Protein AF-0000000080180839 (afdb_homodimer)

pLDDT: mean 72.86, std 29.66, range [21.22, 98.88]

Solvent-accessible surface area (backbone atoms only — not comparable to full-atom values): 27829 Å² total; per-residue (Å²): 136,74,87,68,87,68,86,71,80,79,80,81,70,83,68,87,77,76,85,75,82,79,76,80,79,77,82,84,68,84,75,80,75,81,78,81,76,78,75,78,67,77,77,74,77,67,78,75,77,77,75,68,79,73,74,71,76,72,74,71,70,73,66,73,75,71,72,58,67,62,58,57,56,40,47,57,54,41,71,57,56,33,74,33,22,41,58,10,36,32,44,46,35,36,49,54,10,50,54,32,28,52,51,13,46,16,32,59,67,23,49,96,81,39,61,9,43,66,41,44,20,51,52,35,42,73,65,32,32,60,63,23,68,61,46,32,52,51,50,25,51,46,33,26,49,25,9,50,28,26,56,49,12,37,59,30,36,58,25,25,15,52,47,30,13,52,46,48,30,51,50,53,53,56,47,63,73,41,72,89,54,89,45,53,58,75,90,83,26,46,46,62,61,50,50,53,40,43,50,25,53,16,40,26,30,35,37,41,40,65,68,27,70,31,46,88,36,68,78,61,44,41,58,55,63,54,36,53,50,33,49,50,48,11,53,49,50,8,50,47,50,42,56,74,34,23,70,68,33,82,85,96,132,77,81,68,93,75,83,84,76,77,78,75,71,75,75,74,74,70,76,79,76,74,72,76,77,74,81,80,67,85,74,82,80,82,79,84,75,85,74,77,69,75,75,73,76,68,76,78,77,77,76,68,78,72,73,70,77,73,74,71,68,74,65,73,72,70,74,55,66,62,58,57,54,40,49,57,52,40,71,57,56,34,74,32,22,41,57,11,38,34,44,45,35,37,48,55,10,49,54,33,27,52,51,13,45,17,31,59,67,23,48,97,82,38,61,10,44,66,41,44,22,51,52,35,42,73,64,31,32,60,62,23,67,63,47,32,51,51,50,25,52,47,34,26,49,24,8,52,27,26,55,49,12,37,61,31,37,59,24,26,16,53,46,31,12,53,47,49,29,52,50,53,52,56,47,63,75,40,73,87,55,90,45,55,59,76,90,84,25,45,45,62,61,51,49,52,41,43,51,26,54,16,40,24,30,34,38,43,39,65,70,28,70,30,48,86,36,70,76,61,43,41,58,56,61,55,35,52,51,32,50,50,49,11,54,49,49,9,51,46,52,43,55,74,34,23,70,67,35,84,85,98

Foldseek 3Di:
DCPPPPPPPDPPPVCPDDPPPDDPPPDPDDDPDDPDPPPPVPPPVPPDPPPDPDDDPDPPPPPPPPPPCPVVVVVVVVVPDDPCVLVVLLCLLLVLLVVLQVQLCCQCPVPPNHPHLVVQLVVCVVLAFDPSNVCSCCLSVLSNVLSVCSNQQHPQLLSLLSVLLSLLLVVVSLCVVPVPDADPDPDNHCVVSVVSNVSSLCCLQVFSGCRHPCNPPPVRVDDNVRSVVSNVSSNVNSVCSCVPGRRVPVVD/DCPCPDDDPPPPPVPPVPPDPPPPPPDPDDDDDDDDDDPPVPPPPPPDPPPPPDPDPPPPPPPPPPPPCVVVVVVVVVVPDDPCVLVVLLCLLLVLLVVLQVQLCCQCPVPPNHPHLVVQLVVCVVLQFDPSNVCSCCLSVLSNVLSVCSNQQHPFLLSLLSVLLSLLLVVVSLCVVPVPDADPDPDNHCVVSVVSNVSSLCCLQVFSGCRHPCNPPPVRVDDNVRSVVSNVSSNVNSVCSCVPGRRVPVVD

Organism: NCBI:txid722731

Sequence (504 aa):
MVDPEDDLTPVGYPGDFGPTTVIPYQDLNQAAGPGGAAYNVLDHQEPLPYVQPHAAPRHLAAEPAEIEPHDDHDRHDAIGRRGTQNLGLLVLRLGLGVVLGAHGLQKLFGWWGGGGLGGLKNSLADAGYQHADILSYVSAGGELAAGVLLVLGLFTPVAAAGALAFLINELLVSISGRPHTFAYFLPQGHEYQITLIVLAVAIILAGPGRYGLDANRGWSHRPFIGSFVALLAGIAAGIAVWVLLNGVNPIAMVDPEDDLTPVGYPGDFGPTTVIPYQDLNQAAGPGGAAYNVLDHQEPLPYVQPHAAPRHLAAEPAEIEPHDDHDRHDAIGRRGTQNLGLLVLRLGLGVVLGAHGLQKLFGWWGGGGLGGLKNSLADAGYQHADILSYVSAGGELAAGVLLVLGLFTPVAAAGALAFLINELLVSISGRPHTFAYFLPQGHEYQITLIVLAVAIILAGPGRYGLDANRGWSHRPFIGSFVALLAGIAAGIAVWVLLNGVNPIA

Radius of gyration: 41.86 Å; Cα contacts (8 Å, |Δi|>4): 598; chains: 2; bounding box: 110×116×121 Å

Structure (mmCIF, N/CA/C/O backbone):
data_AF-0000000080180839-model_v1
#
loop_
_entity.id
_entity.type
_entity.pdbx_description
1 polymer 'Membrane protein'
#
loop_
_atom_site.group_PDB
_atom_site.id
_atom_site.type_symbol
_atom_site.label_atom_id
_atom_site.label_alt_id
_atom_site.label_comp_id
_atom_site.label_asym_id
_atom_site.label_entity_id
_atom_site.label_seq_id
_atom_site.pdbx_PDB_ins_code
_atom_site.Cartn_x
_atom_site.Cartn_y
_atom_site.Cartn_z
_atom_site.occupancy
_atom_site.B_iso_or_equiv
_atom_site.auth_seq_id
_atom_site.auth_comp_id
_atom_site.auth_asym_id
_atom_site.auth_atom_id
_atom_site.pdbx_PDB_model_num
ATOM 1 N N . MET A 1 1 ? -20 -21.359 55.781 1 21.67 1 MET A N 1
ATOM 2 C CA . MET A 1 1 ? -21.047 -22.359 56 1 21.67 1 MET A CA 1
ATOM 3 C C . MET A 1 1 ? -21.875 -22.562 54.75 1 21.67 1 MET A C 1
ATOM 5 O O . MET A 1 1 ? -22.25 -21.609 54.094 1 21.67 1 MET A O 1
ATOM 9 N N . VAL A 1 2 ? -22.016 -23.844 54.25 1 22.11 2 VAL A N 1
ATOM 10 C CA . VAL A 1 2 ? -22.172 -24.531 52.969 1 22.11 2 VAL A CA 1
ATOM 11 C C . VAL A 1 2 ? -23.641 -24.516 52.531 1 22.11 2 VAL A C 1
ATOM 13 O O . VAL A 1 2 ? -24 -25.094 51.531 1 22.11 2 VAL A O 1
ATOM 16 N N . ASP A 1 3 ? -24.484 -23.547 52.969 1 23.91 3 ASP A N 1
ATOM 17 C CA . ASP A 1 3 ? -25.781 -24.219 52.938 1 23.91 3 ASP A CA 1
ATOM 18 C C . ASP A 1 3 ? -26.203 -24.547 51.5 1 23.91 3 ASP A C 1
ATOM 20 O O . ASP A 1 3 ? -26.297 -23.656 50.656 1 23.91 3 ASP A O 1
ATOM 24 N N . PRO A 1 4 ? -26.156 -25.828 51.031 1 23.77 4 PRO A N 1
ATOM 25 C CA . PRO A 1 4 ? -26.188 -26.594 49.781 1 23.77 4 PRO A CA 1
ATOM 26 C C . PRO A 1 4 ? -27.578 -26.594 49.125 1 23.77 4 PRO A C 1
ATOM 28 O O . PRO A 1 4 ? -27.766 -27.234 48.094 1 23.77 4 PRO A O 1
ATOM 31 N N . GLU A 1 5 ? -28.578 -25.922 49.719 1 24.47 5 GLU A N 1
ATOM 32 C CA . GLU A 1 5 ? -29.844 -26.594 49.438 1 24.47 5 GLU A CA 1
ATOM 33 C C . GLU A 1 5 ? -30.141 -26.562 47.938 1 24.47 5 GLU A C 1
ATOM 35 O O . GLU A 1 5 ? -30.047 -25.516 47.281 1 24.47 5 GLU A O 1
ATOM 40 N N . ASP A 1 6 ? -30.156 -27.781 47.219 1 24.12 6 ASP A N 1
ATOM 41 C CA . ASP A 1 6 ? -30.172 -28.594 46 1 24.12 6 ASP A CA 1
ATOM 42 C C . ASP A 1 6 ? -31.516 -28.516 45.312 1 24.12 6 ASP A C 1
ATOM 44 O O . ASP A 1 6 ? -31.828 -29.344 44.438 1 24.12 6 ASP A O 1
ATOM 48 N N . ASP A 1 7 ? -32.312 -27.438 45.5 1 24.7 7 ASP A N 1
ATOM 49 C CA . ASP A 1 7 ? -33.688 -27.719 45.188 1 24.7 7 ASP A CA 1
ATOM 50 C C . ASP A 1 7 ? -33.875 -28.125 43.719 1 24.7 7 ASP A C 1
ATOM 52 O O . ASP A 1 7 ? -33.5 -27.359 42.812 1 24.7 7 ASP A O 1
ATOM 56 N N . LEU A 1 8 ? -33.969 -29.438 43.375 1 24.47 8 LEU A N 1
ATOM 57 C CA . LEU A 1 8 ? -34.094 -30.375 42.25 1 24.47 8 LEU A CA 1
ATOM 58 C C . LEU A 1 8 ? -35.406 -30.141 41.5 1 24.47 8 LEU A C 1
ATOM 60 O O . LEU A 1 8 ? -36.469 -30.531 41.969 1 24.47 8 LEU A O 1
ATOM 64 N N . THR A 1 9 ? -35.781 -28.953 41.156 1 27.47 9 THR A N 1
ATOM 65 C CA . THR A 1 9 ? -37.188 -28.953 40.719 1 27.47 9 THR A CA 1
ATOM 66 C C . THR A 1 9 ? -37.344 -29.891 39.531 1 27.47 9 THR A C 1
ATOM 68 O O . THR A 1 9 ? -36.562 -29.875 38.594 1 27.47 9 THR A O 1
ATOM 71 N N . PRO A 1 10 ? -38.156 -31.031 39.656 1 25.22 10 PRO A N 1
ATOM 72 C CA . PRO A 1 10 ? -38.469 -32.188 38.812 1 25.22 10 PRO A CA 1
ATOM 73 C C . PRO A 1 10 ? -39.094 -31.812 37.469 1 25.22 10 PRO A C 1
ATOM 75 O O . PRO A 1 10 ? -39.812 -30.797 37.406 1 25.22 10 PRO A O 1
ATOM 78 N N . VAL A 1 11 ? -38.438 -32.062 36.344 1 26.28 11 VAL A N 1
ATOM 79 C CA . VAL A 1 11 ? -38.656 -31.922 34.875 1 26.28 11 VAL A CA 1
ATOM 80 C C . VAL A 1 11 ? -39.938 -32.656 34.469 1 26.28 11 VAL A C 1
ATOM 82 O O . VAL A 1 11 ? -40.062 -33.875 34.688 1 26.28 11 VAL A O 1
ATOM 85 N N . GLY A 1 12 ? -41.125 -32.094 34.812 1 23.84 12 GLY A N 1
ATOM 86 C CA . GLY A 1 12 ? -42.375 -32.781 34.562 1 23.84 12 GLY A CA 1
ATOM 87 C C . GLY A 1 12 ? -42.531 -33.219 33.125 1 23.84 12 GLY A C 1
ATOM 88 O O . GLY A 1 12 ? -42.406 -32.438 32.188 1 23.84 12 GLY A O 1
ATOM 89 N N . TYR A 1 13 ? -42.062 -34.406 32.719 1 24.23 13 TYR A N 1
ATOM 90 C CA . TYR A 1 13 ? -42.031 -35.125 31.438 1 24.23 13 TYR A CA 1
ATOM 91 C C . TYR A 1 13 ? -43.406 -35.281 30.859 1 24.23 13 TYR A C 1
ATOM 93 O O . TYR A 1 13 ? -44.25 -35.938 31.453 1 24.23 13 TYR A O 1
ATOM 101 N N . PRO A 1 14 ? -44.25 -34.25 30.5 1 26.17 14 PRO A N 1
ATOM 102 C CA . PRO A 1 14 ? -45.625 -34.719 30.188 1 26.17 14 PRO A CA 1
ATOM 103 C C . PRO A 1 14 ? -45.625 -35.781 29.094 1 26.17 14 PRO A C 1
ATOM 105 O O . PRO A 1 14 ? -44.906 -35.656 28.094 1 26.17 14 PRO A O 1
ATOM 108 N N . GLY A 1 15 ? -45.688 -37.094 29.344 1 23 15 GLY A N 1
ATOM 109 C CA . GLY A 1 15 ? -45.688 -38.375 28.609 1 23 15 GLY A CA 1
ATOM 110 C C . GLY A 1 15 ? -46.844 -38.5 27.641 1 23 15 GLY A C 1
ATOM 111 O O . GLY A 1 15 ? -47.281 -39.594 27.297 1 23 15 GLY A O 1
ATOM 112 N N . ASP A 1 16 ? -47.438 -37.438 26.984 1 26.27 16 ASP A N 1
ATOM 113 C CA . ASP A 1 16 ? -48.719 -37.875 26.391 1 26.27 16 ASP A CA 1
ATOM 114 C C . ASP A 1 16 ? -48.5 -39 25.391 1 26.27 16 ASP A C 1
ATOM 116 O O . ASP A 1 16 ? -47.688 -38.875 24.469 1 26.27 16 ASP A O 1
ATOM 120 N N . PHE A 1 17 ? -48.781 -40.281 25.797 1 22.58 17 PHE A N 1
ATOM 121 C CA . PHE A 1 17 ? -48.781 -41.625 25.188 1 22.58 17 PHE A CA 1
ATOM 122 C C . PHE A 1 17 ? -49.656 -41.625 23.938 1 22.58 17 PHE A C 1
ATOM 124 O O . PHE A 1 17 ? -50.625 -40.875 23.844 1 22.58 17 PHE A O 1
ATOM 131 N N . GLY A 1 18 ? -49.125 -42.125 22.672 1 24.36 18 GLY A N 1
ATOM 132 C CA . GLY A 1 18 ? -49.312 -42.344 21.25 1 24.36 18 GLY A CA 1
ATOM 133 C C . GLY A 1 18 ? -50.5 -43.25 20.922 1 24.36 18 GLY A C 1
ATOM 134 O O . GLY A 1 18 ? -50.594 -44.375 21.422 1 24.36 18 GLY A O 1
ATOM 135 N N . PRO A 1 19 ? -51.812 -42.812 20.969 1 24.31 19 PRO A N 1
ATOM 136 C CA . PRO A 1 19 ? -52.844 -43.844 20.875 1 24.31 19 PRO A CA 1
ATOM 137 C C . PRO A 1 19 ? -52.625 -44.812 19.719 1 24.31 19 PRO A C 1
ATOM 139 O O . PRO A 1 19 ? -52.031 -44.438 18.688 1 24.31 19 PRO A O 1
ATOM 142 N N . THR A 1 20 ? -52.25 -46.094 19.922 1 24.45 20 THR A N 1
ATOM 143 C CA . THR A 1 20 ? -51.969 -47.25 19.109 1 24.45 20 THR A CA 1
ATOM 144 C C . THR A 1 20 ? -53.156 -47.594 18.203 1 24.45 20 THR A C 1
ATOM 146 O O . THR A 1 20 ? -54.25 -47.844 18.703 1 24.45 20 THR A O 1
ATOM 149 N N . THR A 1 21 ? -53.344 -46.906 17.031 1 25.22 21 THR A N 1
ATOM 150 C CA . THR A 1 21 ? -54.438 -47.156 16.125 1 25.22 21 THR A CA 1
ATOM 151 C C . THR A 1 21 ? -54.531 -48.625 15.766 1 25.22 21 THR A C 1
ATOM 153 O O . THR A 1 21 ? -53.5 -49.219 15.383 1 25.22 21 THR A O 1
ATOM 156 N N . VAL A 1 22 ? -55.469 -49.406 16.328 1 23.25 22 VAL A N 1
ATOM 157 C CA . VAL A 1 22 ? -55.875 -50.812 16.25 1 23.25 22 VAL A CA 1
ATOM 158 C C . VAL A 1 22 ? -56.188 -51.188 14.805 1 23.25 22 VAL A C 1
ATOM 160 O O . VAL A 1 22 ? -56.812 -50.406 14.086 1 23.25 22 VAL A O 1
ATOM 163 N N . ILE A 1 23 ? -55.438 -52.156 14.141 1 27.27 23 ILE A N 1
ATOM 164 C CA . ILE A 1 23 ? -55.312 -52.75 12.82 1 27.27 23 ILE A CA 1
ATOM 165 C C . ILE A 1 23 ? -56.594 -53.531 12.484 1 27.27 23 ILE A C 1
ATOM 167 O O . ILE A 1 23 ? -57 -54.438 13.203 1 27.27 23 ILE A O 1
ATOM 171 N N . PRO A 1 24 ? -57.688 -52.906 11.977 1 23.77 24 PRO A N 1
ATOM 172 C CA . PRO A 1 24 ? -58.906 -53.719 11.891 1 23.77 24 PRO A CA 1
ATOM 173 C C . PRO A 1 24 ? -58.719 -54.969 11.062 1 23.77 24 PRO A C 1
ATOM 175 O O . PRO A 1 24 ? -57.875 -55 10.148 1 23.77 24 PRO A O 1
ATOM 178 N N . TYR A 1 25 ? -58.875 -56.156 11.641 1 24.39 25 TYR A N 1
ATOM 179 C CA . TYR A 1 25 ? -58.781 -57.562 11.258 1 24.39 25 TYR A CA 1
ATOM 180 C C . TYR A 1 25 ? -59.781 -57.875 10.156 1 24.39 25 TYR A C 1
ATOM 182 O O . TYR A 1 25 ? -61 -57.844 10.383 1 24.39 25 TYR A O 1
ATOM 190 N N . GLN A 1 26 ? -59.688 -57.188 8.969 1 22.7 26 GLN A N 1
ATOM 191 C CA . GLN A 1 26 ? -60.75 -57.5 8.008 1 22.7 26 GLN A CA 1
ATOM 192 C C . GLN A 1 26 ? -60.812 -59 7.727 1 22.7 26 GLN A C 1
ATOM 194 O O . GLN A 1 26 ? -59.75 -59.656 7.605 1 22.7 26 GLN A O 1
ATOM 199 N N . ASP A 1 27 ? -61.969 -59.594 7.945 1 22.02 27 ASP A N 1
ATOM 200 C CA . ASP A 1 27 ? -62.5 -60.938 7.949 1 22.02 27 ASP A CA 1
ATOM 201 C C . ASP A 1 27 ? -62.344 -61.594 6.582 1 22.02 27 ASP A C 1
ATOM 203 O O . ASP A 1 27 ? -62.625 -60.969 5.555 1 22.02 27 ASP A O 1
ATOM 207 N N . LEU A 1 28 ? -61.531 -62.688 6.422 1 23.88 28 LEU A N 1
ATOM 208 C CA . LEU A 1 28 ? -60.875 -63.531 5.418 1 23.88 28 LEU A CA 1
ATOM 209 C C . LEU A 1 28 ? -61.938 -64.375 4.668 1 23.88 28 LEU A C 1
ATOM 211 O O . LEU A 1 28 ? -61.594 -65.25 3.875 1 23.88 28 LEU A O 1
ATOM 215 N N . ASN A 1 29 ? -63.312 -64.125 4.914 1 21.22 29 ASN A N 1
ATOM 216 C CA . ASN A 1 29 ? -64.062 -65.375 4.82 1 21.22 29 ASN A CA 1
ATOM 217 C C . ASN A 1 29 ? -64.125 -65.875 3.389 1 21.22 29 ASN A C 1
ATOM 219 O O . ASN A 1 29 ? -64.312 -67.125 3.168 1 21.22 29 ASN A O 1
ATOM 223 N N . GLN A 1 30 ? -64.562 -65.125 2.346 1 23.91 30 GLN A N 1
ATOM 224 C CA . GLN A 1 30 ? -65.562 -65.75 1.517 1 23.91 30 GLN A CA 1
ATOM 225 C C . GLN A 1 30 ? -65 -66.812 0.621 1 23.91 30 GLN A C 1
ATOM 227 O O . GLN A 1 30 ? -63.969 -66.625 -0.015 1 23.91 30 GLN A O 1
ATOM 232 N N . ALA A 1 31 ? -65.562 -68.062 0.579 1 22.97 31 ALA A N 1
ATOM 233 C CA . ALA A 1 31 ? -65.375 -69.5 0.241 1 22.97 31 ALA A CA 1
ATOM 234 C C . ALA A 1 31 ? -65.5 -69.688 -1.267 1 22.97 31 ALA A C 1
ATOM 236 O O . ALA A 1 31 ? -66.562 -69.75 -1.824 1 22.97 31 ALA A O 1
ATOM 237 N N . ALA A 1 32 ? -64.812 -68.812 -2.084 1 23.92 32 ALA A N 1
ATOM 238 C CA . ALA A 1 32 ? -65.188 -68.938 -3.498 1 23.92 32 ALA A CA 1
ATOM 239 C C . ALA A 1 32 ? -65 -70.375 -3.979 1 23.92 32 ALA A C 1
ATOM 241 O O . ALA A 1 32 ? -64.062 -71.062 -3.555 1 23.92 32 ALA A O 1
ATOM 242 N N . GLY A 1 33 ? -66.062 -71 -4.449 1 23.45 33 GLY A N 1
ATOM 243 C CA . GLY A 1 33 ? -66.438 -72.375 -4.883 1 23.45 33 GLY A CA 1
ATOM 244 C C . GLY A 1 33 ? -65.562 -72.938 -5.988 1 23.45 33 GLY A C 1
ATOM 245 O O . GLY A 1 33 ? -64.875 -72.125 -6.664 1 23.45 33 GLY A O 1
ATOM 246 N N . PRO A 1 34 ? -65.25 -74.25 -5.918 1 24.78 34 PRO A N 1
ATOM 247 C CA . PRO A 1 34 ? -64.188 -75.125 -6.492 1 24.78 34 PRO A CA 1
ATOM 248 C C . PRO A 1 34 ? -64.375 -75.312 -7.996 1 24.78 34 PRO A C 1
ATOM 250 O O . PRO A 1 34 ? -63.688 -76.188 -8.586 1 24.78 34 PRO A O 1
ATOM 253 N N . GLY A 1 35 ? -64.812 -74.25 -8.797 1 23.72 35 GLY A N 1
ATOM 254 C CA . GLY A 1 35 ? -65.312 -74.75 -10.086 1 23.72 35 GLY A CA 1
ATOM 255 C C . GLY A 1 35 ? -64.25 -75.562 -10.828 1 23.72 35 GLY A C 1
ATOM 256 O O . GLY A 1 35 ? -63.031 -75.438 -10.539 1 23.72 35 GLY A O 1
ATOM 257 N N . GLY A 1 36 ? -64.625 -76.75 -11.422 1 23.44 36 GLY A N 1
ATOM 258 C CA . GLY A 1 36 ? -64.125 -77.938 -12.062 1 23.44 36 GLY A CA 1
ATOM 259 C C . GLY A 1 36 ? -63.312 -77.625 -13.312 1 23.44 36 GLY A C 1
ATOM 260 O O . GLY A 1 36 ? -63.75 -76.812 -14.156 1 23.44 36 GLY A O 1
ATOM 261 N N . ALA A 1 37 ? -61.969 -77.5 -13.258 1 23.31 37 ALA A N 1
ATOM 262 C CA . ALA A 1 37 ? -60.906 -77.125 -14.164 1 23.31 37 ALA A CA 1
ATOM 263 C C . ALA A 1 37 ? -60.781 -78.062 -15.344 1 23.31 37 ALA A C 1
ATOM 265 O O . ALA A 1 37 ? -60.344 -79.188 -15.188 1 23.31 37 ALA A O 1
ATOM 266 N N . ALA A 1 38 ? -61.969 -78.25 -16.031 1 23.98 38 ALA A N 1
ATOM 267 C CA . ALA A 1 38 ? -61.75 -79.25 -17.062 1 23.98 38 ALA A CA 1
ATOM 268 C C . ALA A 1 38 ? -60.531 -78.938 -17.922 1 23.98 38 ALA A C 1
ATOM 270 O O . ALA A 1 38 ? -60.344 -77.75 -18.297 1 23.98 38 ALA A O 1
ATOM 271 N N . TYR A 1 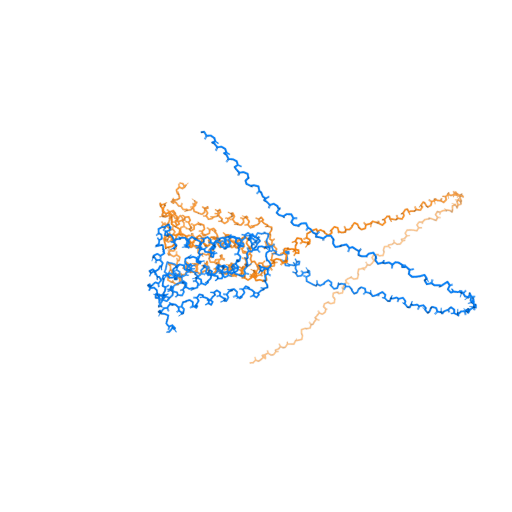39 ? -59.469 -79.812 -17.844 1 23.83 39 TYR A N 1
ATOM 272 C CA . TYR A 1 39 ? -58.094 -79.938 -18.328 1 23.83 39 TYR A CA 1
ATOM 273 C C . TYR A 1 39 ? -58.062 -79.938 -19.859 1 23.83 39 TYR A C 1
ATOM 275 O O . TYR A 1 39 ? -57.969 -81 -20.484 1 23.83 39 TYR A O 1
ATOM 283 N N . ASN A 1 40 ? -59.062 -79.25 -20.547 1 24.81 40 ASN A N 1
ATOM 284 C CA . ASN A 1 40 ? -58.938 -79.625 -21.953 1 24.81 40 ASN A CA 1
ATOM 285 C C . ASN A 1 40 ? -57.531 -79.312 -22.484 1 24.81 40 ASN A C 1
ATOM 287 O O . ASN A 1 40 ? -57.125 -78.188 -22.531 1 24.81 40 ASN A O 1
ATOM 291 N N . VAL A 1 41 ? -56.625 -80.188 -22.359 1 26.12 41 VAL A N 1
ATOM 292 C CA . VAL A 1 41 ? -55.188 -80.25 -22.672 1 26.12 41 VAL A CA 1
ATOM 293 C C . VAL A 1 41 ? -54.969 -80 -24.156 1 26.12 41 VAL A C 1
ATOM 295 O O . VAL A 1 41 ? -53.844 -80.062 -24.641 1 26.12 41 VAL A O 1
ATOM 298 N N . LEU A 1 42 ? -56.031 -79.562 -24.922 1 27.78 42 LEU A N 1
ATOM 299 C CA . LEU A 1 42 ? -55.719 -79.812 -26.328 1 27.78 42 LEU A CA 1
ATOM 300 C C . LEU A 1 42 ? -54.375 -79.188 -26.703 1 27.78 42 LEU A C 1
ATOM 302 O O . LEU A 1 42 ? -54 -78.125 -26.188 1 27.78 42 LEU A O 1
ATOM 306 N N . ASP A 1 43 ? -53.5 -80 -27.391 1 26.42 43 ASP A N 1
ATOM 307 C CA . ASP A 1 43 ? -52.094 -80.062 -27.828 1 26.42 43 ASP A CA 1
ATOM 308 C C . ASP A 1 43 ? -51.781 -78.875 -28.766 1 26.42 43 ASP A C 1
ATOM 310 O O . ASP A 1 43 ? -51.719 -79.062 -29.984 1 26.42 43 ASP A O 1
ATOM 314 N N . HIS A 1 44 ? -52.375 -77.688 -28.625 1 30.22 44 HIS A N 1
ATOM 315 C CA . HIS A 1 44 ? -52.125 -76.75 -29.734 1 30.22 44 HIS A CA 1
ATOM 316 C C . HIS A 1 44 ? -50.625 -76.5 -29.891 1 30.22 44 HIS A C 1
ATOM 318 O O . HIS A 1 44 ? -50.031 -75.938 -29 1 30.22 44 HIS A O 1
ATOM 324 N N . GLN A 1 45 ? -49.875 -77.375 -30.562 1 29.72 45 GLN A N 1
ATOM 325 C CA . GLN A 1 45 ? -48.469 -77.188 -30.906 1 29.72 45 GLN A CA 1
ATOM 326 C C . GLN A 1 45 ? -48.188 -75.875 -31.516 1 29.72 45 GLN A C 1
ATOM 328 O O . GLN A 1 45 ? -48.656 -75.562 -32.625 1 29.72 45 GLN A O 1
ATOM 333 N N . GLU A 1 46 ? -48.375 -74.75 -30.812 1 33.81 46 GLU A N 1
ATOM 334 C CA . GLU A 1 46 ? -48.125 -73.5 -31.469 1 33.81 46 GLU A CA 1
ATOM 335 C C . GLU A 1 46 ? -46.719 -73.438 -32.031 1 33.81 46 GLU A C 1
ATOM 337 O O . GLU A 1 46 ? -45.75 -73.875 -31.391 1 33.81 46 GLU A O 1
ATOM 342 N N . PRO A 1 47 ? -46.594 -73.25 -33.281 1 39.16 47 PRO A N 1
ATOM 343 C CA . PRO A 1 47 ? -45.281 -73.188 -33.969 1 39.16 47 PRO A CA 1
ATOM 344 C C . PRO A 1 47 ? -44.312 -72.188 -33.281 1 39.16 47 PRO A C 1
ATOM 346 O O . PRO A 1 47 ? -44.75 -71.25 -32.656 1 39.16 47 PRO A O 1
ATOM 349 N N . LEU A 1 48 ? -43.125 -72.688 -32.844 1 34.09 48 LEU A N 1
ATOM 350 C CA . LEU A 1 48 ? -42.062 -72 -32.156 1 34.09 48 LEU A CA 1
ATOM 351 C C . LEU A 1 48 ? -41.656 -70.688 -32.938 1 34.09 48 LEU A C 1
ATOM 353 O O . LEU A 1 48 ? -41.531 -70.75 -34.156 1 34.09 48 LEU A O 1
ATOM 357 N N . PRO A 1 49 ? -42.125 -69.562 -32.531 1 39.19 49 PRO A N 1
ATOM 358 C CA . PRO A 1 49 ? -41.719 -68.312 -33.281 1 39.19 49 PRO A CA 1
ATOM 359 C C . PRO A 1 49 ? -40.219 -68.25 -33.562 1 39.19 49 PRO A C 1
ATOM 361 O O . PRO A 1 49 ? -39.406 -68.75 -32.781 1 39.19 49 PRO A O 1
ATOM 364 N N . TYR A 1 50 ? -39.781 -68.438 -34.781 1 37.78 50 TYR A N 1
ATOM 365 C CA . TYR A 1 50 ? -38.438 -68.25 -35.25 1 37.78 50 TYR A CA 1
ATOM 366 C C . TYR A 1 50 ? -37.812 -67 -34.656 1 37.78 50 TYR A C 1
ATOM 368 O O . TYR A 1 50 ? -38.312 -65.875 -34.844 1 37.78 50 TYR A O 1
ATOM 376 N N . VAL A 1 51 ? -37.25 -67.125 -33.5 1 37.62 51 VAL A N 1
ATOM 377 C CA . VAL A 1 51 ? -36.531 -66 -32.875 1 37.62 51 VAL A CA 1
ATOM 378 C C . VAL A 1 51 ? -35.562 -65.375 -33.875 1 37.62 51 VAL A C 1
ATOM 380 O O . VAL A 1 51 ? -34.625 -66.062 -34.344 1 37.62 51 VAL A O 1
ATOM 383 N N . GLN A 1 52 ? -35.969 -64.438 -34.688 1 39.41 52 GLN A N 1
ATOM 384 C CA . GLN A 1 52 ? -35.062 -63.688 -35.562 1 39.41 52 GLN A CA 1
ATOM 385 C C . GLN A 1 52 ? -33.844 -63.219 -34.75 1 39.41 52 GLN A C 1
ATOM 387 O O . GLN A 1 52 ? -33.938 -62.875 -33.594 1 39.41 52 GLN A O 1
ATOM 392 N N . PRO A 1 53 ? -32.625 -63.656 -35.156 1 35.78 53 PRO A N 1
ATOM 393 C CA . PRO A 1 53 ? -31.406 -63.25 -34.469 1 35.78 53 PRO A CA 1
ATOM 394 C C . PRO A 1 53 ? -31.375 -61.781 -34.125 1 35.78 53 PRO A C 1
ATOM 396 O O . PRO A 1 53 ? -31.703 -60.938 -34.969 1 35.78 53 PRO A O 1
ATOM 399 N N . HIS A 1 54 ? -31.766 -61.406 -32.938 1 36.5 54 HIS A N 1
ATOM 400 C CA . HIS A 1 54 ? -31.625 -60 -32.531 1 36.5 54 HIS A CA 1
ATOM 401 C C . HIS A 1 54 ? -30.25 -59.438 -32.906 1 36.5 54 HIS A C 1
ATOM 403 O O . HIS A 1 54 ? -29.234 -60.094 -32.625 1 36.5 54 HIS A O 1
ATOM 409 N N . ALA A 1 55 ? -30.188 -58.562 -33.875 1 39.75 55 ALA A N 1
ATOM 410 C CA . ALA A 1 55 ? -28.984 -57.844 -34.281 1 39.75 55 ALA A CA 1
ATOM 411 C C . ALA A 1 55 ? -28.156 -57.406 -33.094 1 39.75 55 ALA A C 1
ATOM 413 O O . ALA A 1 55 ? -28.703 -56.938 -32.062 1 39.75 55 ALA A O 1
ATOM 414 N N . ALA A 1 56 ? -26.969 -57.906 -32.969 1 39.66 56 ALA A N 1
ATOM 415 C CA . ALA A 1 56 ? -25.984 -57.594 -31.922 1 39.66 56 ALA A CA 1
ATOM 416 C C . ALA A 1 56 ? -25.953 -56.094 -31.641 1 39.66 56 ALA A C 1
ATOM 418 O O . ALA A 1 56 ? -25.984 -55.281 -32.562 1 39.66 56 ALA A O 1
ATOM 419 N N . PRO A 1 57 ? -26.422 -55.656 -30.453 1 38.75 57 PRO A N 1
ATOM 420 C CA . PRO A 1 57 ? -26.328 -54.219 -30.266 1 38.75 57 PRO A CA 1
ATOM 421 C C . PRO A 1 57 ? -25 -53.625 -30.734 1 38.75 57 PRO A C 1
ATOM 423 O O . PRO A 1 57 ? -23.969 -54.281 -30.625 1 38.75 57 PRO A O 1
ATOM 426 N N . ARG A 1 58 ? -24.984 -52.875 -31.766 1 39.28 58 ARG A N 1
ATOM 427 C CA . ARG A 1 58 ? -23.797 -52.125 -32.156 1 39.28 58 ARG A CA 1
ATOM 428 C C . ARG A 1 58 ? -23.062 -51.562 -30.938 1 39.28 58 ARG A C 1
ATOM 430 O O . ARG A 1 58 ? -23.672 -50.938 -30.078 1 39.28 58 ARG A O 1
ATOM 437 N N . HIS A 1 59 ? -22.031 -52.219 -30.5 1 39.44 59 HIS A N 1
ATOM 438 C CA . HIS A 1 59 ? -21.141 -51.594 -29.516 1 39.44 59 HIS A CA 1
ATOM 439 C C . HIS A 1 59 ? -21 -50.094 -29.766 1 39.44 59 HIS A C 1
ATOM 441 O O . HIS A 1 59 ? -20.609 -49.688 -30.859 1 39.44 59 HIS A O 1
ATOM 447 N N . LEU A 1 60 ? -21.875 -49.281 -29.25 1 37.81 60 LEU A N 1
ATOM 448 C CA . LEU A 1 60 ? -21.578 -47.875 -29.25 1 37.81 60 LEU A CA 1
ATOM 449 C C . LEU A 1 60 ? -20.094 -47.625 -29.016 1 37.81 60 LEU A C 1
ATOM 451 O O . LEU A 1 60 ? -19.547 -48 -27.984 1 37.81 60 LEU A O 1
ATOM 455 N N . ALA A 1 61 ? -19.328 -47.594 -30.047 1 38.88 61 ALA A N 1
ATOM 456 C CA . ALA A 1 61 ? -17.969 -47.094 -29.922 1 38.88 61 ALA A CA 1
ATOM 457 C C . ALA A 1 61 ? -17.906 -45.969 -28.891 1 38.88 61 ALA A C 1
ATOM 459 O O . ALA A 1 61 ? -18.625 -44.969 -28.984 1 38.88 61 ALA A O 1
ATOM 460 N N . ALA A 1 62 ? -17.578 -46.312 -27.688 1 41.81 62 ALA A N 1
ATOM 461 C CA . ALA A 1 62 ? -17.219 -45.25 -26.75 1 41.81 62 ALA A CA 1
ATOM 462 C C . ALA A 1 62 ? -16.531 -44.094 -27.484 1 41.81 62 ALA A C 1
ATOM 464 O O . ALA A 1 62 ? -15.484 -44.281 -28.109 1 41.81 62 ALA A O 1
ATOM 465 N N . GLU A 1 63 ? -17.297 -43.156 -28.062 1 44.5 63 GLU A N 1
ATOM 466 C CA . GLU A 1 63 ? -16.625 -41.938 -28.5 1 44.5 63 GLU A CA 1
ATOM 467 C C . GLU A 1 63 ? -15.453 -41.594 -27.578 1 44.5 63 GLU A C 1
ATOM 469 O O . GLU A 1 63 ? -15.555 -41.75 -26.359 1 44.5 63 GLU A O 1
ATOM 474 N N . PRO A 1 64 ? -14.211 -41.625 -28.109 1 43.06 64 PRO A N 1
ATOM 475 C CA . PRO A 1 64 ? -13.141 -41.188 -27.203 1 43.06 64 PRO A CA 1
ATOM 476 C C . PRO A 1 64 ? -13.562 -40.031 -26.297 1 43.06 64 PRO A C 1
ATOM 478 O O . PRO A 1 64 ? -14.234 -39.094 -26.75 1 43.06 64 PRO A O 1
ATOM 481 N N . ALA A 1 65 ? -13.797 -40.25 -25.094 1 42.28 65 ALA A N 1
ATOM 482 C CA . ALA A 1 65 ? -13.93 -39.125 -24.172 1 42.28 65 ALA A CA 1
ATOM 483 C C . ALA A 1 65 ? -13.07 -37.969 -24.625 1 42.28 65 ALA A C 1
ATOM 485 O O . ALA A 1 65 ? -11.844 -38.094 -24.703 1 42.28 65 ALA A O 1
ATOM 486 N N . GLU A 1 66 ? -13.602 -37.094 -25.453 1 40.53 66 GLU A N 1
ATOM 487 C CA . GLU A 1 66 ? -12.891 -35.844 -25.625 1 40.53 66 GLU A CA 1
ATOM 488 C C . GLU A 1 66 ? -12.25 -35.375 -24.328 1 40.53 66 GLU A C 1
ATOM 490 O O . GLU A 1 66 ? -12.953 -35.125 -23.344 1 40.53 66 GLU A O 1
ATOM 495 N N . ILE A 1 67 ? -11.078 -35.875 -23.938 1 43.22 67 ILE A N 1
ATOM 496 C CA . ILE A 1 67 ? -10.312 -35.156 -22.938 1 43.22 67 ILE A CA 1
ATOM 497 C C . ILE A 1 67 ? -10.586 -33.656 -23.047 1 43.22 67 ILE A C 1
ATOM 499 O O . ILE A 1 67 ? -10.188 -33.031 -24.031 1 43.22 67 ILE A O 1
ATOM 503 N N . GLU A 1 68 ? -11.75 -33.219 -22.672 1 42.47 68 GLU A N 1
ATOM 504 C CA . GLU A 1 68 ? -11.969 -31.781 -22.641 1 42.47 68 GLU A CA 1
ATOM 505 C C . GLU A 1 68 ? -10.688 -31.031 -22.297 1 42.47 68 GLU A C 1
ATOM 507 O O . GLU A 1 68 ? -10 -31.375 -21.328 1 42.47 68 GLU A O 1
ATOM 512 N N . PRO A 1 69 ? -10.086 -30.281 -23.266 1 43.31 69 PRO A N 1
ATOM 513 C CA . PRO A 1 69 ? -8.938 -29.391 -23.047 1 43.31 69 PRO A CA 1
ATOM 514 C C . PRO A 1 69 ? -9.016 -28.656 -21.719 1 43.31 69 PRO A C 1
ATOM 516 O O . PRO A 1 69 ? -8.109 -27.906 -21.359 1 43.31 69 PRO A O 1
ATOM 519 N N . HIS A 1 70 ? -10.094 -28.766 -21.031 1 46.09 70 HIS A N 1
ATOM 520 C CA . HIS A 1 70 ? -10.188 -28.031 -19.766 1 46.09 70 HIS A CA 1
ATOM 521 C C . HIS A 1 70 ? -9.125 -28.5 -18.781 1 46.09 70 HIS A C 1
ATOM 523 O O . HIS A 1 70 ? -8.648 -27.703 -17.953 1 46.09 70 HIS A O 1
ATOM 529 N N . ASP A 1 71 ? -8.758 -29.781 -18.859 1 46.69 71 ASP A N 1
ATOM 530 C CA . ASP A 1 71 ? -7.797 -30.281 -17.891 1 46.69 71 ASP A CA 1
ATOM 531 C C . ASP A 1 71 ? -6.402 -29.734 -18.156 1 46.69 71 ASP A C 1
ATOM 533 O O . ASP A 1 71 ? -5.629 -29.5 -17.234 1 46.69 71 ASP A O 1
ATOM 537 N N . ASP A 1 72 ? -6.109 -29.562 -19.422 1 46.91 72 ASP A N 1
ATOM 538 C CA . ASP A 1 72 ? -4.785 -29.047 -19.766 1 46.91 72 ASP A CA 1
ATOM 539 C C . ASP A 1 72 ? -4.652 -27.578 -19.391 1 46.91 72 ASP A C 1
ATOM 541 O O . ASP A 1 72 ? -3.572 -27.125 -19 1 46.91 72 ASP A O 1
ATOM 545 N N . HIS A 1 73 ? -5.715 -26.734 -19.594 1 46.03 73 HIS A N 1
ATOM 546 C CA . HIS A 1 73 ? -5.68 -25.344 -19.188 1 46.03 73 HIS A CA 1
ATOM 547 C C . HIS A 1 73 ? -5.527 -25.219 -17.672 1 46.03 73 HIS A C 1
ATOM 549 O O . HIS A 1 73 ? -4.809 -24.344 -17.188 1 46.03 73 HIS A O 1
ATOM 555 N N . ASP A 1 74 ? -6.219 -26.047 -16.938 1 44.69 74 ASP A N 1
ATOM 556 C CA . ASP A 1 74 ? -6.102 -26.031 -15.484 1 44.69 74 ASP A CA 1
ATOM 557 C C . ASP A 1 74 ? -4.73 -26.547 -15.039 1 44.69 74 ASP A C 1
ATOM 559 O O . ASP A 1 74 ? -4.199 -26.094 -14.016 1 44.69 74 ASP A O 1
ATOM 563 N N . ARG A 1 75 ? -4.289 -27.578 -15.688 1 46.16 75 ARG A N 1
ATOM 564 C CA . ARG A 1 75 ? -2.943 -28.062 -15.422 1 46.16 75 ARG A CA 1
ATOM 565 C C . ARG A 1 75 ? -1.896 -27 -15.719 1 46.16 75 ARG A C 1
ATOM 567 O O . ARG A 1 75 ? -0.92 -26.859 -14.977 1 46.16 75 ARG A O 1
ATOM 574 N N . HIS A 1 76 ? -2.008 -26.359 -16.766 1 46.56 76 HIS A N 1
ATOM 575 C CA . HIS A 1 76 ? -1.091 -25.266 -17.109 1 46.56 76 HIS A CA 1
ATOM 576 C C . HIS A 1 76 ? -1.222 -24.109 -16.141 1 46.56 76 HIS A C 1
ATOM 578 O O . HIS A 1 76 ? -0.229 -23.453 -15.805 1 46.56 76 HIS A O 1
ATOM 584 N N . ASP A 1 77 ? -2.463 -23.938 -15.68 1 49 77 ASP A N 1
ATOM 585 C CA . ASP A 1 77 ? -2.662 -22.844 -14.734 1 49 77 ASP A CA 1
ATOM 586 C C . ASP A 1 77 ? -2.078 -23.172 -13.367 1 49 77 ASP A C 1
ATOM 588 O O . ASP A 1 77 ? -1.579 -22.297 -12.664 1 49 77 ASP A O 1
ATOM 592 N N . ALA A 1 78 ? -2.227 -24.438 -12.906 1 47.88 78 ALA A N 1
ATOM 593 C CA . ALA A 1 78 ? -1.697 -24.891 -11.625 1 47.88 78 ALA A CA 1
ATOM 594 C C . ALA A 1 78 ? -0.171 -24.891 -11.633 1 47.88 78 ALA A C 1
ATOM 596 O O . ALA A 1 78 ? 0.458 -24.625 -10.602 1 47.88 78 ALA A O 1
ATOM 597 N N . ILE A 1 79 ? 0.392 -25.469 -12.617 1 48.81 79 ILE A N 1
ATOM 598 C CA . ILE A 1 79 ? 1.842 -25.547 -12.75 1 48.81 79 ILE A CA 1
ATOM 599 C C . ILE A 1 79 ? 2.451 -24.156 -12.539 1 48.81 79 ILE A C 1
ATOM 601 O O . ILE A 1 79 ? 3.564 -24.031 -12.016 1 48.81 79 ILE A O 1
ATOM 605 N N . GLY A 1 80 ? 1.688 -23.078 -12.633 1 55.03 80 GLY A N 1
ATOM 606 C CA . GLY A 1 80 ? 2.309 -21.766 -12.711 1 55.03 80 GLY A CA 1
ATOM 607 C C . GLY A 1 80 ? 2.182 -20.969 -11.43 1 55.03 80 GLY A C 1
ATOM 608 O O . GLY A 1 80 ? 2.648 -19.828 -11.352 1 55.03 80 GLY A O 1
ATOM 609 N N . ARG A 1 81 ? 1.526 -21.672 -10.375 1 63.56 81 ARG A N 1
ATOM 610 C CA . ARG A 1 81 ? 1.328 -20.844 -9.195 1 63.56 81 ARG A CA 1
ATOM 611 C C . ARG A 1 81 ? 2.516 -20.953 -8.242 1 63.56 81 ARG A C 1
ATOM 613 O O . ARG A 1 81 ? 2.965 -22.047 -7.926 1 63.56 81 ARG A O 1
ATOM 620 N N . ARG A 1 82 ? 2.998 -19.875 -7.844 1 76.5 82 ARG A N 1
ATOM 621 C CA . ARG A 1 82 ? 4.051 -19.75 -6.844 1 76.5 82 ARG A CA 1
ATOM 622 C C . ARG A 1 82 ? 3.566 -20.219 -5.477 1 76.5 82 ARG A C 1
ATOM 624 O O . ARG A 1 82 ? 2.469 -19.859 -5.043 1 76.5 82 ARG A O 1
ATOM 631 N N . GLY A 1 83 ? 4.176 -21.172 -4.855 1 82.75 83 GLY A N 1
ATOM 632 C CA . GLY A 1 83 ? 3.801 -21.766 -3.586 1 82.75 83 GLY A CA 1
ATOM 633 C C . GLY A 1 83 ? 3.547 -20.75 -2.492 1 82.75 83 GLY A C 1
ATOM 634 O O . GLY A 1 83 ? 2.791 -21.016 -1.555 1 82.75 83 GLY A O 1
ATOM 635 N N . THR A 1 84 ? 4.141 -19.5 -2.594 1 91.94 84 THR A N 1
ATOM 636 C CA . THR A 1 84 ? 4.016 -18.5 -1.548 1 91.94 84 THR A CA 1
ATOM 637 C C . THR A 1 84 ? 2.994 -17.438 -1.942 1 91.94 84 THR A C 1
ATOM 639 O O . THR A 1 84 ? 2.857 -16.422 -1.261 1 91.94 84 THR A O 1
ATOM 642 N N . GLN A 1 85 ? 2.348 -17.641 -2.99 1 91.69 85 GLN A N 1
ATOM 643 C CA . GLN A 1 85 ? 1.423 -16.625 -3.482 1 91.69 85 GLN A CA 1
ATOM 644 C C . GLN A 1 85 ? 0.345 -16.328 -2.447 1 91.69 85 GLN A C 1
ATOM 646 O O . GLN A 1 85 ? 0.019 -15.156 -2.215 1 91.69 85 GLN A O 1
ATOM 651 N N . ASN A 1 86 ? -0.166 -17.375 -1.834 1 93.62 86 ASN A N 1
ATOM 652 C CA . ASN A 1 86 ? -1.222 -17.156 -0.85 1 93.62 86 ASN A CA 1
ATOM 653 C C . ASN A 1 86 ? -0.698 -16.438 0.386 1 93.62 86 ASN A C 1
ATOM 655 O O . ASN A 1 86 ? -1.439 -15.703 1.037 1 93.62 86 ASN A O 1
ATOM 659 N N . LEU A 1 87 ? 0.528 -16.594 0.692 1 95.75 87 LEU A N 1
ATOM 660 C CA . LEU A 1 87 ? 1.128 -15.836 1.783 1 95.75 87 LEU A CA 1
ATOM 661 C C . LEU A 1 87 ? 1.224 -14.352 1.427 1 95.75 87 LEU A C 1
ATOM 663 O O . LEU A 1 87 ? 1.008 -13.492 2.279 1 95.75 87 LEU A O 1
ATOM 667 N N . GLY A 1 88 ? 1.585 -14.102 0.184 1 96.81 88 GLY A N 1
ATOM 668 C CA . GLY A 1 88 ? 1.6 -12.719 -0.271 1 96.81 88 GLY A CA 1
ATOM 669 C C . GLY A 1 88 ? 0.238 -12.055 -0.205 1 96.81 88 GLY A C 1
ATOM 670 O O . GLY A 1 88 ? 0.124 -10.898 0.211 1 96.81 88 GLY A O 1
ATOM 671 N N . LEU A 1 89 ? -0.73 -12.797 -0.587 1 96.44 89 LEU A N 1
ATOM 672 C CA . LEU A 1 89 ? -2.092 -12.273 -0.534 1 96.44 89 LEU A CA 1
ATOM 673 C C . LEU A 1 89 ? -2.527 -12.031 0.908 1 96.44 89 LEU A C 1
ATOM 675 O O . LEU A 1 89 ? -3.246 -11.078 1.193 1 96.44 89 LEU A O 1
ATOM 679 N N . LEU A 1 90 ? -2.117 -12.891 1.8 1 97.69 90 LEU A N 1
ATOM 680 C CA . LEU A 1 90 ? -2.393 -12.711 3.221 1 97.69 90 LEU A CA 1
ATOM 681 C C . LEU A 1 90 ? -1.744 -11.43 3.738 1 97.69 90 LEU A C 1
ATOM 683 O O . LEU A 1 90 ? -2.383 -10.648 4.449 1 97.69 90 LEU A O 1
ATOM 687 N N . VAL A 1 91 ? -0.514 -11.18 3.412 1 98.56 91 VAL A N 1
ATOM 688 C CA . VAL A 1 91 ? 0.221 -10 3.854 1 98.56 91 VAL A CA 1
ATOM 689 C C . VAL A 1 91 ? -0.483 -8.742 3.357 1 98.56 91 VAL A C 1
ATOM 691 O O . VAL A 1 91 ? -0.613 -7.762 4.098 1 98.56 91 VAL A O 1
ATOM 694 N N . LEU A 1 92 ? -0.931 -8.812 2.143 1 98.06 92 LEU A N 1
ATOM 695 C CA . LEU A 1 92 ? -1.629 -7.676 1.545 1 98.06 92 LEU A CA 1
ATOM 696 C C . LEU A 1 92 ? -2.912 -7.363 2.309 1 98.06 92 LEU A C 1
ATOM 698 O O . LEU A 1 92 ? -3.152 -6.211 2.678 1 98.06 92 LEU A O 1
ATOM 702 N N . ARG A 1 93 ? -3.666 -8.359 2.566 1 97.69 93 ARG A N 1
ATOM 703 C CA . ARG A 1 93 ? -4.934 -8.203 3.27 1 97.69 93 ARG A CA 1
ATOM 704 C C . ARG A 1 93 ? -4.715 -7.727 4.703 1 97.69 93 ARG A C 1
ATOM 706 O O . ARG A 1 93 ? -5.406 -6.824 5.176 1 97.69 93 ARG A O 1
ATOM 713 N N . LEU A 1 94 ? -3.77 -8.312 5.344 1 98.69 94 LEU A N 1
ATOM 714 C CA . LEU A 1 94 ? -3.455 -7.906 6.707 1 98.69 94 LEU A CA 1
ATOM 715 C C . LEU A 1 94 ? -2.943 -6.469 6.738 1 98.69 94 LEU A C 1
ATOM 717 O O . LEU A 1 94 ? -3.307 -5.695 7.629 1 98.69 94 LEU A O 1
ATOM 721 N N . GLY A 1 95 ? -2.102 -6.172 5.789 1 98.69 95 GLY A N 1
ATOM 722 C CA . GLY A 1 95 ? -1.572 -4.82 5.73 1 98.69 95 GLY A CA 1
ATOM 723 C C . GLY A 1 95 ? -2.654 -3.756 5.672 1 98.69 95 GLY A C 1
ATOM 724 O O . GLY A 1 95 ? -2.688 -2.85 6.508 1 98.69 95 GLY A O 1
ATOM 725 N N . LEU A 1 96 ? -3.568 -3.875 4.711 1 98.88 96 LEU A N 1
ATOM 726 C CA . LEU A 1 96 ? -4.641 -2.893 4.586 1 98.88 96 LEU A CA 1
ATOM 727 C C . LEU A 1 96 ? -5.586 -2.969 5.777 1 98.88 96 LEU A C 1
ATOM 729 O O . LEU A 1 96 ? -6.047 -1.939 6.277 1 98.88 96 LEU A O 1
ATOM 733 N N . GLY A 1 97 ? -5.871 -4.199 6.23 1 98.88 97 GLY A N 1
ATOM 734 C CA . GLY A 1 97 ? -6.758 -4.363 7.371 1 98.88 97 GLY A CA 1
ATOM 735 C C . GLY A 1 97 ? -6.246 -3.686 8.625 1 98.88 97 GLY A C 1
ATOM 736 O O . GLY A 1 97 ? -7.016 -3.043 9.352 1 98.88 97 GLY A O 1
ATOM 737 N N . VAL A 1 98 ? -5.027 -3.822 8.906 1 98.81 98 VAL A N 1
ATOM 738 C CA . VAL A 1 98 ? -4.426 -3.236 10.102 1 98.81 98 VAL A CA 1
ATOM 739 C C . VAL A 1 98 ? -4.438 -1.713 9.992 1 98.81 98 VAL A C 1
ATOM 741 O O . VAL A 1 98 ? -4.723 -1.016 10.969 1 98.81 98 VAL A O 1
ATOM 744 N N . VAL A 1 99 ? -4.098 -1.171 8.773 1 98.75 99 VAL A N 1
ATOM 745 C CA . VAL A 1 99 ? -4.129 0.274 8.578 1 98.75 99 VAL A CA 1
ATOM 746 C C . VAL A 1 99 ? -5.531 0.806 8.859 1 98.75 99 VAL A C 1
ATOM 748 O O . VAL A 1 99 ? -5.699 1.751 9.633 1 98.75 99 VAL A O 1
ATOM 751 N N . LEU A 1 100 ? -6.543 0.182 8.266 1 98.81 100 LEU A N 1
ATOM 752 C CA . LEU A 1 100 ? -7.922 0.623 8.453 1 98.81 100 LEU A CA 1
ATOM 753 C C . LEU A 1 100 ? -8.359 0.462 9.906 1 98.81 100 LEU A C 1
ATOM 755 O O . LEU A 1 100 ? -9.008 1.346 10.461 1 98.81 100 LEU A O 1
ATOM 759 N N . GLY A 1 101 ? -7.984 -0.656 10.484 1 98.75 101 GLY A N 1
ATOM 760 C CA . GLY A 1 101 ? -8.328 -0.892 11.875 1 98.75 101 GLY A CA 1
ATOM 761 C C . GLY A 1 101 ? -7.727 0.135 12.82 1 98.75 101 GLY A C 1
ATOM 762 O O . GLY A 1 101 ? -8.414 0.636 13.711 1 98.75 101 GLY A O 1
ATOM 763 N N . ALA A 1 102 ? -6.48 0.435 12.664 1 98.5 102 ALA A N 1
ATOM 764 C CA . ALA A 1 102 ? -5.809 1.423 13.5 1 98.5 102 ALA A CA 1
ATOM 765 C C . ALA A 1 102 ? -6.457 2.797 13.359 1 98.5 102 ALA A C 1
ATOM 767 O O . ALA A 1 102 ? -6.707 3.479 14.359 1 98.5 102 ALA A O 1
ATOM 768 N N . HIS A 1 103 ? -6.75 3.201 12.172 1 98.44 103 HIS A N 1
ATOM 769 C CA . HIS A 1 103 ? -7.398 4.488 11.938 1 98.44 103 HIS A CA 1
ATOM 770 C C . HIS A 1 103 ? -8.805 4.508 12.531 1 98.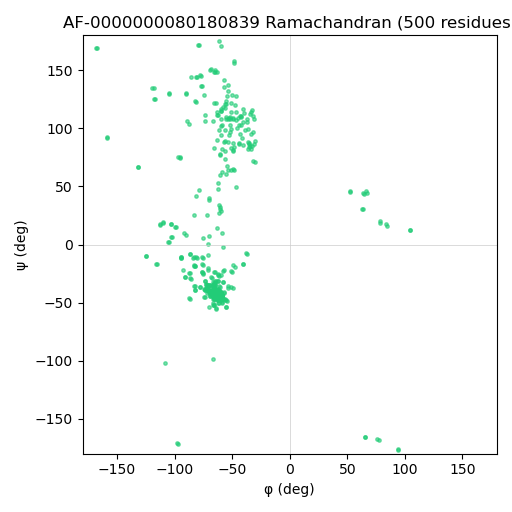44 103 HIS A C 1
ATOM 772 O O . HIS A 1 103 ? -9.211 5.504 13.141 1 98.44 103 HIS A O 1
ATOM 778 N N . GLY A 1 104 ? -9.508 3.391 12.289 1 98.38 104 GLY A N 1
ATOM 779 C CA . GLY A 1 104 ? -10.836 3.301 12.859 1 98.38 104 GLY A CA 1
ATOM 780 C C . GLY A 1 104 ? -10.844 3.41 14.375 1 98.38 104 GLY A C 1
ATOM 781 O O . GLY A 1 104 ? -11.688 4.109 14.945 1 98.38 104 GLY A O 1
ATOM 782 N N . LEU A 1 105 ? -9.93 2.748 15.008 1 98.38 105 LEU A N 1
ATOM 783 C CA . LEU A 1 105 ? -9.82 2.807 16.469 1 98.38 105 LEU A CA 1
ATOM 784 C C . LEU A 1 105 ? -9.445 4.211 16.922 1 98.38 105 LEU A C 1
ATOM 786 O O . LEU A 1 105 ? -9.961 4.695 17.938 1 98.38 105 LEU A O 1
ATOM 790 N N . GLN A 1 106 ? -8.578 4.828 16.219 1 98 106 GLN A N 1
ATOM 791 C CA . GLN A 1 106 ? -8.188 6.195 16.547 1 98 106 GLN A CA 1
ATOM 792 C C . GLN A 1 106 ? -9.375 7.145 16.422 1 98 106 GLN A C 1
ATOM 794 O O . GLN A 1 106 ? -9.586 8.008 17.266 1 98 106 GLN A O 1
ATOM 799 N N . LYS A 1 107 ? -10.141 6.957 15.375 1 98.25 107 LYS A N 1
ATOM 800 C CA . LYS A 1 107 ? -11.273 7.844 15.102 1 98.25 107 LYS A CA 1
ATOM 801 C C . LYS A 1 107 ? -12.422 7.586 16.078 1 98.25 107 LYS A C 1
ATOM 803 O O . LYS A 1 107 ? -13.148 8.508 16.438 1 98.25 107 LYS A O 1
ATOM 808 N N . LEU A 1 108 ? -12.555 6.355 16.516 1 98.06 108 LEU A N 1
ATOM 809 C CA . LEU A 1 108 ? -13.656 6.016 17.406 1 98.06 108 LEU A CA 1
ATOM 810 C C . LEU A 1 108 ? -13.328 6.367 18.859 1 98.06 108 LEU A C 1
ATOM 812 O O . LEU A 1 108 ? -14.18 6.875 19.594 1 98.06 108 LEU A O 1
ATOM 816 N N . PHE A 1 109 ? -12.008 6.176 19.234 1 97.75 109 PHE A N 1
ATOM 817 C CA . PHE A 1 109 ? -11.727 6.172 20.672 1 97.75 109 PHE A CA 1
ATOM 818 C C . PHE A 1 109 ? -10.656 7.199 21.016 1 97.75 109 PHE A C 1
ATOM 820 O O . PHE A 1 109 ? -10.344 7.41 22.188 1 97.75 109 PHE A O 1
ATOM 827 N N . GLY A 1 110 ? -10.016 7.781 20.078 1 97.25 110 GLY A N 1
ATOM 828 C CA . GLY A 1 110 ? -8.977 8.758 20.344 1 97.25 110 GLY A CA 1
ATOM 829 C C . GLY A 1 110 ? -7.656 8.133 20.75 1 97.25 110 GLY A C 1
ATOM 830 O O . GLY A 1 110 ? -6.805 8.797 21.344 1 97.25 110 GLY A O 1
ATOM 831 N N . TRP A 1 111 ? -7.512 6.867 20.438 1 95.75 111 TRP A N 1
ATOM 832 C CA . TRP A 1 111 ? -6.273 6.168 20.766 1 95.75 111 TRP A CA 1
ATOM 833 C C . TRP A 1 111 ? -5.086 6.777 20.031 1 95.75 111 TRP A C 1
ATOM 835 O O . TRP A 1 111 ? -5.254 7.387 18.969 1 95.75 111 TRP A O 1
ATOM 845 N N . TRP A 1 112 ? -3.838 6.738 20.656 1 94 112 TRP A N 1
ATOM 846 C CA . TRP A 1 112 ? -2.566 7.184 20.094 1 94 112 TRP A CA 1
ATOM 847 C C . TRP A 1 112 ? -2.598 8.68 19.797 1 94 112 TRP A C 1
ATOM 849 O O . TRP A 1 112 ? -2.104 9.117 18.766 1 94 112 TRP A O 1
ATOM 859 N N . GLY A 1 113 ? -3.377 9.43 20.609 1 92.88 113 GLY A N 1
ATOM 860 C CA . GLY A 1 113 ? -3.393 10.883 20.5 1 92.88 113 GLY A CA 1
ATOM 861 C C . GLY A 1 113 ? -4.34 11.383 19.422 1 92.88 113 GLY A C 1
ATOM 862 O O . GLY A 1 113 ? -4.219 12.523 18.969 1 92.88 113 GLY A O 1
ATOM 863 N N . GLY A 1 114 ? -5.238 10.578 18.984 1 94.88 114 GLY A N 1
ATOM 864 C CA . GLY A 1 114 ? -6.18 10.977 17.953 1 94.88 114 GLY A CA 1
ATOM 865 C C . GLY A 1 114 ? -7.336 11.805 18.484 1 94.88 114 GLY A C 1
ATOM 866 O O . GLY A 1 114 ? -7.523 11.906 19.688 1 94.88 114 GLY A O 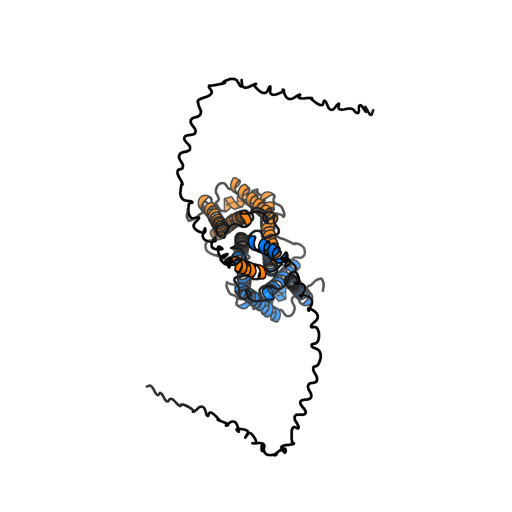1
ATOM 867 N N . GLY A 1 115 ? -8.164 12.367 17.625 1 96.31 115 GLY A N 1
ATOM 868 C CA . GLY A 1 115 ? -9.227 13.297 17.969 1 96.31 115 GLY A CA 1
ATOM 869 C C . GLY A 1 115 ? -10.523 12.602 18.344 1 96.31 115 GLY A C 1
ATOM 870 O O . GLY A 1 115 ? -11.461 13.242 18.828 1 96.31 115 GLY A O 1
ATOM 871 N N . GLY A 1 116 ? -10.57 11.281 18.141 1 97.81 116 GLY A N 1
ATOM 872 C CA . GLY A 1 116 ? -11.797 10.57 18.453 1 97.81 116 GLY A CA 1
ATOM 873 C C . GLY A 1 116 ? -12.961 10.977 17.578 1 97.81 116 GLY A C 1
ATOM 874 O O . GLY A 1 116 ? -12.766 11.609 16.531 1 97.81 116 GLY A O 1
ATOM 875 N N . LEU A 1 117 ? -14.117 10.578 18.031 1 97.75 117 LEU A N 1
ATOM 876 C CA . LEU A 1 117 ? -15.328 10.852 17.266 1 97.75 117 LEU A CA 1
ATOM 877 C C . LEU A 1 117 ? -15.578 12.352 17.156 1 97.75 117 LEU A C 1
ATOM 879 O O . LEU A 1 117 ? -16.047 12.836 16.109 1 97.75 117 LEU A O 1
ATOM 883 N N . GLY A 1 118 ? -15.32 13.047 18.25 1 97.88 118 GLY A N 1
ATOM 884 C CA . GLY A 1 118 ? -15.477 14.492 18.219 1 97.88 118 GLY A CA 1
ATOM 885 C C . GLY A 1 118 ? -14.609 15.164 17.156 1 97.88 118 GLY A C 1
ATOM 886 O O . GLY A 1 118 ? -15.078 16.031 16.422 1 97.88 118 GLY A O 1
ATOM 887 N N . GLY A 1 119 ? -13.344 14.75 17.109 1 97.94 119 GLY A N 1
ATOM 888 C CA . GLY A 1 119 ? -12.445 15.273 16.094 1 97.94 119 GLY A CA 1
ATOM 889 C C . GLY A 1 119 ? -12.898 14.961 14.68 1 97.94 119 GLY A C 1
ATOM 890 O O . GLY A 1 119 ? -12.812 15.82 13.789 1 97.94 119 GLY A O 1
ATOM 891 N N . LEU A 1 120 ? -13.359 13.758 14.5 1 97.56 120 LEU A N 1
ATOM 892 C CA . LEU A 1 120 ? -13.836 13.367 13.172 1 97.56 120 LEU A CA 1
ATOM 893 C C . LEU A 1 120 ? -15.078 14.156 12.789 1 97.56 120 LEU A C 1
ATOM 895 O O . LEU A 1 120 ? -15.188 14.641 11.656 1 97.56 120 LEU A O 1
ATOM 899 N N . LYS A 1 121 ? -15.961 14.242 13.703 1 97.88 121 LYS A N 1
ATOM 900 C CA . LYS A 1 121 ? -17.188 15.008 13.461 1 97.88 121 LYS A CA 1
ATOM 901 C C . LYS A 1 121 ? -16.859 16.438 13.031 1 97.88 121 LYS A C 1
ATOM 903 O O . LYS A 1 121 ? -17.422 16.953 12.062 1 97.88 121 LYS A O 1
ATOM 908 N N . ASN A 1 122 ? -15.992 17.094 13.719 1 97.75 122 ASN A N 1
ATOM 909 C CA . ASN A 1 122 ? -15.602 18.453 13.406 1 97.75 122 ASN A CA 1
ATOM 910 C C . ASN A 1 122 ? -14.945 18.547 12.031 1 97.75 122 ASN A C 1
ATOM 912 O O . ASN A 1 122 ? -15.227 19.469 11.266 1 97.75 122 ASN A O 1
ATOM 916 N N . SER A 1 123 ? -14.109 17.547 11.734 1 95.5 123 SER A N 1
ATOM 917 C CA . SER A 1 123 ? -13.445 17.531 10.438 1 95.5 123 SER A CA 1
ATOM 918 C C . SER A 1 123 ? -14.461 17.391 9.305 1 95.5 123 SER A C 1
ATOM 920 O O . SER A 1 123 ? -14.32 18.016 8.258 1 95.5 123 SER A O 1
ATOM 922 N N . LEU A 1 124 ? -15.43 16.562 9.539 1 95.88 124 LEU A N 1
ATOM 923 C CA . LEU A 1 124 ? -16.469 16.344 8.547 1 95.88 124 LEU A CA 1
ATOM 924 C C . LEU A 1 124 ? -17.312 17.609 8.359 1 95.88 124 LEU A C 1
ATOM 926 O O . LEU A 1 124 ? -17.625 18 7.23 1 95.88 124 LEU A O 1
ATOM 930 N N . ALA A 1 125 ? -17.625 18.234 9.438 1 95.5 125 ALA A N 1
ATOM 931 C CA . ALA A 1 125 ? -18.391 19.469 9.375 1 95.5 125 ALA A CA 1
ATOM 932 C C . ALA A 1 125 ? -17.609 20.562 8.648 1 95.5 125 ALA A C 1
ATOM 934 O O . ALA A 1 125 ? -18.156 21.281 7.809 1 95.5 125 ALA A O 1
ATOM 935 N N . ASP A 1 126 ? -16.375 20.609 8.953 1 93.81 126 ASP A N 1
ATOM 936 C CA . ASP A 1 126 ? -15.508 21.609 8.328 1 93.81 126 ASP A CA 1
ATOM 937 C C . ASP A 1 126 ? -15.398 21.375 6.824 1 93.81 126 ASP A C 1
ATOM 939 O O . ASP A 1 126 ? -15.242 22.312 6.051 1 93.81 126 ASP A O 1
ATOM 943 N N . ALA A 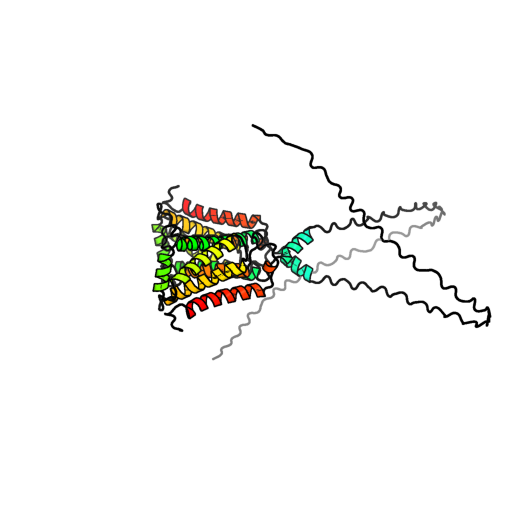1 127 ? -15.492 20.125 6.449 1 92.62 127 ALA A N 1
ATOM 944 C CA . ALA A 1 127 ? -15.391 19.766 5.039 1 92.62 127 ALA A CA 1
ATOM 945 C C . ALA A 1 127 ? -16.719 19.984 4.316 1 92.62 127 ALA A C 1
ATOM 947 O O . ALA A 1 127 ? -16.797 19.812 3.1 1 92.62 127 ALA A O 1
ATOM 948 N N . GLY A 1 128 ? -17.766 20.234 5.113 1 93.06 128 GLY A N 1
ATOM 949 C CA . GLY A 1 128 ? -19.031 20.625 4.508 1 93.06 128 GLY A CA 1
ATOM 950 C C . GLY A 1 128 ? -20.062 19.516 4.5 1 93.06 128 GLY A C 1
ATOM 951 O O . GLY A 1 128 ? -21.109 19.625 3.859 1 93.06 128 GLY A O 1
ATOM 952 N N . TYR A 1 129 ? -19.781 18.5 5.223 1 95.31 129 TYR A N 1
ATOM 953 C CA . TYR A 1 129 ? -20.703 17.375 5.195 1 95.31 129 TYR A CA 1
ATOM 954 C C . TYR A 1 129 ? -21.953 17.672 6.023 1 95.31 129 TYR A C 1
ATOM 956 O O . TYR A 1 129 ? -21.859 18.234 7.121 1 95.31 129 TYR A O 1
ATOM 964 N N . GLN A 1 130 ? -23.016 17.297 5.391 1 93.69 130 GLN A N 1
ATOM 965 C CA . GLN A 1 130 ? -24.25 17.25 6.148 1 93.69 130 GLN A CA 1
ATOM 966 C C . GLN A 1 130 ? -24.312 16.016 7.031 1 93.69 130 GLN A C 1
ATOM 968 O O . GLN A 1 130 ? -23.75 14.969 6.688 1 93.69 130 GLN A O 1
ATOM 973 N N . HIS A 1 131 ? -24.938 16.156 8.25 1 95.25 131 HIS A N 1
ATOM 974 C CA . HIS A 1 131 ? -25.125 15.031 9.172 1 95.25 131 HIS A CA 1
ATOM 975 C C . HIS A 1 131 ? -23.797 14.5 9.672 1 95.25 131 HIS A C 1
ATOM 977 O O . HIS A 1 131 ? -23.562 13.289 9.672 1 95.25 131 HIS A O 1
ATOM 983 N N . ALA A 1 132 ? -22.938 15.383 10.016 1 96.56 132 ALA A N 1
ATOM 984 C CA . ALA A 1 132 ? -21.578 15.031 10.414 1 96.56 132 ALA A CA 1
ATOM 985 C C . ALA A 1 132 ? -21.578 14.078 11.609 1 96.56 132 ALA A C 1
ATOM 987 O O . ALA A 1 132 ? -20.719 13.211 11.727 1 96.56 132 ALA A O 1
ATOM 988 N N . ASP A 1 133 ? -22.547 14.227 12.43 1 96.62 133 ASP A N 1
ATOM 989 C CA . ASP A 1 133 ? -22.641 13.367 13.609 1 96.62 133 ASP A CA 1
ATOM 990 C C . ASP A 1 133 ? -22.844 11.906 13.219 1 96.62 133 ASP A C 1
ATOM 992 O O . ASP A 1 133 ? -21.984 11.062 13.516 1 96.62 133 ASP A O 1
ATOM 996 N N . ILE A 1 134 ? -23.797 11.656 12.477 1 96.75 134 ILE A N 1
ATOM 997 C CA . ILE A 1 134 ? -24.094 10.289 12.062 1 96.75 134 ILE A CA 1
ATOM 998 C C . ILE A 1 134 ? -23 9.781 11.141 1 96.75 134 ILE A C 1
ATOM 1000 O O . ILE A 1 134 ? -22.594 8.617 11.227 1 96.75 134 ILE A O 1
ATOM 1004 N N . LEU A 1 135 ? -22.5 10.633 10.32 1 96.94 135 LEU A N 1
ATOM 1005 C CA . LEU A 1 135 ? -21.469 10.227 9.359 1 96.94 135 LEU A CA 1
ATOM 1006 C C . LEU A 1 135 ? -20.188 9.844 10.078 1 96.94 135 LEU A C 1
ATOM 1008 O O . LEU A 1 135 ? -19.453 8.969 9.617 1 96.94 135 LEU A O 1
ATOM 1012 N N . SER A 1 136 ? -19.906 10.547 11.172 1 97.94 136 SER A N 1
ATOM 1013 C CA . SER A 1 136 ? -18.688 10.219 11.922 1 97.94 136 SER A CA 1
ATOM 1014 C C . SER A 1 136 ? -18.766 8.797 12.484 1 97.94 136 SER A C 1
ATOM 1016 O O . SER A 1 136 ? -17.781 8.055 12.43 1 97.94 136 SER A O 1
ATOM 1018 N N . TYR A 1 137 ? -19.922 8.336 12.969 1 97.81 137 TYR A N 1
ATOM 1019 C CA . TYR A 1 137 ? -20.094 6.988 13.5 1 97.81 137 TYR A CA 1
ATOM 1020 C C . TYR A 1 137 ? -20 5.953 12.383 1 97.81 137 TYR A C 1
ATOM 1022 O O . TYR A 1 137 ? -19.312 4.941 12.523 1 97.81 137 TYR A O 1
ATOM 1030 N N . VAL A 1 138 ? -20.656 6.281 11.312 1 97.44 138 VAL A N 1
ATOM 1031 C CA . VAL A 1 138 ? -20.719 5.348 10.195 1 97.44 138 VAL A CA 1
ATOM 1032 C C . VAL A 1 138 ? -19.328 5.195 9.578 1 97.44 138 VAL A C 1
ATOM 1034 O O . VAL A 1 138 ? -18.906 4.082 9.266 1 97.44 138 VAL A O 1
ATOM 1037 N N . SER A 1 139 ? -18.672 6.305 9.406 1 97.69 139 SER A N 1
ATOM 1038 C CA . SER A 1 139 ? -17.344 6.289 8.789 1 97.69 139 SER A CA 1
ATOM 1039 C C . SER A 1 139 ? -16.328 5.559 9.664 1 97.69 139 SER A C 1
ATOM 1041 O O . SER A 1 139 ? -15.664 4.633 9.203 1 97.69 139 SER A O 1
ATOM 1043 N N . ALA A 1 140 ? -16.219 5.926 10.93 1 98.38 140 ALA A N 1
ATOM 1044 C CA . ALA A 1 140 ? -15.25 5.324 11.836 1 98.38 140 ALA A CA 1
ATOM 1045 C C . ALA A 1 140 ? -15.57 3.854 12.094 1 98.38 140 ALA A C 1
ATOM 1047 O O . ALA A 1 140 ? -14.68 3.002 12.055 1 98.38 140 ALA A O 1
ATOM 1048 N N . GLY A 1 141 ? -16.844 3.607 12.375 1 98.44 141 GLY A N 1
ATOM 1049 C CA . GLY A 1 141 ? -17.266 2.23 12.578 1 98.44 141 GLY A CA 1
ATOM 1050 C C . GLY A 1 141 ? -17.078 1.361 11.352 1 98.44 141 GLY A C 1
ATOM 1051 O O . GLY A 1 141 ? -16.656 0.21 11.453 1 98.44 141 GLY A O 1
ATOM 1052 N N . GLY A 1 142 ? -17.469 1.925 10.195 1 98.5 142 GLY A N 1
ATOM 1053 C CA . GLY A 1 142 ? -17.281 1.209 8.938 1 98.5 142 GLY A CA 1
ATOM 1054 C C . GLY A 1 142 ? -15.82 0.913 8.641 1 98.5 142 GLY A C 1
ATOM 1055 O O . GLY A 1 142 ? -15.492 -0.172 8.156 1 98.5 142 GLY A O 1
ATOM 1056 N N . GLU A 1 143 ? -15.039 1.898 8.906 1 98.62 143 GLU A N 1
ATOM 1057 C CA . GLU A 1 143 ? -13.602 1.724 8.703 1 98.62 143 GLU A CA 1
ATOM 1058 C C . GLU A 1 143 ? -13.055 0.602 9.578 1 98.62 143 GLU A C 1
ATOM 1060 O O . GLU A 1 143 ? -12.312 -0.262 9.102 1 98.62 143 GLU A O 1
ATOM 1065 N N . LEU A 1 144 ? -13.406 0.566 10.836 1 98.69 144 LEU A N 1
ATOM 1066 C CA . LEU A 1 144 ? -12.977 -0.49 11.742 1 98.69 144 LEU A CA 1
ATOM 1067 C C . LEU A 1 144 ? -13.531 -1.843 11.312 1 98.69 144 LEU A C 1
ATOM 1069 O O . LEU A 1 144 ? -12.805 -2.842 11.297 1 98.69 144 LEU A O 1
ATOM 1073 N N . ALA A 1 145 ? -14.758 -1.859 10.961 1 98.81 145 ALA A N 1
ATOM 1074 C CA . ALA A 1 145 ? -15.391 -3.104 10.531 1 98.81 145 ALA A CA 1
ATOM 1075 C C . ALA A 1 145 ? -14.695 -3.674 9.297 1 98.81 145 ALA A C 1
ATOM 1077 O O . ALA A 1 145 ? -14.391 -4.867 9.242 1 98.81 145 ALA A O 1
ATOM 1078 N N . ALA A 1 146 ? -14.461 -2.793 8.297 1 98.81 146 ALA A N 1
ATOM 1079 C CA . ALA A 1 146 ? -13.75 -3.238 7.102 1 98.81 146 ALA A CA 1
ATOM 1080 C C . ALA A 1 146 ? -12.367 -3.779 7.457 1 98.81 146 ALA A C 1
ATOM 1082 O O . ALA A 1 146 ? -11.945 -4.812 6.93 1 98.81 146 ALA A O 1
ATOM 1083 N N . GLY A 1 147 ? -11.664 -3.072 8.352 1 98.88 147 GLY A N 1
ATOM 1084 C CA . GLY A 1 147 ? -10.352 -3.52 8.789 1 98.88 147 GLY A CA 1
ATOM 1085 C C . GLY A 1 147 ? -10.375 -4.891 9.445 1 98.88 147 GLY A C 1
ATOM 1086 O O . GLY A 1 147 ? -9.586 -5.766 9.094 1 98.88 147 GLY A O 1
ATOM 1087 N N . VAL A 1 148 ? -11.297 -5.121 10.32 1 98.81 148 VAL A N 1
ATOM 1088 C CA . VAL A 1 148 ? -11.414 -6.383 11.039 1 98.81 148 VAL A CA 1
ATOM 1089 C C . VAL A 1 148 ? -11.766 -7.504 10.07 1 98.81 148 VAL A C 1
ATOM 1091 O O . VAL A 1 148 ? -11.172 -8.586 10.117 1 98.81 148 VAL A O 1
ATOM 1094 N N . LEU A 1 149 ? -12.695 -7.254 9.195 1 98.69 149 LEU A N 1
ATOM 1095 C CA . LEU A 1 149 ? -13.102 -8.258 8.211 1 98.69 149 LEU A CA 1
ATOM 1096 C C . LEU A 1 149 ? -11.938 -8.625 7.301 1 98.69 149 LEU A C 1
ATOM 1098 O O . LEU A 1 149 ? -11.766 -9.789 6.945 1 98.69 149 LEU A O 1
ATOM 1102 N N . LEU A 1 150 ? -11.172 -7.688 6.895 1 98.62 150 LEU A N 1
ATOM 1103 C CA . LEU A 1 150 ? -10.023 -7.953 6.035 1 98.62 150 LEU A CA 1
ATOM 1104 C C . LEU A 1 150 ? -8.969 -8.766 6.777 1 98.62 150 LEU A C 1
ATOM 1106 O O . LEU A 1 150 ? -8.391 -9.695 6.211 1 98.62 150 LEU A O 1
ATOM 1110 N N . VAL A 1 151 ? -8.719 -8.43 8.047 1 98.69 151 VAL A N 1
ATOM 1111 C CA . VAL A 1 151 ? -7.746 -9.18 8.836 1 98.69 151 VAL A CA 1
ATOM 1112 C C . VAL A 1 151 ? -8.195 -10.633 8.961 1 98.69 151 VAL A C 1
ATOM 1114 O O . VAL A 1 151 ? -7.383 -11.555 8.82 1 98.69 151 VAL A O 1
ATOM 1117 N N . LEU A 1 152 ? -9.43 -10.844 9.062 1 97.94 152 LEU A N 1
ATOM 1118 C CA . LEU A 1 152 ? -9.969 -12.188 9.234 1 97.94 152 LEU A CA 1
ATOM 1119 C C . LEU A 1 152 ? -10.086 -12.898 7.891 1 97.94 152 LEU A C 1
ATOM 1121 O O . LEU A 1 152 ? -10.172 -14.125 7.84 1 97.94 152 LEU A O 1
ATOM 1125 N N . GLY A 1 153 ? -10.062 -12.141 6.875 1 96.88 153 GLY A N 1
ATOM 1126 C CA . GLY A 1 153 ? -10.344 -12.703 5.566 1 96.88 153 GLY A CA 1
ATOM 1127 C C . GLY A 1 153 ? -11.781 -13.172 5.418 1 96.88 153 GLY A C 1
ATOM 1128 O O . GLY A 1 153 ? -12.031 -14.289 4.941 1 96.88 153 GLY A O 1
ATOM 1129 N N . LEU A 1 154 ? -12.664 -12.391 5.855 1 96.06 154 LEU A N 1
ATOM 1130 C CA . LEU A 1 154 ? -14.094 -12.664 5.805 1 96.06 154 LEU A CA 1
ATOM 1131 C C . LEU A 1 154 ? -14.812 -11.641 4.93 1 96.06 154 LEU A C 1
ATOM 1133 O O . LEU A 1 154 ? -14.664 -10.43 5.129 1 96.06 154 LEU A O 1
ATOM 1137 N N . PHE A 1 155 ? -15.594 -12.148 3.887 1 94.06 155 PHE A N 1
ATOM 1138 C CA . PHE A 1 155 ? -16.234 -11.266 2.918 1 94.06 155 PHE A CA 1
ATOM 1139 C C . PHE A 1 155 ? -15.227 -10.297 2.311 1 94.06 155 PHE A C 1
ATOM 1141 O O . PHE A 1 155 ? -15.484 -9.094 2.227 1 94.06 155 PHE A O 1
ATOM 1148 N N . THR A 1 156 ? -14.086 -10.812 1.923 1 95.25 156 THR A N 1
ATOM 1149 C CA . THR A 1 156 ? -12.914 -10 1.585 1 95.25 156 THR A CA 1
ATOM 1150 C C . THR A 1 156 ? -13.242 -9.031 0.454 1 95.25 156 THR A C 1
ATOM 1152 O O . THR A 1 156 ? -12.977 -7.832 0.566 1 95.25 156 THR A O 1
ATOM 1155 N N . PRO A 1 157 ? -13.891 -9.422 -0.645 1 93.19 157 PRO A N 1
ATOM 1156 C CA . PRO A 1 157 ? -14.141 -8.453 -1.712 1 93.19 157 PRO A CA 1
ATOM 1157 C C . PRO A 1 157 ? -15.109 -7.348 -1.289 1 93.19 157 PRO A C 1
ATOM 1159 O O . PRO A 1 157 ? -14.953 -6.195 -1.701 1 93.19 157 PRO A O 1
ATOM 1162 N N . VAL A 1 158 ? -16.047 -7.637 -0.448 1 94.94 158 VAL A N 1
ATOM 1163 C CA . VAL A 1 158 ? -17.031 -6.664 0.019 1 94.94 158 VAL A CA 1
ATOM 1164 C C . VAL A 1 158 ? -16.391 -5.711 1.019 1 94.94 158 VAL A C 1
ATOM 1166 O O . VAL A 1 158 ? -16.578 -4.492 0.941 1 94.94 158 VAL A O 1
ATOM 1169 N N . ALA A 1 159 ? -15.625 -6.305 1.937 1 97.88 159 ALA A N 1
ATOM 1170 C CA . ALA A 1 159 ? -14.898 -5.48 2.9 1 97.88 159 ALA A CA 1
ATOM 1171 C C . ALA A 1 159 ? -13.945 -4.52 2.193 1 97.88 159 ALA A C 1
ATOM 1173 O O . ALA A 1 159 ? -13.867 -3.342 2.547 1 97.88 159 ALA A O 1
ATOM 1174 N N . ALA A 1 160 ? -13.289 -5.016 1.194 1 98.38 160 ALA A N 1
ATOM 1175 C CA . ALA A 1 160 ? -12.352 -4.184 0.44 1 98.38 160 ALA A CA 1
ATOM 1176 C C . ALA A 1 160 ? -13.094 -3.117 -0.362 1 98.38 160 ALA A C 1
ATOM 1178 O O . ALA A 1 160 ? -12.594 -2.006 -0.54 1 98.38 160 ALA A O 1
ATOM 1179 N N . ALA A 1 161 ? -14.242 -3.445 -0.851 1 98.38 161 ALA A N 1
ATOM 1180 C CA . ALA A 1 161 ? -15.055 -2.459 -1.555 1 98.38 161 ALA A CA 1
ATOM 1181 C C . ALA A 1 161 ? -15.508 -1.347 -0.611 1 98.38 161 ALA A C 1
ATOM 1183 O O . ALA 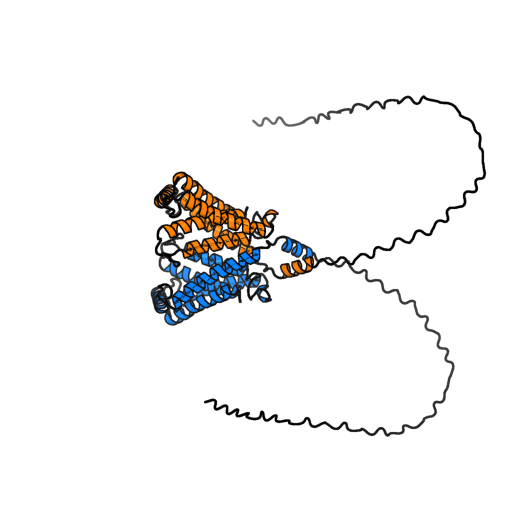A 1 161 ? -15.539 -0.175 -0.994 1 98.38 161 ALA A O 1
ATOM 1184 N N . GLY A 1 162 ? -15.914 -1.732 0.556 1 98.62 162 GLY A N 1
ATOM 1185 C CA . GLY A 1 162 ? -16.219 -0.725 1.561 1 98.62 162 GLY A CA 1
ATOM 1186 C C . GLY A 1 162 ? -15.031 0.172 1.88 1 98.62 162 GLY A C 1
ATOM 1187 O O . GLY A 1 162 ? -15.18 1.391 1.984 1 98.62 162 GLY A O 1
ATOM 1188 N N . ALA A 1 163 ? -13.875 -0.442 2.025 1 98.81 163 ALA A N 1
ATOM 1189 C CA . ALA A 1 163 ? -12.656 0.326 2.229 1 98.81 163 ALA A CA 1
ATOM 1190 C C . ALA A 1 163 ? -12.406 1.276 1.061 1 98.81 163 ALA A C 1
ATOM 1192 O O . ALA A 1 163 ? -12.047 2.439 1.264 1 98.81 163 ALA A O 1
ATOM 1193 N N . LEU A 1 164 ? -12.594 0.772 -0.121 1 98.88 164 LEU A N 1
ATOM 1194 C CA . LEU A 1 164 ? -12.398 1.582 -1.319 1 98.88 164 LEU A CA 1
ATOM 1195 C C . LEU A 1 164 ? -13.328 2.791 -1.314 1 98.88 164 LEU A C 1
ATOM 1197 O O . LEU A 1 164 ? -12.914 3.902 -1.645 1 98.88 164 LEU A O 1
ATOM 1201 N N . ALA A 1 165 ? -14.547 2.578 -0.986 1 98.75 165 ALA A N 1
ATOM 1202 C CA . ALA A 1 165 ? -15.508 3.674 -0.901 1 98.75 165 ALA A CA 1
ATOM 1203 C C . ALA A 1 165 ? -15.023 4.758 0.057 1 98.75 165 ALA A C 1
ATOM 1205 O O . ALA A 1 165 ? -15.055 5.945 -0.273 1 98.75 165 ALA A O 1
ATOM 1206 N N . PHE A 1 166 ? -14.578 4.309 1.186 1 98.19 166 PHE A N 1
ATOM 1207 C CA . PHE A 1 166 ? -14.07 5.219 2.203 1 98.19 166 PHE A CA 1
ATOM 1208 C C . PHE A 1 166 ? -12.859 5.992 1.678 1 98.19 166 PHE A C 1
ATOM 1210 O O . PHE A 1 166 ? -12.789 7.211 1.825 1 98.19 166 PHE A O 1
ATOM 1217 N N . LEU A 1 167 ? -11.992 5.363 1.045 1 98.56 167 LEU A N 1
ATOM 1218 C CA . LEU A 1 167 ? -10.742 5.957 0.583 1 98.56 167 LEU A CA 1
ATOM 1219 C C . LEU A 1 167 ? -10.992 6.914 -0.58 1 98.56 167 LEU A C 1
ATOM 1221 O O . LEU A 1 167 ? -10.359 7.969 -0.67 1 98.56 167 LEU A O 1
ATOM 1225 N N . ILE A 1 168 ? -11.859 6.508 -1.482 1 98.38 168 ILE A N 1
ATOM 1226 C CA . ILE A 1 168 ? -12.242 7.387 -2.584 1 98.38 168 ILE A CA 1
ATOM 1227 C C . ILE A 1 168 ? -12.875 8.664 -2.031 1 98.38 168 ILE A C 1
ATOM 1229 O O . ILE A 1 168 ? -12.555 9.766 -2.473 1 98.38 168 ILE A O 1
ATOM 1233 N N . ASN A 1 169 ? -13.766 8.5 -1.097 1 96.88 169 ASN A N 1
ATOM 1234 C CA . ASN A 1 169 ? -14.398 9.664 -0.483 1 96.88 169 ASN A CA 1
ATOM 1235 C C . ASN A 1 169 ? -13.367 10.586 0.164 1 96.88 169 ASN A C 1
ATOM 1237 O O . ASN A 1 169 ? -13.422 11.805 -0.005 1 96.88 169 ASN A O 1
ATOM 1241 N N . GLU A 1 170 ? -12.43 9.977 0.913 1 95.62 170 GLU A N 1
ATOM 1242 C CA . GLU A 1 170 ? -11.383 10.758 1.562 1 95.62 170 GLU A CA 1
ATOM 1243 C C . GLU A 1 170 ? -10.53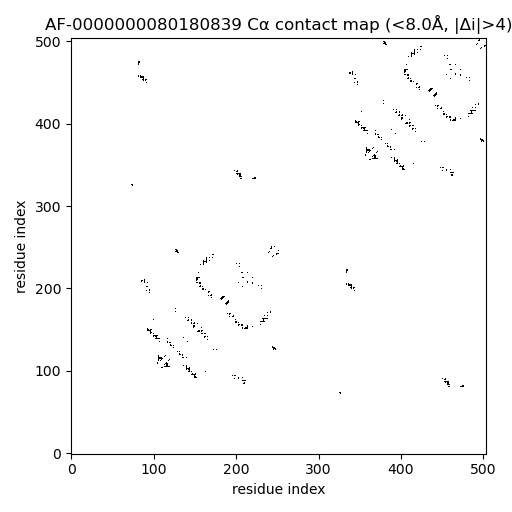9 11.516 0.538 1 95.62 170 GLU A C 1
ATOM 1245 O O . GLU A 1 170 ? -10.172 12.672 0.763 1 95.62 170 GLU A O 1
ATOM 1250 N N . LEU A 1 171 ? -10.25 10.906 -0.551 1 96 171 LEU A N 1
ATOM 1251 C CA . LEU A 1 171 ? -9.461 11.547 -1.604 1 96 171 LEU A CA 1
ATOM 1252 C C . LEU A 1 171 ? -10.211 12.727 -2.209 1 96 171 LEU A C 1
ATOM 1254 O O . LEU A 1 171 ? -9.633 13.789 -2.422 1 96 171 LEU A O 1
ATOM 1258 N N . LEU A 1 172 ? -11.484 12.539 -2.445 1 94.38 172 LEU A N 1
ATOM 1259 C CA . LEU A 1 172 ? -12.297 13.594 -3.041 1 94.38 172 LEU A CA 1
ATOM 1260 C C . LEU A 1 172 ? -12.391 14.797 -2.107 1 94.38 172 LEU A C 1
ATOM 1262 O O . LEU A 1 172 ? -12.289 15.938 -2.555 1 94.38 172 LEU A O 1
ATOM 1266 N N . VAL A 1 173 ? -12.516 14.57 -0.856 1 92.5 173 VAL A N 1
ATOM 1267 C CA . VAL A 1 173 ? -12.562 15.641 0.134 1 92.5 173 VAL A CA 1
ATOM 1268 C C . VAL A 1 173 ? -11.219 16.375 0.168 1 92.5 173 VAL A C 1
ATOM 1270 O O . VAL A 1 173 ? -11.18 17.609 0.195 1 92.5 173 VAL A O 1
ATOM 1273 N N . SER A 1 174 ? -10.188 15.594 0.185 1 91.81 174 SER A N 1
ATOM 1274 C CA . SER A 1 174 ? -8.852 16.172 0.26 1 91.81 174 SER A CA 1
ATOM 1275 C C . SER A 1 174 ? -8.547 17.031 -0.963 1 91.81 174 SER A C 1
ATOM 1277 O O . SER A 1 174 ? -8.016 18.141 -0.838 1 91.81 174 SER A O 1
ATOM 1279 N N . ILE A 1 175 ? -8.938 16.609 -2.156 1 91.75 175 ILE A N 1
ATOM 1280 C CA . ILE A 1 175 ? -8.672 17.344 -3.395 1 91.75 175 ILE A CA 1
ATOM 1281 C C . ILE A 1 175 ? -9.555 18.578 -3.467 1 91.75 175 ILE A C 1
ATOM 1283 O O . ILE A 1 175 ? -9.117 19.641 -3.936 1 91.75 175 ILE A O 1
ATOM 1287 N N . SER A 1 176 ? -10.703 18.516 -2.982 1 88.06 176 SER A N 1
ATOM 1288 C CA . SER A 1 176 ? -11.648 19.625 -3.049 1 88.06 176 SER A CA 1
ATOM 1289 C C . SER A 1 176 ? -11.289 20.719 -2.053 1 88.06 176 SER A C 1
ATOM 1291 O O . SER A 1 176 ? -11.633 21.875 -2.252 1 88.06 176 SER A O 1
ATOM 1293 N N . GLY A 1 177 ? -10.609 20.297 -1.046 1 84.19 177 GLY A N 1
ATOM 1294 C CA . GLY A 1 177 ? -10.195 21.281 -0.051 1 84.19 177 GLY A CA 1
ATOM 1295 C C . GLY A 1 177 ? -9.031 22.141 -0.505 1 84.19 177 GLY A C 1
ATOM 1296 O O . GLY A 1 177 ? -8.766 23.188 0.081 1 84.19 177 GLY A O 1
ATOM 1297 N N . ARG A 1 178 ? -8.305 21.688 -1.564 1 78.94 178 ARG A N 1
ATOM 1298 C CA . ARG A 1 178 ? -7.211 22.453 -2.16 1 78.94 178 ARG A CA 1
ATOM 1299 C C . ARG A 1 178 ? -7.336 22.5 -3.678 1 78.94 178 ARG A C 1
ATOM 1301 O O . ARG A 1 178 ? -6.516 21.922 -4.391 1 78.94 178 ARG A O 1
ATOM 1308 N N . PRO A 1 179 ? -8.281 23.109 -4.258 1 67.88 179 PRO A N 1
ATOM 1309 C CA . PRO A 1 179 ? -8.703 22.953 -5.652 1 67.88 179 PRO A CA 1
ATOM 1310 C C . PRO A 1 179 ? -7.602 23.328 -6.645 1 67.88 179 PRO A C 1
ATOM 1312 O O . PRO A 1 179 ? -7.543 22.766 -7.742 1 67.88 179 PRO A O 1
ATOM 1315 N N . HIS A 1 180 ? -6.758 24.141 -6.277 1 69.69 180 HIS A N 1
ATOM 1316 C CA . HIS A 1 180 ? -5.906 24.625 -7.359 1 69.69 180 HIS A CA 1
ATOM 1317 C C . HIS A 1 180 ? -4.535 23.969 -7.32 1 69.69 180 HIS A C 1
ATOM 1319 O O . HIS A 1 180 ? -3.652 24.312 -8.109 1 69.69 180 HIS A O 1
ATOM 1325 N N . THR A 1 181 ? -4.57 23 -6.656 1 81.06 181 THR A N 1
ATOM 1326 C CA . THR A 1 181 ? -3.209 22.484 -6.602 1 81.06 181 THR A CA 1
ATOM 1327 C C . THR A 1 181 ? -3.205 21 -6.23 1 81.06 181 THR A C 1
ATOM 1329 O O . THR A 1 181 ? -3.518 20.641 -5.094 1 81.06 181 THR A O 1
ATOM 1332 N N . PHE A 1 182 ? -3.209 20.188 -7.293 1 85.69 182 PHE A N 1
ATOM 1333 C CA . PHE A 1 182 ? -3.023 18.781 -6.996 1 85.69 182 PHE A CA 1
ATOM 1334 C C . PHE A 1 182 ? -1.546 18.453 -6.828 1 85.69 182 PHE A C 1
ATOM 1336 O O . PHE A 1 182 ? -0.727 18.797 -7.684 1 85.69 182 PHE A O 1
ATOM 1343 N N . ALA A 1 183 ? -1.275 17.906 -5.672 1 90.88 183 ALA A N 1
ATOM 1344 C CA . ALA A 1 183 ? 0.078 17.422 -5.426 1 90.88 183 ALA A CA 1
ATOM 1345 C C . ALA A 1 183 ? 0.075 15.922 -5.141 1 90.88 183 ALA A C 1
ATOM 1347 O O . ALA A 1 183 ? -0.798 15.422 -4.43 1 90.88 183 ALA A O 1
ATOM 1348 N N . TYR A 1 184 ? 0.976 15.328 -5.766 1 94.38 184 TYR A N 1
ATOM 1349 C CA . TYR A 1 184 ? 1.064 13.883 -5.594 1 94.38 184 TYR A CA 1
ATOM 1350 C C . TYR A 1 184 ? 1.923 13.523 -4.383 1 94.38 184 TYR A C 1
ATOM 1352 O O . TYR A 1 184 ? 1.518 12.719 -3.541 1 94.38 184 TYR A O 1
ATOM 1360 N N . PHE A 1 185 ? 3.041 14.102 -4.23 1 94.69 185 PHE A N 1
ATOM 1361 C CA . PHE A 1 185 ? 4.062 13.695 -3.27 1 94.69 185 PHE A CA 1
ATOM 1362 C C . PHE A 1 185 ? 3.738 14.227 -1.878 1 94.69 185 PHE A C 1
ATOM 1364 O O . PHE A 1 185 ? 3.211 15.328 -1.735 1 94.69 185 PHE A O 1
ATOM 1371 N N . LEU A 1 186 ? 4.066 13.422 -0.884 1 91.94 186 LEU A N 1
ATOM 1372 C CA . LEU A 1 186 ? 4.027 13.875 0.503 1 91.94 186 LEU A CA 1
ATOM 1373 C C . LEU A 1 186 ? 5.117 14.906 0.769 1 91.94 186 LEU A C 1
ATOM 1375 O O . LEU A 1 186 ? 6.121 14.953 0.056 1 91.94 186 LEU A O 1
ATOM 1379 N N . PRO A 1 187 ? 4.781 15.758 1.714 1 90.5 187 PRO A N 1
ATOM 1380 C CA . PRO A 1 187 ? 3.736 15.719 2.738 1 90.5 187 PRO A CA 1
ATOM 1381 C C . PRO A 1 187 ? 2.451 16.422 2.303 1 90.5 187 PRO A C 1
ATOM 1383 O O . PRO A 1 187 ? 1.411 16.266 2.949 1 90.5 187 PRO A O 1
ATOM 1386 N N . GLN A 1 188 ? 2.453 17.156 1.204 1 86.19 188 GLN A N 1
ATOM 1387 C CA . GLN A 1 188 ? 1.279 17.938 0.825 1 86.19 188 GLN A CA 1
ATOM 1388 C C . GLN A 1 188 ? 0.391 17.156 -0.141 1 86.19 188 GLN A C 1
ATOM 1390 O O . GLN A 1 188 ? -0.75 17.562 -0.397 1 86.19 188 GLN A O 1
ATOM 1395 N N . GLY A 1 189 ? 0.94 16.109 -0.61 1 92.69 189 GLY A N 1
ATOM 1396 C CA . GLY A 1 189 ? 0.251 15.438 -1.697 1 92.69 189 GLY A CA 1
ATOM 1397 C C . GLY A 1 189 ? -0.579 14.258 -1.234 1 92.69 189 GLY A C 1
ATOM 1398 O O . GLY A 1 189 ? -0.798 14.078 -0.035 1 92.69 189 GLY A O 1
ATOM 1399 N N . HIS A 1 190 ? -1.092 13.477 -2.246 1 96 190 HIS A N 1
ATOM 1400 C CA . HIS A 1 190 ? -2.104 12.453 -1.999 1 96 190 HIS A CA 1
ATOM 1401 C C . HIS A 1 190 ? -1.543 11.055 -2.234 1 96 190 HIS A C 1
ATOM 1403 O O . HIS A 1 190 ? -2.303 10.102 -2.432 1 96 190 HIS A O 1
ATOM 1409 N N . GLU A 1 191 ? -0.263 10.875 -2.27 1 97 191 GLU A N 1
ATOM 1410 C CA . GLU A 1 191 ? 0.361 9.625 -2.674 1 97 191 GLU A CA 1
ATOM 1411 C C . GLU A 1 191 ? -0.024 8.484 -1.729 1 97 191 GLU A C 1
ATOM 1413 O O . GLU A 1 191 ? -0.204 7.348 -2.162 1 97 191 GLU A O 1
ATOM 1418 N N . TYR A 1 192 ? -0.104 8.828 -0.361 1 97.88 192 TYR A N 1
ATOM 1419 C CA . TYR A 1 192 ? -0.469 7.785 0.59 1 97.88 192 TYR A CA 1
ATOM 1420 C C . TYR A 1 192 ? -1.896 7.305 0.35 1 97.88 192 TYR A C 1
ATOM 1422 O O . TYR A 1 192 ? -2.146 6.102 0.279 1 97.88 192 TYR A O 1
ATOM 1430 N N . GLN A 1 193 ? -2.785 8.203 0.187 1 97.56 193 GLN A N 1
ATOM 1431 C CA . GLN A 1 193 ? -4.18 7.855 -0.067 1 97.56 193 GLN A CA 1
ATOM 1432 C C . GLN A 1 193 ? -4.32 7.051 -1.354 1 97.56 193 GLN A C 1
ATOM 1434 O O . GLN A 1 193 ? -5.035 6.047 -1.389 1 97.56 193 GLN A O 1
ATOM 1439 N N . ILE A 1 194 ? -3.635 7.492 -2.32 1 98.5 194 ILE A N 1
ATOM 1440 C CA . ILE A 1 194 ? -3.691 6.809 -3.607 1 98.5 194 ILE A CA 1
ATOM 1441 C C . ILE A 1 194 ? -3.123 5.395 -3.469 1 98.5 194 ILE A C 1
ATOM 1443 O O . ILE A 1 194 ? -3.658 4.445 -4.043 1 98.5 194 ILE A O 1
ATOM 1447 N N . THR A 1 195 ? -2.068 5.246 -2.732 1 98.75 195 THR A N 1
ATOM 1448 C CA . THR A 1 195 ? -1.476 3.936 -2.49 1 98.75 195 THR A CA 1
ATOM 1449 C C . THR A 1 195 ? -2.477 3.008 -1.807 1 98.75 195 THR A C 1
ATOM 1451 O O . THR A 1 195 ? -2.602 1.838 -2.178 1 98.75 195 THR A O 1
ATOM 1454 N N . LEU A 1 196 ? -3.182 3.484 -0.805 1 98.88 196 LEU A N 1
ATOM 1455 C CA . LEU A 1 196 ? -4.168 2.662 -0.116 1 98.88 196 LEU A CA 1
ATOM 1456 C C . LEU A 1 196 ? -5.312 2.283 -1.053 1 98.88 196 LEU A C 1
ATOM 1458 O O . LEU A 1 196 ? -5.867 1.186 -0.952 1 98.88 196 LEU A O 1
ATOM 1462 N N . ILE A 1 197 ? -5.672 3.189 -1.949 1 98.88 197 ILE A N 1
ATOM 1463 C CA . ILE A 1 197 ? -6.695 2.898 -2.947 1 98.88 197 ILE A CA 1
ATOM 1464 C C . ILE A 1 197 ? -6.223 1.767 -3.857 1 98.88 197 ILE A C 1
ATOM 1466 O O . ILE A 1 197 ? -6.973 0.83 -4.137 1 98.88 197 ILE A O 1
ATOM 1470 N N . VAL A 1 198 ? -5.012 1.854 -4.277 1 98.75 198 VAL A N 1
ATOM 1471 C CA . VAL A 1 198 ? -4.43 0.814 -5.117 1 98.75 198 VAL A CA 1
ATOM 1472 C C . VAL A 1 198 ? -4.457 -0.522 -4.379 1 98.75 198 VAL A C 1
ATOM 1474 O O . VAL A 1 198 ? -4.781 -1.556 -4.969 1 98.75 198 VAL A O 1
ATOM 1477 N N . LEU A 1 199 ? -4.145 -0.524 -3.066 1 98.75 199 LEU A N 1
ATOM 1478 C CA . LEU A 1 199 ? -4.184 -1.733 -2.252 1 98.75 199 LEU A CA 1
ATOM 1479 C C . LEU A 1 199 ? -5.59 -2.314 -2.209 1 98.75 199 LEU A C 1
ATOM 1481 O O . LEU A 1 199 ? -5.773 -3.52 -2.393 1 98.75 199 LEU A O 1
ATOM 1485 N N . ALA A 1 200 ? -6.535 -1.483 -1.99 1 98.88 200 ALA A N 1
ATOM 1486 C CA . ALA A 1 200 ? -7.922 -1.94 -1.919 1 98.88 200 ALA A CA 1
ATOM 1487 C C . ALA A 1 200 ? -8.367 -2.551 -3.246 1 98.88 200 ALA A C 1
ATOM 1489 O O . ALA A 1 200 ? -8.992 -3.611 -3.27 1 98.88 200 ALA A O 1
ATOM 1490 N N . VAL A 1 201 ? -8.031 -1.869 -4.332 1 98.75 201 VAL A N 1
ATOM 1491 C CA . VAL A 1 201 ? -8.383 -2.361 -5.66 1 98.75 201 VAL A CA 1
ATOM 1492 C C . VAL A 1 201 ? -7.719 -3.717 -5.898 1 98.75 201 VAL A C 1
ATOM 1494 O O . VAL A 1 201 ? -8.359 -4.652 -6.383 1 98.75 201 VAL A O 1
ATOM 1497 N N . ALA A 1 202 ? -6.488 -3.836 -5.527 1 98.38 202 ALA A N 1
ATOM 1498 C CA . ALA A 1 202 ? -5.762 -5.094 -5.699 1 98.38 202 ALA A CA 1
ATOM 1499 C C . ALA A 1 202 ? -6.43 -6.223 -4.922 1 98.38 202 ALA A C 1
ATOM 1501 O O . ALA A 1 202 ? -6.562 -7.34 -5.426 1 98.38 202 ALA A O 1
ATOM 1502 N N . ILE A 1 203 ? -6.852 -5.973 -3.738 1 97.56 203 ILE A N 1
ATOM 1503 C CA . ILE A 1 203 ? -7.453 -6.996 -2.891 1 97.56 203 ILE A CA 1
ATOM 1504 C C . ILE A 1 203 ? -8.805 -7.414 -3.469 1 97.56 203 ILE A C 1
ATOM 1506 O O . ILE A 1 203 ? -9.133 -8.602 -3.492 1 97.56 203 ILE A O 1
ATOM 1510 N N . ILE A 1 204 ? -9.586 -6.457 -3.949 1 97.06 204 ILE A N 1
ATOM 1511 C CA . ILE A 1 204 ? -10.875 -6.766 -4.559 1 97.06 204 ILE A CA 1
ATOM 1512 C C . ILE A 1 204 ? -10.68 -7.738 -5.719 1 97.06 204 ILE A C 1
ATOM 1514 O O . ILE A 1 204 ? -11.414 -8.719 -5.852 1 97.06 204 ILE A O 1
ATOM 1518 N N . LEU A 1 205 ? -9.672 -7.52 -6.477 1 95.62 205 LEU A N 1
ATOM 1519 C CA . LEU A 1 205 ? -9.445 -8.305 -7.688 1 95.62 205 LEU A CA 1
ATOM 1520 C C . LEU A 1 205 ? -8.758 -9.625 -7.363 1 95.62 205 LEU A C 1
ATOM 1522 O O . LEU A 1 205 ? -9.117 -10.664 -7.91 1 95.62 205 LEU A O 1
ATOM 1526 N N . ALA A 1 206 ? -7.812 -9.625 -6.445 1 93.44 206 ALA A N 1
ATOM 1527 C CA . ALA A 1 206 ? -7.012 -10.805 -6.145 1 93.44 206 ALA A CA 1
ATOM 1528 C C . ALA A 1 206 ? -7.793 -11.797 -5.285 1 93.44 206 ALA A C 1
ATOM 1530 O O . ALA A 1 206 ? -7.594 -13.008 -5.387 1 93.44 206 ALA A O 1
ATOM 1531 N N . GLY A 1 207 ? -8.617 -11.188 -4.352 1 90.25 207 GLY A N 1
ATOM 1532 C CA . GLY A 1 207 ? -9.414 -12.062 -3.5 1 90.25 207 GLY A CA 1
ATOM 1533 C C . GLY A 1 207 ? -8.742 -12.375 -2.176 1 90.25 207 GLY A C 1
ATOM 1534 O O . GLY A 1 207 ? -7.68 -11.844 -1.871 1 90.25 207 GLY A O 1
ATOM 1535 N N . PRO A 1 208 ? -9.367 -13.195 -1.435 1 89.75 208 PRO A N 1
ATOM 1536 C CA . PRO A 1 208 ? -8.945 -13.43 -0.052 1 89.75 208 PRO A CA 1
ATOM 1537 C C . PRO A 1 208 ? -7.707 -14.32 0.043 1 89.75 208 PRO A C 1
ATOM 1539 O O . PRO A 1 208 ? -7.02 -14.32 1.065 1 89.75 208 PRO A O 1
ATOM 1542 N N . GLY A 1 209 ? -7.473 -15.094 -0.916 1 89.12 209 GLY A N 1
ATOM 1543 C CA . GLY A 1 209 ? -6.441 -16.109 -0.807 1 89.12 209 GLY A CA 1
ATOM 1544 C C . GLY A 1 209 ? -6.875 -17.312 0.015 1 89.12 209 GLY A C 1
ATOM 1545 O O . GLY A 1 209 ? -8.055 -17.453 0.34 1 89.12 209 GLY A O 1
ATOM 1546 N N . ARG A 1 210 ? -5.938 -18.141 0.357 1 89.62 210 ARG A N 1
ATOM 1547 C CA . ARG A 1 210 ? -6.211 -19.406 1.015 1 89.62 210 ARG A CA 1
ATOM 1548 C C . ARG A 1 210 ? -6.324 -19.234 2.525 1 89.62 210 ARG A C 1
ATOM 1550 O O . ARG A 1 210 ? -7.02 -20 3.195 1 89.62 210 ARG A O 1
ATOM 1557 N N . TYR A 1 211 ? -5.598 -18.25 2.98 1 92.88 211 TYR A N 1
ATOM 1558 C CA . TYR A 1 211 ? -5.523 -18.062 4.426 1 92.88 211 TYR A CA 1
ATOM 1559 C C . TYR A 1 211 ? -6.543 -17.031 4.895 1 92.88 211 TYR A C 1
ATOM 1561 O O . TYR A 1 211 ? -6.184 -15.898 5.207 1 92.88 211 TYR A O 1
ATOM 1569 N N . GLY A 1 212 ? -7.773 -17.344 4.957 1 91.19 212 GLY A N 1
ATOM 1570 C CA . GLY A 1 212 ? -8.891 -16.531 5.406 1 91.19 212 GLY A CA 1
ATOM 1571 C C . GLY A 1 212 ? -10.164 -17.328 5.605 1 91.19 212 GLY A C 1
ATOM 1572 O O . GLY A 1 212 ? -10.258 -18.484 5.18 1 91.19 212 GLY A O 1
ATOM 1573 N N . LEU A 1 213 ? -11.078 -16.719 6.191 1 91.94 213 LEU A N 1
ATOM 1574 C CA . LEU A 1 213 ? -12.336 -17.391 6.5 1 91.94 213 LEU A CA 1
ATOM 1575 C C . LEU A 1 213 ? -13.203 -17.531 5.25 1 91.94 213 LEU A C 1
ATOM 1577 O O . LEU A 1 213 ? -14.164 -18.297 5.242 1 91.94 213 LEU A O 1
ATOM 1581 N N . ASP A 1 214 ? -12.734 -16.812 4.223 1 89.06 214 ASP A N 1
ATOM 1582 C CA . ASP A 1 214 ? -13.422 -16.938 2.945 1 89.06 214 ASP A CA 1
ATOM 1583 C C . ASP A 1 214 ? -12.938 -18.156 2.168 1 89.06 214 ASP A C 1
ATOM 1585 O O . ASP A 1 214 ? -13.531 -18.531 1.155 1 89.06 214 ASP A O 1
ATOM 1589 N N . ALA A 1 215 ? -11.828 -18.766 2.412 1 79.69 215 ALA A N 1
ATOM 1590 C CA . ALA A 1 215 ? -11.078 -19.734 1.61 1 79.69 215 ALA A CA 1
ATOM 1591 C C . ALA A 1 215 ? -11.984 -20.844 1.103 1 79.69 215 ALA A C 1
ATOM 1593 O O . ALA A 1 215 ? -11.883 -21.266 -0.054 1 79.69 215 ALA A O 1
ATOM 1594 N N . ASN A 1 216 ? -12.906 -21.281 1.843 1 73.56 216 ASN A N 1
ATOM 1595 C CA . ASN A 1 216 ? -13.695 -22.438 1.438 1 73.56 216 ASN A CA 1
ATOM 1596 C C . ASN A 1 216 ? -15.125 -22.031 1.09 1 73.56 216 ASN A C 1
ATOM 1598 O O . ASN A 1 216 ? -16.016 -22.891 0.993 1 73.56 216 ASN A O 1
ATOM 1602 N N . ARG A 1 217 ? -15.227 -20.766 0.843 1 73.5 217 ARG A N 1
ATOM 1603 C CA . ARG A 1 217 ? -16.594 -20.328 0.574 1 73.5 217 ARG A CA 1
ATOM 1604 C C . ARG A 1 217 ? -16.797 -20.062 -0.913 1 73.5 217 ARG A C 1
ATOM 1606 O O . ARG A 1 217 ? -15.906 -19.531 -1.581 1 73.5 217 ARG A O 1
ATOM 1613 N N . GLY A 1 218 ? -17.812 -20.609 -1.451 1 63.5 218 GLY A N 1
ATOM 1614 C CA . GLY A 1 218 ? -18.109 -20.562 -2.873 1 63.5 218 GLY A CA 1
ATOM 1615 C C . GLY A 1 218 ? -18.141 -19.141 -3.428 1 63.5 218 GLY A C 1
ATOM 1616 O O . GLY A 1 218 ? -17.797 -18.922 -4.59 1 63.5 218 GLY A O 1
ATOM 1617 N N . TRP A 1 219 ? -18.656 -18.25 -2.609 1 60.69 219 TRP A N 1
ATOM 1618 C CA . TRP A 1 219 ? -18.75 -16.891 -3.129 1 60.69 219 TRP A CA 1
ATOM 1619 C C . TRP A 1 219 ? -17.375 -16.312 -3.391 1 60.69 219 TRP A C 1
ATOM 1621 O O . TRP A 1 219 ? -17.234 -15.352 -4.16 1 60.69 219 TRP A O 1
ATOM 1631 N N . SER A 1 220 ? -16.422 -16.906 -2.648 1 53.81 220 SER A N 1
ATOM 1632 C CA . SER A 1 220 ? -15.07 -16.375 -2.795 1 53.81 220 SER A CA 1
ATOM 1633 C C . SER A 1 220 ? -14.484 -16.734 -4.152 1 53.81 220 SER A C 1
ATOM 1635 O O . SER A 1 220 ? -13.516 -16.109 -4.602 1 53.81 220 SER A O 1
ATOM 1637 N N . HIS A 1 221 ? -15.102 -17.781 -4.672 1 54.59 221 HIS A N 1
ATOM 1638 C CA . HIS A 1 221 ? -14.594 -18.266 -5.957 1 54.59 221 HIS A CA 1
ATOM 1639 C C . HIS A 1 221 ? -15.445 -17.734 -7.109 1 54.59 221 HIS A C 1
ATOM 1641 O O . HIS A 1 221 ? -15.383 -18.266 -8.227 1 54.59 221 HIS A O 1
ATOM 1647 N N . ARG A 1 222 ? -16.219 -16.75 -6.773 1 55.78 222 ARG A N 1
ATOM 1648 C CA . ARG A 1 222 ? -17.188 -16.328 -7.793 1 55.78 222 ARG A CA 1
ATOM 1649 C C . ARG A 1 222 ? -16.469 -15.758 -9.016 1 55.78 222 ARG A C 1
ATOM 1651 O O . ARG A 1 222 ? -15.344 -15.25 -8.906 1 55.78 222 ARG A O 1
ATOM 1658 N N . PRO A 1 223 ? -17.109 -15.922 -10.172 1 56.72 223 PRO A N 1
ATOM 1659 C CA . PRO A 1 223 ? -16.656 -15.516 -11.508 1 56.72 223 PRO A CA 1
ATOM 1660 C C . PRO A 1 223 ? -16.156 -14.078 -11.547 1 56.72 223 PRO A C 1
ATOM 1662 O O . PRO A 1 223 ? -16.422 -13.297 -10.641 1 56.72 223 PRO A O 1
ATOM 1665 N N . PHE A 1 224 ? -15.359 -13.766 -12.453 1 61.5 224 PHE A N 1
ATOM 1666 C CA . PHE A 1 224 ? -14.711 -12.516 -12.836 1 61.5 224 PHE A CA 1
ATOM 1667 C C . PHE A 1 224 ? -15.688 -11.352 -12.727 1 61.5 224 PHE A C 1
ATOM 1669 O O . PHE A 1 224 ? -15.32 -10.273 -12.25 1 61.5 224 PHE A O 1
ATOM 1676 N N . ILE A 1 225 ? -16.953 -11.625 -12.656 1 79 225 ILE A N 1
ATOM 1677 C CA . ILE A 1 225 ? -17.922 -10.523 -12.695 1 79 225 ILE A CA 1
ATOM 1678 C C . ILE A 1 225 ? -18.141 -9.984 -11.281 1 79 225 ILE A C 1
ATOM 1680 O O . ILE A 1 225 ? -18.391 -8.789 -11.102 1 79 225 ILE A O 1
ATOM 1684 N N . GLY A 1 226 ? -17.891 -10.812 -10.328 1 85.44 226 GLY A N 1
ATOM 1685 C CA . GLY A 1 226 ? -18.094 -10.383 -8.953 1 85.44 226 GLY A CA 1
ATOM 1686 C C . GLY A 1 226 ? -17.078 -9.367 -8.484 1 85.44 226 GLY A C 1
ATOM 1687 O O . GLY A 1 226 ? -17.422 -8.414 -7.781 1 85.44 226 GLY A O 1
ATOM 1688 N N . SER A 1 227 ? -15.914 -9.508 -8.945 1 90.31 227 SER A N 1
ATOM 1689 C CA . SER A 1 227 ? -14.859 -8.578 -8.555 1 90.31 227 SER A CA 1
ATOM 1690 C C . SER A 1 227 ? -15.07 -7.207 -9.18 1 90.31 227 SER A C 1
ATOM 1692 O O . SER A 1 227 ? -14.883 -6.184 -8.523 1 90.31 227 SER A O 1
ATOM 1694 N N . PHE A 1 228 ? -15.5 -7.164 -10.375 1 92.75 228 PHE A N 1
ATOM 1695 C CA . PHE A 1 228 ? -15.727 -5.895 -11.055 1 92.75 228 PHE A CA 1
ATOM 1696 C C . PHE A 1 228 ? -16.953 -5.184 -10.477 1 92.75 228 PHE A C 1
ATOM 1698 O O . PHE A 1 228 ? -16.953 -3.955 -10.359 1 92.75 228 PHE A O 1
ATOM 1705 N N . VAL A 1 229 ? -17.938 -5.949 -10.133 1 94.31 229 VAL A N 1
ATOM 1706 C CA . VAL A 1 229 ? -19.109 -5.367 -9.5 1 94.31 229 VAL A CA 1
ATOM 1707 C C . VAL A 1 229 ? -18.719 -4.742 -8.164 1 94.31 229 VAL A C 1
ATOM 1709 O O . VAL A 1 229 ? -19.125 -3.617 -7.855 1 94.31 229 VAL A O 1
ATOM 1712 N N . ALA A 1 230 ? -17.938 -5.457 -7.379 1 95.56 230 ALA A N 1
ATOM 1713 C CA . ALA A 1 230 ? -17.469 -4.926 -6.098 1 95.56 230 ALA A CA 1
ATOM 1714 C C . ALA A 1 230 ? -16.641 -3.66 -6.297 1 95.56 230 ALA A C 1
ATOM 1716 O O . ALA A 1 230 ? -16.797 -2.691 -5.547 1 95.56 230 ALA A O 1
ATOM 1717 N N . LEU A 1 231 ? -15.812 -3.721 -7.289 1 97.19 231 LEU A N 1
ATOM 1718 C CA . LEU A 1 231 ? -14.961 -2.578 -7.602 1 97.19 231 LEU A CA 1
ATOM 1719 C C . LEU A 1 231 ? -15.805 -1.355 -7.957 1 97.19 231 LEU A C 1
ATOM 1721 O O . LEU A 1 231 ? -15.625 -0.284 -7.375 1 97.19 231 LEU A O 1
ATOM 1725 N N . LEU A 1 232 ? -16.719 -1.475 -8.82 1 98 232 LEU A N 1
ATOM 1726 C CA . LEU A 1 232 ? -17.562 -0.377 -9.273 1 98 232 LEU A CA 1
ATOM 1727 C C . LEU A 1 232 ? -18.469 0.112 -8.141 1 98 232 LEU A C 1
ATOM 1729 O O . LEU A 1 232 ? -18.703 1.314 -8.008 1 98 232 LEU A O 1
ATOM 1733 N N . ALA A 1 233 ? -18.953 -0.807 -7.371 1 97.94 233 ALA A N 1
ATOM 1734 C CA . ALA A 1 233 ? -19.797 -0.439 -6.238 1 97.94 233 ALA A CA 1
ATOM 1735 C C . ALA A 1 233 ? -19.031 0.399 -5.227 1 97.94 233 ALA A C 1
ATOM 1737 O O . ALA A 1 233 ? -19.547 1.391 -4.707 1 97.94 233 ALA A O 1
ATOM 1738 N N . GLY A 1 234 ? -17.797 -0.013 -4.926 1 98.44 234 GLY A N 1
ATOM 1739 C CA . GLY A 1 234 ? -16.969 0.768 -4.02 1 98.44 234 GLY A CA 1
ATOM 1740 C C . GLY A 1 234 ? -16.703 2.174 -4.523 1 98.44 234 GLY A C 1
ATOM 1741 O O . GLY A 1 234 ? -16.828 3.143 -3.773 1 98.44 234 GLY A O 1
ATOM 1742 N N . ILE A 1 235 ? -16.328 2.256 -5.793 1 98.62 235 ILE A N 1
ATOM 1743 C CA . ILE A 1 235 ? -16.062 3.555 -6.398 1 98.62 235 ILE A CA 1
ATOM 1744 C C . ILE A 1 235 ? -17.328 4.406 -6.371 1 98.62 235 ILE A C 1
ATOM 1746 O O . ILE A 1 235 ? -17.297 5.555 -5.926 1 98.62 235 ILE A O 1
ATOM 1750 N N . ALA A 1 236 ? -18.422 3.848 -6.777 1 98.5 236 ALA A N 1
ATOM 1751 C CA . ALA A 1 236 ? -19.703 4.562 -6.863 1 98.5 236 ALA A CA 1
ATOM 1752 C C . ALA A 1 236 ? -20.172 5.02 -5.484 1 98.5 236 ALA A C 1
ATOM 1754 O O . ALA A 1 236 ? -20.656 6.137 -5.324 1 98.5 236 ALA A O 1
ATOM 1755 N N . ALA A 1 237 ? -20 4.191 -4.504 1 98.06 237 ALA A N 1
ATOM 1756 C CA . ALA A 1 237 ? -20.438 4.539 -3.152 1 98.06 237 ALA A CA 1
ATOM 1757 C C . ALA A 1 237 ? -19.625 5.711 -2.604 1 98.06 237 ALA A C 1
ATOM 1759 O O . ALA A 1 237 ? -20.188 6.625 -1.99 1 98.06 237 ALA A O 1
ATOM 1760 N N . GLY A 1 238 ? -18.312 5.699 -2.793 1 97.69 238 GLY A N 1
ATOM 1761 C CA . GLY A 1 238 ? -17.484 6.809 -2.35 1 97.69 238 GLY A CA 1
ATOM 1762 C C . GLY A 1 238 ? -17.859 8.125 -2.998 1 97.69 238 GLY A C 1
ATOM 1763 O O . GLY A 1 238 ? -17.953 9.156 -2.32 1 97.69 238 GLY A O 1
ATOM 1764 N N . ILE A 1 239 ? -18.109 8.086 -4.254 1 97 239 ILE A N 1
ATOM 1765 C CA . ILE A 1 239 ? -18.5 9.273 -5.004 1 97 239 ILE A CA 1
ATOM 1766 C C . ILE A 1 239 ? -19.875 9.742 -4.57 1 97 239 ILE A C 1
ATOM 1768 O O . ILE A 1 239 ? -20.109 10.938 -4.363 1 97 239 ILE A O 1
ATOM 1772 N N . ALA A 1 240 ? -20.781 8.852 -4.383 1 96.56 240 ALA A N 1
ATOM 1773 C CA . ALA A 1 240 ? -22.156 9.18 -4.027 1 96.56 240 ALA A CA 1
ATOM 1774 C C . ALA A 1 240 ? -22.219 9.891 -2.676 1 96.56 240 ALA A C 1
ATOM 1776 O O . ALA A 1 240 ? -22.953 10.867 -2.514 1 96.56 240 ALA A O 1
ATOM 1777 N N . VAL A 1 241 ? -21.453 9.367 -1.741 1 95.5 241 VAL A N 1
ATOM 1778 C CA . VAL A 1 241 ? -21.438 9.992 -0.424 1 95.5 241 VAL A CA 1
ATOM 1779 C C . VAL A 1 241 ? -20.938 11.43 -0.539 1 95.5 241 VAL A C 1
ATOM 1781 O O . VAL A 1 241 ? -21.484 12.344 0.087 1 95.5 241 VAL A O 1
ATOM 1784 N N . TRP A 1 242 ? -19.906 11.633 -1.318 1 94.56 242 TRP A N 1
ATOM 1785 C CA . TRP A 1 242 ? -19.344 12.969 -1.496 1 94.56 242 TRP A CA 1
ATOM 1786 C C . TRP A 1 242 ? -20.344 13.883 -2.211 1 94.56 242 TRP A C 1
ATOM 1788 O O . TRP A 1 242 ? -20.562 15.016 -1.784 1 94.56 242 TRP A O 1
ATOM 1798 N N . VAL A 1 243 ? -21.047 13.484 -3.207 1 93.62 243 VAL A N 1
ATOM 1799 C CA . VAL A 1 243 ? -21.953 14.281 -4.027 1 93.62 243 VAL A CA 1
ATOM 1800 C C . VAL A 1 243 ? -23.219 14.586 -3.244 1 93.62 243 VAL A C 1
ATOM 1802 O O . VAL A 1 243 ? -23.719 15.719 -3.258 1 93.62 243 VAL A O 1
ATOM 1805 N N . LEU A 1 244 ? -23.656 13.641 -2.52 1 93.81 244 LEU A N 1
ATOM 1806 C CA . LEU A 1 244 ? -24.984 13.758 -1.92 1 93.81 244 LEU A CA 1
ATOM 1807 C C . LEU A 1 244 ? -24.906 14.398 -0.54 1 93.81 244 LEU A C 1
ATOM 1809 O O . LEU A 1 244 ? -25.844 15.086 -0.114 1 93.81 244 LEU A O 1
ATOM 1813 N N . LEU A 1 245 ? -23.734 14.188 0.078 1 93 245 LEU A N 1
ATOM 1814 C CA . LEU A 1 245 ? -23.734 14.586 1.481 1 93 245 LEU A CA 1
ATOM 1815 C C . LEU A 1 245 ? -22.766 15.734 1.724 1 93 245 LEU A C 1
ATOM 1817 O O . LEU A 1 245 ? -22.812 16.375 2.775 1 93 245 LEU A O 1
ATOM 1821 N N . ASN A 1 246 ? -21.875 15.922 0.756 1 86.5 246 ASN A N 1
ATOM 1822 C CA . ASN A 1 246 ? -20.953 17.047 0.918 1 86.5 246 ASN A CA 1
ATOM 1823 C C . ASN A 1 246 ? -21.531 18.328 0.327 1 86.5 246 ASN A C 1
ATOM 1825 O O . ASN A 1 246 ? -21.828 18.391 -0.867 1 86.5 246 ASN A O 1
ATOM 1829 N N . GLY A 1 247 ? -21.938 19.203 1.003 1 68.19 247 GLY A N 1
ATOM 1830 C CA . GLY A 1 247 ? -22.625 20.438 0.654 1 68.19 247 GLY A CA 1
ATOM 1831 C C . GLY A 1 247 ? -21.797 21.359 -0.212 1 68.19 247 GLY A C 1
ATOM 1832 O O . GLY A 1 247 ? -22.328 22.25 -0.87 1 68.19 247 GLY A O 1
ATOM 1833 N N . VAL A 1 248 ? -20.484 21.234 -0.116 1 64.88 248 VAL A N 1
ATOM 1834 C CA . VAL A 1 248 ? -19.656 22.156 -0.875 1 64.88 248 VAL A CA 1
ATOM 1835 C C . VAL A 1 248 ? -19.328 21.547 -2.244 1 64.88 248 VAL A C 1
ATOM 1837 O O . VAL A 1 248 ? -18.469 22.062 -2.967 1 64.88 248 VAL A O 1
ATOM 1840 N N . ASN A 1 249 ? -19.984 20.5 -2.525 1 60.66 249 ASN A N 1
ATOM 1841 C CA . ASN A 1 249 ? -19.719 19.828 -3.793 1 60.66 249 ASN A CA 1
ATOM 1842 C C . ASN A 1 249 ? -20.031 20.719 -4.984 1 60.66 249 ASN A C 1
ATOM 1844 O O . ASN A 1 249 ? -21.156 21.219 -5.109 1 60.66 249 ASN A O 1
ATOM 1848 N N . PRO A 1 250 ? -18.984 21.141 -5.715 1 54.59 250 PRO A N 1
ATOM 1849 C CA . PRO A 1 250 ? -19.266 22.062 -6.816 1 54.59 250 PRO A CA 1
ATOM 1850 C C . PRO A 1 250 ? -20.25 21.5 -7.836 1 54.59 250 PRO A C 1
ATOM 1852 O O . PRO A 1 250 ? -20.719 22.219 -8.711 1 54.59 250 PRO A O 1
ATOM 1855 N N . ILE A 1 251 ? -20.297 20.219 -7.82 1 47.25 251 ILE A N 1
ATOM 1856 C CA . ILE A 1 251 ? -21.234 19.719 -8.82 1 47.25 251 ILE A CA 1
ATOM 1857 C C . ILE A 1 251 ? -22.656 19.75 -8.25 1 47.25 251 ILE A C 1
ATOM 1859 O O . ILE A 1 251 ? -23.625 19.438 -8.945 1 47.25 251 ILE A O 1
ATOM 1863 N N . ALA A 1 252 ? -22.719 19.969 -7.07 1 39.94 252 ALA A N 1
ATOM 1864 C CA . ALA A 1 252 ? -24.109 19.969 -6.602 1 39.94 252 ALA A CA 1
ATOM 1865 C C . ALA A 1 252 ? -24.812 21.25 -6.984 1 39.94 252 ALA A C 1
ATOM 1867 O O . ALA A 1 252 ? -24.188 22.312 -7.062 1 39.94 252 ALA A O 1
ATOM 1868 N N . MET B 1 1 ? 19.719 10.961 -63.531 1 21.88 1 MET B N 1
ATOM 1869 C CA . MET B 1 1 ? 20.297 9.992 -64.438 1 21.88 1 MET B CA 1
ATOM 1870 C C . MET B 1 1 ? 20.375 8.609 -63.812 1 21.88 1 MET B C 1
ATOM 1872 O O . MET B 1 1 ? 20.984 8.43 -62.781 1 21.88 1 MET B O 1
ATOM 1876 N N . VAL B 1 2 ? 19.516 7.715 -64.25 1 23.12 2 VAL B N 1
ATOM 1877 C CA . VAL B 1 2 ? 18.969 6.504 -63.625 1 23.12 2 VAL B CA 1
ATOM 1878 C C . VAL B 1 2 ? 19.969 5.359 -63.781 1 23.12 2 VAL B C 1
ATOM 1880 O O . VAL B 1 2 ? 20.219 4.875 -64.875 1 23.12 2 VAL B O 1
ATOM 1883 N N . ASP B 1 3 ? 21.297 5.59 -63.594 1 26.61 3 ASP B N 1
ATOM 1884 C CA . ASP B 1 3 ? 22.016 4.535 -64.312 1 26.61 3 ASP B CA 1
ATOM 1885 C C . ASP B 1 3 ? 21.562 3.152 -63.844 1 26.61 3 ASP B C 1
ATOM 1887 O O . ASP B 1 3 ? 21.641 2.826 -62.656 1 26.61 3 ASP B O 1
ATOM 1891 N N . PRO B 1 4 ? 20.812 2.416 -64.688 1 24.94 4 PRO B N 1
ATOM 1892 C CA . PRO B 1 4 ? 19.938 1.255 -64.5 1 24.94 4 PRO B CA 1
ATOM 1893 C C . PRO B 1 4 ? 20.703 -0.026 -64.188 1 24.94 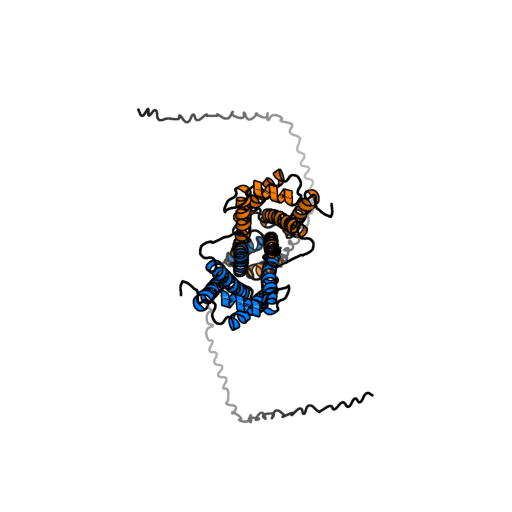4 PRO B C 1
ATOM 1895 O O . PRO B 1 4 ? 20.109 -1.104 -64.125 1 24.94 4 PRO B O 1
ATOM 1898 N N . GLU B 1 5 ? 22.109 0.035 -64.312 1 27.11 5 GLU B N 1
ATOM 1899 C CA . GLU B 1 5 ? 22.703 -1.205 -64.812 1 27.11 5 GLU B CA 1
ATOM 1900 C C . GLU B 1 5 ? 22.359 -2.379 -63.875 1 27.11 5 GLU B C 1
ATOM 1902 O O . GLU B 1 5 ? 22.672 -2.363 -62.688 1 27.11 5 GLU B O 1
ATOM 1907 N N . ASP B 1 6 ? 21.422 -3.201 -64.25 1 24.31 6 ASP B N 1
ATOM 1908 C CA . ASP B 1 6 ? 20.469 -4.211 -63.812 1 24.31 6 ASP B CA 1
ATOM 1909 C C . ASP B 1 6 ? 21.172 -5.469 -63.312 1 24.31 6 ASP B C 1
ATOM 1911 O O . ASP B 1 6 ? 20.969 -5.883 -62.156 1 24.31 6 ASP B O 1
ATOM 1915 N N . ASP B 1 7 ? 21.359 -6.594 -64.062 1 24.05 7 ASP B N 1
ATOM 1916 C CA . ASP B 1 7 ? 20.625 -7.859 -64.1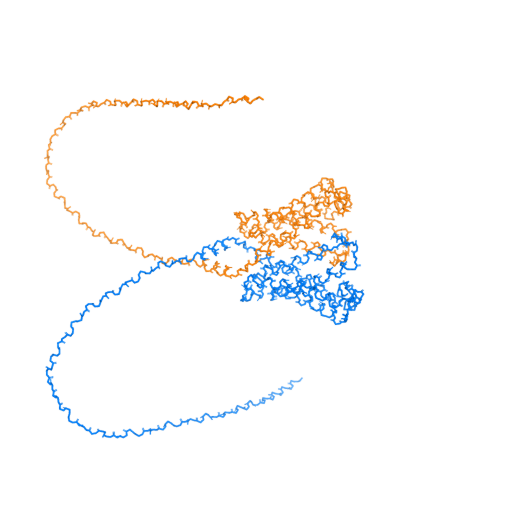25 1 24.05 7 ASP B CA 1
ATOM 1917 C C . ASP B 1 7 ? 21.438 -8.984 -63.5 1 24.05 7 ASP B C 1
ATOM 1919 O O . ASP B 1 7 ? 20.938 -9.688 -62.594 1 24.05 7 ASP B O 1
ATOM 1923 N N . LEU B 1 8 ? 22.125 -9.914 -64.312 1 25.88 8 LEU B N 1
ATOM 1924 C CA . LEU B 1 8 ? 22.016 -11.352 -64.5 1 25.88 8 LEU B CA 1
ATOM 1925 C C . LEU B 1 8 ? 23.047 -12.094 -63.656 1 25.88 8 LEU B C 1
ATOM 1927 O O . LEU B 1 8 ? 24.266 -11.898 -63.812 1 25.88 8 LEU B O 1
ATOM 1931 N N . THR B 1 9 ? 22.859 -12.211 -62.375 1 26.45 9 THR B N 1
ATOM 1932 C CA . THR B 1 9 ? 23.812 -12.781 -61.406 1 26.45 9 THR B CA 1
ATOM 1933 C C . THR B 1 9 ? 24.109 -14.234 -61.75 1 26.45 9 THR B C 1
ATOM 1935 O O . THR B 1 9 ? 23.219 -15.086 -61.719 1 26.45 9 THR B O 1
ATOM 1938 N N . PRO B 1 10 ? 24.953 -14.508 -62.75 1 27.08 10 PRO B N 1
ATOM 1939 C CA . PRO B 1 10 ? 25.125 -15.883 -63.219 1 27.08 10 PRO B CA 1
ATOM 1940 C C . PRO B 1 10 ? 25.453 -16.844 -62.094 1 27.08 10 PRO B C 1
ATOM 1942 O O . PRO B 1 10 ? 26.219 -16.5 -61.188 1 27.08 10 PRO B O 1
ATOM 1945 N N . VAL B 1 11 ? 24.516 -17.719 -61.719 1 28.23 11 VAL B N 1
ATOM 1946 C CA . VAL B 1 11 ? 24.406 -18.734 -60.688 1 28.23 11 VAL B CA 1
ATOM 1947 C C . VAL B 1 11 ? 25.516 -19.766 -60.844 1 28.23 11 VAL B C 1
ATOM 1949 O O . VAL B 1 11 ? 25.562 -20.5 -61.844 1 28.23 11 VAL B O 1
ATOM 1952 N N . GLY B 1 12 ? 26.781 -19.344 -60.719 1 24.81 12 GLY B N 1
ATOM 1953 C CA . GLY B 1 12 ? 27.922 -20.219 -60.969 1 24.81 12 GLY B CA 1
ATOM 1954 C C . GLY B 1 12 ? 27.844 -21.531 -60.219 1 24.81 12 GLY B C 1
ATOM 1955 O O . GLY B 1 12 ? 27.734 -21.562 -59 1 24.81 12 GLY B O 1
ATOM 1956 N N . TYR B 1 13 ? 27.094 -22.516 -60.781 1 27.08 13 TYR B N 1
ATOM 1957 C CA . TYR B 1 13 ? 26.844 -23.859 -60.312 1 27.08 13 TYR B CA 1
ATOM 1958 C C . TYR B 1 13 ? 28.141 -24.562 -59.938 1 27.08 13 TYR B C 1
ATOM 1960 O O . TYR B 1 13 ? 28.969 -24.844 -60.812 1 27.08 13 TYR B O 1
ATOM 1968 N N . PRO B 1 14 ? 28.875 -24.094 -58.906 1 26.25 14 PRO B N 1
ATOM 1969 C CA . PRO B 1 14 ? 30.203 -24.719 -58.781 1 26.25 14 PRO B CA 1
ATOM 1970 C C . PRO B 1 14 ? 30.109 -26.25 -58.656 1 26.25 14 PRO B C 1
ATOM 1972 O O . PRO B 1 14 ? 29.266 -26.766 -57.938 1 26.25 14 PRO B O 1
ATOM 1975 N N . GLY B 1 15 ? 30.109 -27 -59.812 1 25.7 15 GLY B N 1
ATOM 1976 C CA . GLY B 1 15 ? 30.078 -28.422 -60.062 1 25.7 15 GLY B CA 1
ATOM 1977 C C . GLY B 1 15 ? 31.078 -29.203 -59.188 1 25.7 15 GLY B C 1
ATOM 1978 O O . GLY B 1 15 ? 32.281 -29.156 -59.438 1 25.7 15 GLY B O 1
ATOM 1979 N N . ASP B 1 16 ? 31.062 -28.938 -57.844 1 24.98 16 ASP B N 1
ATOM 1980 C CA . ASP B 1 16 ? 32.094 -29.609 -57.031 1 24.98 16 ASP B CA 1
ATOM 1981 C C . ASP B 1 16 ? 32.031 -31.109 -57.25 1 24.98 16 ASP B C 1
ATOM 1983 O O . ASP B 1 16 ? 31.047 -31.766 -56.875 1 24.98 16 ASP B O 1
ATOM 1987 N N . PHE B 1 17 ? 32.375 -31.5 -58.469 1 25.69 17 PHE B N 1
ATOM 1988 C CA . PHE B 1 17 ? 32.438 -32.906 -58.844 1 25.69 17 PHE B CA 1
ATOM 1989 C C . PHE B 1 17 ? 33.219 -33.719 -57.812 1 25.69 17 PHE B C 1
ATOM 1991 O O . PHE B 1 17 ? 34.375 -33.406 -57.531 1 25.69 17 PHE B O 1
ATOM 1998 N N . GLY B 1 18 ? 32.5 -34.125 -56.75 1 25.31 18 GLY B N 1
ATOM 1999 C CA . GLY B 1 18 ? 32.938 -34.938 -55.625 1 25.31 18 GLY B CA 1
ATOM 2000 C C . GLY B 1 18 ? 33.812 -36.094 -56.031 1 25.31 18 GLY B C 1
ATOM 2001 O O . GLY B 1 18 ? 33.656 -36.656 -57.094 1 25.31 18 GLY B O 1
ATOM 2002 N N . PRO B 1 19 ? 35 -35.969 -55.688 1 25.81 19 PRO B N 1
ATOM 2003 C CA . PRO B 1 19 ? 36.062 -36.875 -56.094 1 25.81 19 PRO B CA 1
ATOM 2004 C C . PRO B 1 19 ? 35.688 -38.344 -55.875 1 25.81 19 PRO B C 1
ATOM 2006 O O . PRO B 1 19 ? 34.906 -38.656 -55 1 25.81 19 PRO B O 1
ATOM 2009 N N . THR B 1 20 ? 35.438 -39.062 -56.938 1 26.56 20 THR B N 1
ATOM 2010 C CA . THR B 1 20 ? 35.094 -40.469 -57.188 1 26.56 20 THR B CA 1
ATOM 2011 C C . THR B 1 20 ? 35.969 -41.375 -56.344 1 26.56 20 THR B C 1
ATOM 2013 O O . THR B 1 20 ? 37.188 -41.344 -56.406 1 26.56 20 THR B O 1
ATOM 2016 N N . THR B 1 21 ? 35.469 -41.625 -55.031 1 26.28 21 THR B N 1
ATOM 2017 C CA . THR B 1 21 ? 36.094 -42.469 -54.031 1 26.28 21 THR B CA 1
ATOM 2018 C C . THR B 1 21 ? 36.469 -43.812 -54.625 1 26.28 21 THR B C 1
ATOM 2020 O O . THR B 1 21 ? 35.625 -44.531 -55.156 1 26.28 21 THR B O 1
ATOM 2023 N N . VAL B 1 22 ? 37.562 -43.844 -55.281 1 25.28 22 VAL B N 1
ATOM 2024 C CA . VAL B 1 22 ? 38.094 -45.031 -55.969 1 25.28 22 VAL B CA 1
ATOM 2025 C C . VAL B 1 22 ? 38.125 -46.188 -55 1 25.28 22 VAL B C 1
ATOM 2027 O O . VAL B 1 22 ? 38.625 -46.094 -53.875 1 25.28 22 VAL B O 1
ATOM 2030 N N . ILE B 1 23 ? 37.062 -47.062 -55.031 1 29.17 23 ILE B N 1
ATOM 2031 C CA . ILE B 1 23 ? 36.719 -48.312 -54.344 1 29.17 23 ILE B CA 1
ATOM 2032 C C . ILE B 1 23 ? 37.906 -49.25 -54.281 1 29.17 23 ILE B C 1
ATOM 2034 O O . ILE B 1 23 ? 38.438 -49.625 -55.344 1 29.17 23 ILE B O 1
ATOM 2038 N N . PRO B 1 24 ? 38.719 -49.062 -53.219 1 25.61 24 PRO B N 1
ATOM 2039 C CA . PRO B 1 24 ? 39.969 -49.844 -53.25 1 25.61 24 PRO B CA 1
ATOM 2040 C C . PRO B 1 24 ? 39.719 -51.344 -53.438 1 25.61 24 PRO B C 1
ATOM 2042 O O . PRO B 1 24 ? 38.75 -51.875 -52.906 1 25.61 24 PRO B O 1
ATOM 2045 N N . TYR B 1 25 ? 40.031 -51.844 -54.594 1 25.52 25 TYR B N 1
ATOM 2046 C CA . TYR B 1 25 ? 39.906 -53.219 -55.125 1 25.52 25 TYR B CA 1
ATOM 2047 C C . TYR B 1 25 ? 40.594 -54.219 -54.188 1 25.52 25 TYR B C 1
ATOM 2049 O O . TYR B 1 25 ? 41.812 -54.219 -54.031 1 25.52 25 TYR B O 1
ATOM 2057 N N . GLN B 1 26 ? 40 -54.312 -52.906 1 23.92 26 GLN B N 1
ATOM 2058 C CA . GLN B 1 26 ? 40.625 -55.25 -52 1 23.92 26 GLN B CA 1
ATOM 2059 C C . GLN B 1 26 ? 40.781 -56.625 -52.656 1 23.92 26 GLN B C 1
ATOM 2061 O O . GLN B 1 26 ? 39.844 -57.156 -53.281 1 23.92 26 GLN B O 1
ATOM 2066 N N . ASP B 1 27 ? 42.031 -56.969 -52.938 1 22.22 27 ASP B N 1
ATOM 2067 C CA . ASP B 1 27 ? 42.531 -58.125 -53.656 1 22.22 27 ASP B CA 1
ATOM 2068 C C . ASP B 1 27 ? 42.031 -59.406 -53.031 1 22.22 27 ASP B C 1
ATOM 2070 O O . ASP B 1 27 ? 42.062 -59.562 -51.812 1 22.22 27 ASP B O 1
ATOM 2074 N N . LEU B 1 28 ? 41.094 -60.188 -53.688 1 24.16 28 LEU B N 1
ATOM 2075 C CA . LEU B 1 28 ? 40.25 -61.344 -53.562 1 24.16 28 LEU B CA 1
ATOM 2076 C C . LEU B 1 28 ? 41.094 -62.594 -53.25 1 24.16 28 LEU B C 1
ATOM 2078 O O . LEU B 1 28 ? 40.531 -63.688 -53.094 1 24.16 28 LEU B O 1
ATOM 2082 N N . ASN B 1 29 ? 42.5 -62.469 -53.188 1 21.23 29 ASN B N 1
ATOM 2083 C CA . ASN B 1 29 ? 43.031 -63.688 -53.812 1 21.23 29 ASN B CA 1
ATOM 2084 C C . ASN B 1 29 ? 42.812 -64.938 -52.969 1 21.23 29 ASN B C 1
ATOM 2086 O O . ASN B 1 29 ? 42.938 -66.062 -53.438 1 21.23 29 ASN B O 1
ATOM 2090 N N . GLN B 1 30 ? 42.969 -64.812 -51.594 1 23.42 30 GLN B N 1
ATOM 2091 C CA . GLN B 1 30 ? 43.75 -65.938 -51.125 1 23.42 30 GLN B CA 1
ATOM 2092 C C . GLN B 1 30 ? 42.938 -67.25 -51.125 1 23.42 30 GLN B C 1
ATOM 2094 O O . GLN B 1 30 ? 41.906 -67.312 -50.469 1 23.42 30 GLN B O 1
ATOM 2099 N N . ALA B 1 31 ? 43.188 -68.25 -51.938 1 23.34 31 ALA B N 1
ATOM 2100 C CA . ALA B 1 31 ? 42.531 -69.438 -52.469 1 23.34 31 ALA B CA 1
ATOM 2101 C C . ALA B 1 31 ? 42.469 -70.562 -51.438 1 23.34 31 ALA B C 1
ATOM 2103 O O . ALA B 1 31 ? 41.969 -71.688 -51.719 1 23.34 31 ALA B O 1
ATOM 2104 N N . ALA B 1 32 ? 42.875 -70.375 -50.156 1 23.88 32 ALA B N 1
ATOM 2105 C CA . ALA B 1 32 ? 43.562 -71.625 -49.75 1 23.88 32 ALA B CA 1
ATOM 2106 C C . ALA B 1 32 ? 42.594 -72.75 -49.812 1 23.88 32 ALA B C 1
ATOM 2108 O O . ALA B 1 32 ? 41.375 -72.562 -49.75 1 23.88 32 ALA B O 1
ATOM 2109 N N . GLY B 1 33 ? 43.156 -74.125 -49.531 1 22.89 33 GLY B N 1
ATOM 2110 C CA . GLY B 1 33 ? 43.188 -75.5 -49.938 1 22.89 33 GLY B CA 1
ATOM 2111 C C . GLY B 1 33 ? 42.062 -76.312 -49.344 1 22.89 33 GLY B C 1
ATOM 2112 O O . GLY B 1 33 ? 41.438 -75.938 -48.344 1 22.89 33 GLY B O 1
ATOM 2113 N N . PRO B 1 34 ? 41.5 -77.312 -50.125 1 25.16 34 PRO B N 1
ATOM 2114 C CA . PRO B 1 34 ? 40.281 -78.062 -50.188 1 25.16 34 PRO B CA 1
ATOM 2115 C C . PRO B 1 34 ? 40.125 -79.062 -49.031 1 25.16 34 PRO B C 1
ATOM 2117 O O . PRO B 1 34 ? 39.281 -80 -49.094 1 25.16 34 PRO B O 1
ATOM 2120 N N . GLY B 1 35 ? 40.5 -78.75 -47.719 1 23.67 35 GLY B N 1
ATOM 2121 C CA . GLY B 1 35 ? 40.656 -79.875 -46.844 1 23.67 35 GLY B CA 1
ATOM 2122 C C . GLY B 1 35 ? 39.438 -80.75 -46.812 1 23.67 35 GLY B C 1
ATOM 2123 O O . GLY B 1 35 ? 38.312 -80.312 -47.062 1 23.67 35 GLY B O 1
ATOM 2124 N N . GLY B 1 36 ? 39.656 -82.062 -46.844 1 22.61 36 GLY B N 1
ATOM 2125 C CA . GLY B 1 36 ? 38.938 -83.312 -47.094 1 22.61 36 GLY B CA 1
ATOM 2126 C C . GLY B 1 36 ? 37.781 -83.562 -46.156 1 22.61 36 GLY B C 1
ATOM 2127 O O . GLY B 1 36 ? 37.688 -82.875 -45.125 1 22.61 36 GLY B O 1
ATOM 2128 N N . ALA B 1 37 ? 36.906 -84.625 -46.406 1 22.84 37 ALA B N 1
ATOM 2129 C CA . ALA B 1 37 ? 35.5 -85.062 -46.5 1 22.84 37 ALA B CA 1
ATOM 2130 C C . ALA B 1 37 ? 35 -85.625 -45.188 1 22.84 37 ALA B C 1
ATOM 2132 O O . ALA B 1 37 ? 33.812 -85.625 -44.906 1 22.84 37 ALA B O 1
ATOM 2133 N N . ALA B 1 38 ? 35.844 -86.125 -44.188 1 25.77 38 ALA B N 1
ATOM 2134 C CA . ALA B 1 38 ? 35.312 -87.375 -43.781 1 25.77 38 ALA B CA 1
ATOM 2135 C C . ALA B 1 38 ? 34.062 -87.25 -42.938 1 25.77 38 ALA B C 1
ATOM 2137 O O . ALA B 1 38 ? 34.062 -86.438 -41.969 1 25.77 38 ALA B O 1
ATOM 2138 N N . TYR B 1 39 ? 32.812 -87.562 -43.5 1 25.12 39 TYR B N 1
ATOM 2139 C CA . TYR B 1 39 ? 31.422 -87.438 -43.094 1 25.12 39 TYR B CA 1
ATOM 2140 C C . TYR B 1 39 ? 31.141 -88.25 -41.844 1 25.12 39 TYR B C 1
ATOM 2142 O O . TYR B 1 39 ? 30.812 -89.438 -41.938 1 25.12 39 TYR B O 1
ATOM 2150 N N . ASN B 1 40 ? 32.125 -88.375 -40.875 1 26.05 40 ASN B N 1
ATOM 2151 C CA . ASN B 1 40 ? 31.734 -89.375 -39.875 1 26.05 40 ASN B CA 1
ATOM 2152 C C . ASN B 1 40 ? 30.359 -89.062 -39.312 1 26.05 40 ASN B C 1
ATOM 2154 O O . ASN B 1 40 ? 30.156 -88.062 -38.656 1 26.05 40 ASN B O 1
ATOM 2158 N N . VAL B 1 41 ? 29.297 -89.625 -39.844 1 27.19 41 VAL B N 1
ATOM 2159 C CA . VAL B 1 41 ? 27.859 -89.5 -39.656 1 27.19 41 VAL B CA 1
ATOM 2160 C C . VAL B 1 41 ? 27.516 -89.938 -38.219 1 27.19 41 VAL B C 1
ATOM 2162 O O . VAL B 1 41 ? 26.328 -90.125 -37.875 1 27.19 41 VAL B O 1
ATOM 2165 N N . LEU B 1 42 ? 28.516 -90.062 -37.312 1 28 42 LEU B N 1
ATOM 2166 C CA . LEU B 1 42 ? 28.047 -90.812 -36.156 1 28 42 LEU B CA 1
ATOM 2167 C C . LEU B 1 42 ? 26.734 -90.25 -35.625 1 28 42 LEU B C 1
ATOM 2169 O O . LEU B 1 42 ? 26.531 -89.062 -35.625 1 28 42 LEU B O 1
ATOM 2173 N N . ASP B 1 43 ? 25.734 -91.125 -35.438 1 27.36 43 ASP B N 1
ATOM 2174 C CA . ASP B 1 43 ? 24.297 -91.188 -35.156 1 27.36 43 ASP B CA 1
ATOM 2175 C C . ASP B 1 43 ? 23.953 -90.562 -33.844 1 27.36 43 ASP B C 1
ATOM 2177 O O . ASP B 1 43 ? 23.312 -91.188 -33 1 27.36 43 ASP B O 1
ATOM 2181 N N . HIS B 1 44 ? 24.734 -89.562 -33.312 1 30.94 44 HIS B N 1
ATOM 2182 C CA . HIS B 1 44 ? 24.453 -89.312 -31.922 1 30.94 44 HIS B CA 1
ATOM 2183 C C . HIS B 1 44 ? 23.016 -88.812 -31.75 1 30.94 44 HIS B C 1
ATOM 2185 O O . HIS B 1 44 ? 22.625 -87.75 -32.312 1 30.94 44 HIS B O 1
ATOM 2191 N N . GLN B 1 45 ? 22.062 -89.688 -31.562 1 29.94 45 GLN B N 1
ATOM 2192 C CA . GLN B 1 45 ? 20.656 -89.438 -31.312 1 29.94 45 GLN B CA 1
ATOM 2193 C C . GLN B 1 45 ? 20.484 -88.438 -30.172 1 29.94 45 GLN B C 1
ATOM 2195 O O . GLN B 1 45 ? 20.797 -88.688 -29.016 1 29.94 45 GLN B O 1
ATOM 2200 N N . GLU B 1 46 ? 20.906 -87.188 -30.266 1 34.47 46 GLU B N 1
ATOM 2201 C CA . GLU B 1 46 ? 20.766 -86.312 -29.109 1 34.47 46 GLU B CA 1
ATOM 2202 C C . GLU B 1 46 ? 19.312 -86.188 -28.703 1 34.47 46 GLU B C 1
ATOM 2204 O O . GLU B 1 46 ? 18.438 -85.938 -29.531 1 34.47 46 GLU B O 1
ATOM 2209 N N . PRO B 1 47 ? 18.922 -86.75 -27.641 1 39.84 47 PRO B N 1
ATOM 2210 C CA . PRO B 1 47 ? 17.516 -86.625 -27.234 1 39.84 47 PRO B CA 1
ATOM 2211 C C . PRO B 1 47 ? 16.953 -85.25 -27.297 1 39.84 47 PRO B C 1
ATOM 2213 O O . PRO B 1 47 ? 17.719 -84.25 -27.203 1 39.84 47 PRO B O 1
ATOM 2216 N N . LEU B 1 48 ? 15.812 -85 -27.953 1 34.34 48 LEU B N 1
ATOM 2217 C CA . LEU B 1 48 ? 15.109 -83.75 -28.188 1 34.34 48 LEU B CA 1
ATOM 2218 C C . LEU B 1 48 ? 14.883 -83 -26.875 1 34.34 48 LEU B C 1
ATOM 2220 O O . LEU B 1 48 ? 14.594 -83.625 -25.844 1 34.34 48 LEU B O 1
ATOM 2224 N N . PRO B 1 49 ? 15.555 -81.938 -26.609 1 38.97 49 PRO B N 1
ATOM 2225 C CA . PRO B 1 49 ? 15.336 -81.125 -25.375 1 38.97 49 PRO B CA 1
ATOM 2226 C C . PRO B 1 49 ? 13.859 -80.875 -25.109 1 38.97 49 PRO B C 1
ATOM 2228 O O . PRO B 1 49 ? 13.094 -80.625 -26.047 1 38.97 49 PRO B O 1
ATOM 2231 N N . TYR B 1 50 ? 13.18 -81.562 -24.25 1 37.66 50 TYR B N 1
ATOM 2232 C CA . TYR B 1 50 ? 11.812 -81.312 -23.812 1 37.66 50 TYR B CA 1
ATOM 2233 C C . TYR B 1 50 ? 11.602 -79.812 -23.609 1 37.66 50 TYR B C 1
ATOM 2235 O O . TYR B 1 50 ? 12.305 -79.188 -22.828 1 37.66 50 TYR B O 1
ATOM 2243 N N . VAL B 1 51 ? 11.156 -79.125 -24.625 1 38.28 51 VAL B N 1
ATOM 2244 C CA . VAL B 1 51 ? 10.797 -77.75 -24.562 1 38.28 51 VAL B CA 1
ATOM 2245 C C . VAL B 1 51 ? 9.875 -77.5 -23.359 1 38.28 51 VAL B C 1
ATOM 2247 O O . VAL B 1 51 ? 8.758 -78 -23.312 1 38.28 51 VAL B O 1
ATOM 2250 N N . GLN B 1 52 ? 10.375 -77.375 -22.156 1 39 52 GLN B N 1
ATOM 2251 C CA . GLN B 1 52 ? 9.547 -77 -21.031 1 39 52 GLN B CA 1
ATOM 2252 C C . GLN B 1 52 ? 8.648 -75.812 -21.391 1 39 52 GLN B C 1
ATOM 2254 O O . GLN B 1 52 ? 9.078 -74.875 -22.094 1 39 52 GLN B O 1
ATOM 2259 N N . PRO B 1 53 ? 7.301 -76.062 -21.422 1 36.66 53 PRO B N 1
ATOM 2260 C CA . PRO B 1 53 ? 6.414 -74.938 -21.781 1 36.66 53 PRO B CA 1
ATOM 2261 C C . PRO B 1 53 ? 6.82 -73.625 -21.109 1 36.66 53 PRO B C 1
ATOM 2263 O O . PRO B 1 53 ? 7.242 -73.625 -19.953 1 36.66 53 PRO B O 1
ATOM 2266 N N . HIS B 1 54 ? 7.457 -72.75 -21.844 1 36.53 54 HIS B N 1
ATOM 2267 C CA . HIS B 1 54 ? 7.746 -71.438 -21.344 1 36.53 54 HIS B CA 1
ATOM 2268 C C . HIS B 1 54 ? 6.543 -70.812 -20.609 1 36.53 54 HIS B C 1
ATOM 2270 O O . HIS B 1 54 ? 5.422 -70.812 -21.141 1 36.53 54 HIS B O 1
ATOM 2276 N N . ALA B 1 55 ? 6.586 -70.812 -19.312 1 39.09 55 ALA B N 1
ATOM 2277 C CA . ALA B 1 55 ? 5.566 -70.125 -18.469 1 39.09 55 ALA B CA 1
ATOM 2278 C C . ALA B 1 55 ? 5.066 -68.875 -19.109 1 39.09 55 ALA B C 1
ATOM 2280 O O . ALA B 1 55 ? 5.855 -68.062 -19.609 1 39.09 55 ALA B O 1
ATOM 2281 N N . ALA B 1 56 ? 3.811 -68.812 -19.531 1 39.72 56 ALA B N 1
ATOM 2282 C CA . ALA B 1 56 ? 3.156 -67.688 -20.094 1 39.72 56 ALA B CA 1
ATOM 2283 C C . ALA B 1 56 ? 3.568 -66.375 -19.344 1 39.72 56 ALA B C 1
ATOM 2285 O O . ALA B 1 56 ? 3.762 -66.438 -18.125 1 39.72 56 ALA B O 1
ATOM 2286 N N . PRO B 1 57 ? 4.262 -65.5 -20.031 1 38.59 57 PRO B N 1
ATOM 2287 C CA . PRO B 1 57 ? 4.633 -64.25 -19.266 1 38.59 57 PRO B CA 1
ATOM 2288 C C . PRO B 1 57 ? 3.498 -63.75 -18.391 1 38.59 57 PRO B C 1
ATOM 2290 O O . PRO B 1 57 ? 2.326 -63.844 -18.766 1 38.59 57 PRO B O 1
ATOM 2293 N N . ARG B 1 58 ? 3.576 -63.938 -17.141 1 39.75 58 ARG B N 1
ATOM 2294 C CA . ARG B 1 58 ? 2.625 -63.312 -16.219 1 39.75 58 ARG B CA 1
ATOM 2295 C C . ARG B 1 58 ? 2.234 -61.906 -16.688 1 39.75 58 ARG B C 1
ATOM 2297 O O . ARG B 1 58 ? 3.102 -61.094 -16.984 1 39.75 58 ARG B O 1
ATOM 2304 N N . HIS B 1 59 ? 1.103 -61.781 -17.312 1 40.31 59 HIS B N 1
ATOM 2305 C CA . HIS B 1 59 ? 0.557 -60.469 -17.547 1 40.31 59 HIS B CA 1
ATOM 2306 C C . HIS B 1 59 ? 0.863 -59.531 -16.375 1 40.31 59 HIS B C 1
ATOM 2308 O O . HIS B 1 59 ? 0.523 -59.844 -15.234 1 40.31 59 HIS B O 1
ATOM 2314 N N . LEU B 1 60 ? 1.995 -58.875 -16.375 1 38.12 60 LEU B N 1
ATOM 2315 C CA . LEU B 1 60 ? 2.176 -57.781 -15.406 1 38.12 60 LEU B CA 1
ATOM 2316 C C . LEU B 1 60 ? 0.867 -57.031 -15.18 1 38.12 60 LEU B C 1
ATOM 2318 O O . LEU B 1 60 ? 0.32 -56.438 -16.109 1 38.12 60 LEU B O 1
ATOM 2322 N N . ALA B 1 61 ? 0.05 -57.531 -14.328 1 38.72 61 ALA B N 1
ATOM 2323 C CA . ALA B 1 61 ? -1.061 -56.688 -13.891 1 38.72 61 ALA B CA 1
ATOM 2324 C C . ALA B 1 61 ? -0.659 -55.219 -13.875 1 38.72 61 ALA B C 1
ATOM 2326 O O . ALA B 1 61 ? 0.323 -54.844 -13.227 1 38.72 61 ALA B O 1
ATOM 2327 N N . ALA B 1 62 ? -0.985 -54.531 -14.93 1 42.03 62 ALA B N 1
ATOM 2328 C CA . ALA B 1 62 ? -0.871 -53.062 -14.836 1 42.03 62 ALA B CA 1
ATOM 2329 C C . ALA B 1 62 ? -1.223 -52.594 -13.43 1 42.03 62 ALA B C 1
ATOM 2331 O O . ALA B 1 62 ? -2.338 -52.812 -12.953 1 42.03 62 ALA B O 1
ATOM 2332 N N . GLU B 1 63 ? -0.271 -52.594 -12.484 1 45.34 63 GLU B N 1
ATOM 2333 C CA . GLU B 1 63 ? -0.573 -51.875 -11.242 1 45.34 63 GLU B CA 1
ATOM 2334 C C . GLU B 1 63 ? -1.453 -50.656 -11.508 1 45.34 63 GLU B C 1
ATOM 2336 O O . GLU B 1 63 ? -1.26 -49.969 -12.5 1 45.34 63 GLU B O 1
ATOM 2341 N N . PRO B 1 64 ? -2.695 -50.688 -11 1 43.44 64 PRO B N 1
ATOM 2342 C CA . PRO B 1 64 ? -3.451 -49.438 -11.227 1 43.44 64 PRO B CA 1
ATOM 2343 C C . PRO B 1 64 ? -2.58 -48.188 -11.125 1 43.44 64 PRO B C 1
ATOM 2345 O O . PRO B 1 64 ? -1.705 -48.125 -10.266 1 43.44 64 PRO B O 1
ATOM 2348 N N . ALA B 1 65 ? -2.326 -47.594 -12.195 1 42.16 65 ALA B N 1
ATOM 2349 C CA . ALA B 1 65 ? -1.724 -46.25 -12.094 1 42.16 65 ALA B CA 1
ATOM 2350 C C . ALA B 1 65 ? -2.197 -45.531 -10.836 1 42.16 65 ALA B C 1
ATOM 2352 O O . ALA B 1 65 ? -3.395 -45.312 -10.664 1 42.16 65 ALA B O 1
ATOM 2353 N N . GLU B 1 66 ? -1.518 -45.75 -9.742 1 40.62 66 GLU B N 1
ATOM 2354 C CA . GLU B 1 66 ? -1.811 -44.812 -8.648 1 40.62 66 GLU B CA 1
ATOM 2355 C C . GLU B 1 66 ? -2.125 -43.438 -9.18 1 40.62 66 GLU B C 1
ATOM 2357 O O . GLU B 1 66 ? -1.278 -42.781 -9.812 1 40.62 66 GLU B O 1
ATOM 2362 N N . ILE B 1 67 ? -3.359 -43.188 -9.609 1 43.44 67 ILE B N 1
ATOM 2363 C CA . ILE B 1 67 ? -3.736 -41.781 -9.742 1 43.44 67 ILE B CA 1
ATOM 2364 C C . ILE B 1 67 ? -3.006 -40.938 -8.688 1 43.44 67 ILE B C 1
ATOM 2366 O O . ILE B 1 67 ? -3.275 -41.062 -7.496 1 43.44 67 ILE B O 1
ATOM 2370 N N . GLU B 1 68 ? -1.718 -40.75 -8.844 1 42.5 68 GLU B N 1
ATOM 2371 C CA . GLU B 1 68 ? -1.035 -39.844 -7.926 1 42.5 68 GLU B CA 1
ATOM 2372 C C . GLU B 1 68 ? -1.965 -38.719 -7.453 1 42.5 68 GLU B C 1
ATOM 2374 O O . GLU B 1 68 ? -2.623 -38.062 -8.266 1 42.5 68 GLU B O 1
ATOM 2379 N N . PRO B 1 69 ? -2.406 -38.781 -6.148 1 44.03 69 PRO B N 1
ATOM 2380 C CA . PRO B 1 69 ? -3.174 -37.688 -5.543 1 44.03 69 PRO B CA 1
ATOM 2381 C C . PRO B 1 69 ? -2.699 -36.312 -5.992 1 44.03 69 PRO B C 1
ATOM 2383 O O . PRO B 1 69 ? -3.283 -35.312 -5.605 1 44.03 69 PRO B O 1
ATOM 2386 N N . HIS B 1 70 ? -1.634 -36.25 -6.684 1 46.09 70 HIS B N 1
ATOM 2387 C CA . HIS B 1 70 ? -1.151 -34.938 -7.082 1 46.09 70 HIS B CA 1
ATOM 2388 C C . HIS B 1 70 ? -2.162 -34.219 -7.977 1 46.09 70 HIS B C 1
ATOM 2390 O O . HIS B 1 70 ? -2.281 -33 -7.938 1 46.09 70 HIS B O 1
ATOM 2396 N N . ASP B 1 71 ? -2.91 -35.031 -8.75 1 46.78 71 ASP B N 1
ATOM 2397 C CA . ASP B 1 71 ? -3.84 -34.406 -9.68 1 46.78 71 ASP B CA 1
ATOM 2398 C C . ASP B 1 71 ? -5.031 -33.781 -8.938 1 46.78 71 ASP B C 1
ATOM 2400 O O . ASP B 1 71 ? -5.566 -32.75 -9.344 1 46.78 71 ASP B O 1
ATOM 2404 N N . ASP B 1 72 ? -5.445 -34.469 -7.902 1 47.34 72 ASP B N 1
ATOM 2405 C CA . ASP B 1 72 ? -6.582 -33.969 -7.141 1 47.34 72 ASP B CA 1
ATOM 2406 C C . ASP B 1 72 ? -6.215 -32.719 -6.367 1 47.34 72 ASP B C 1
ATOM 2408 O O . ASP B 1 72 ? -7.043 -31.812 -6.195 1 47.34 72 ASP B O 1
ATOM 2412 N N . HIS B 1 73 ? -4.988 -32.656 -5.758 1 46.19 73 HIS B N 1
ATOM 2413 C CA . HIS B 1 73 ? -4.543 -31.438 -5.074 1 46.19 73 HIS B CA 1
ATOM 2414 C C . HIS B 1 73 ? -4.434 -30.266 -6.039 1 46.19 73 HIS B C 1
ATOM 2416 O O . HIS B 1 73 ? -4.777 -29.125 -5.688 1 46.19 73 HIS B O 1
ATOM 2422 N N . ASP B 1 74 ? -3.936 -30.531 -7.223 1 44.62 74 ASP B N 1
ATOM 2423 C CA . ASP B 1 74 ? -3.844 -29.469 -8.227 1 44.62 74 ASP B CA 1
ATOM 2424 C C . ASP B 1 74 ? -5.227 -29.062 -8.727 1 44.62 74 ASP B C 1
ATOM 2426 O O . ASP B 1 74 ? -5.457 -27.906 -9.07 1 44.62 74 ASP B O 1
ATOM 2430 N N . ARG B 1 75 ? -6.051 -30.062 -8.953 1 45.78 75 ARG B N 1
ATOM 2431 C CA . ARG B 1 75 ? -7.434 -29.781 -9.328 1 45.78 75 ARG B CA 1
ATOM 2432 C C . ARG B 1 75 ? -8.141 -28.969 -8.25 1 45.78 75 ARG B C 1
ATOM 2434 O O . ARG B 1 75 ? -8.922 -28.062 -8.555 1 45.78 75 ARG B O 1
ATOM 2441 N N . HIS B 1 76 ? -7.984 -29.328 -7.051 1 46.38 76 HIS B N 1
ATOM 2442 C CA . HIS B 1 76 ? -8.57 -28.578 -5.945 1 46.38 76 HIS B CA 1
ATOM 2443 C C . HIS B 1 76 ? -7.953 -27.188 -5.836 1 46.38 76 HIS B C 1
ATOM 2445 O O . HIS B 1 76 ? -8.641 -26.219 -5.484 1 46.38 76 HIS B O 1
ATOM 2451 N N . ASP B 1 77 ? -6.656 -27.141 -6.191 1 48.72 77 ASP B N 1
ATOM 2452 C CA . ASP B 1 77 ? -6 -25.844 -6.117 1 48.72 77 ASP B CA 1
ATOM 2453 C C . ASP B 1 77 ? -6.461 -24.922 -7.25 1 48.72 77 ASP B C 1
ATOM 2455 O O . ASP B 1 77 ? -6.551 -23.719 -7.078 1 48.72 77 ASP B O 1
ATOM 2459 N N . ALA B 1 78 ? -6.656 -25.484 -8.469 1 47.31 78 ALA B N 1
ATOM 2460 C CA . ALA B 1 78 ? -7.121 -24.734 -9.633 1 47.31 78 ALA B CA 1
ATOM 2461 C C . ALA B 1 78 ? -8.555 -24.25 -9.438 1 47.31 78 ALA B C 1
ATOM 2463 O O . ALA B 1 78 ? -8.93 -23.172 -9.914 1 47.31 78 ALA B O 1
ATOM 2464 N N . ILE B 1 79 ? -9.391 -25.141 -9.094 1 48.31 79 ILE B N 1
ATOM 2465 C CA . ILE B 1 79 ? -10.797 -24.828 -8.867 1 48.31 79 ILE B CA 1
ATOM 2466 C C . ILE B 1 79 ? -10.914 -23.594 -7.984 1 48.31 79 ILE B C 1
ATOM 2468 O O . ILE B 1 79 ? -11.844 -22.797 -8.133 1 48.31 79 ILE B O 1
ATOM 2472 N N . GLY B 1 80 ? -9.891 -23.203 -7.238 1 54.5 80 GLY B N 1
ATOM 2473 C CA . GLY B 1 80 ? -10.078 -22.203 -6.191 1 54.5 80 GLY B CA 1
ATOM 2474 C C . GLY B 1 80 ? -9.539 -20.844 -6.566 1 54.5 80 GLY B C 1
ATOM 2475 O O . GLY B 1 80 ? -9.617 -19.906 -5.77 1 54.5 80 GLY B O 1
ATOM 2476 N N . ARG B 1 81 ? -8.992 -20.781 -7.887 1 63.47 81 ARG B N 1
ATOM 2477 C CA . ARG B 1 81 ? -8.391 -19.469 -8.164 1 63.47 81 ARG B CA 1
ATOM 2478 C C . ARG B 1 81 ? -9.414 -18.516 -8.766 1 63.47 81 ARG B C 1
ATOM 2480 O O . ARG B 1 81 ? -10.125 -18.875 -9.711 1 63.47 81 ARG B O 1
ATOM 2487 N N . ARG B 1 82 ? -9.508 -17.406 -8.227 1 76.19 82 ARG B N 1
ATOM 2488 C CA . ARG B 1 82 ? -10.328 -16.297 -8.719 1 76.19 82 ARG B CA 1
ATOM 2489 C C . ARG B 1 82 ? -9.844 -15.805 -10.07 1 76.19 82 ARG B C 1
ATOM 2491 O O . ARG B 1 82 ? -8.641 -15.609 -10.273 1 76.19 82 ARG B O 1
ATOM 2498 N N . GLY B 1 83 ? -10.633 -15.805 -11.102 1 82.81 83 GLY B N 1
ATOM 2499 C CA . GLY B 1 83 ? -10.297 -15.43 -12.461 1 82.81 83 GLY B CA 1
ATOM 2500 C C . GLY B 1 83 ? -9.609 -14.086 -12.562 1 82.81 83 GLY B C 1
ATOM 2501 O O . GLY B 1 83 ? -8.852 -13.828 -13.5 1 82.81 83 GLY B O 1
ATOM 2502 N N . THR B 1 84 ? -9.789 -13.164 -11.539 1 92 84 THR B N 1
ATOM 2503 C CA . THR B 1 84 ? -9.227 -11.82 -11.594 1 92 84 THR B CA 1
ATOM 2504 C C . THR B 1 84 ? -7.984 -11.711 -10.711 1 92 84 THR B C 1
ATOM 2506 O O . THR B 1 84 ? -7.453 -10.617 -10.508 1 92 84 THR B O 1
ATOM 2509 N N . GLN B 1 85 ? -7.574 -12.773 -10.195 1 91.75 85 GLN B N 1
ATOM 2510 C CA . GLN B 1 85 ? -6.453 -12.742 -9.266 1 91.75 85 GLN B CA 1
ATOM 2511 C C . GLN B 1 85 ? -5.207 -12.148 -9.922 1 91.75 85 GLN B C 1
ATOM 2513 O O . GLN B 1 85 ? -4.512 -11.328 -9.32 1 91.75 85 GLN B O 1
ATOM 2518 N N . ASN B 1 86 ? -4.969 -12.57 -11.148 1 93.62 86 ASN B N 1
ATOM 2519 C CA . ASN B 1 86 ? -3.781 -12.07 -11.836 1 93.62 86 ASN B CA 1
ATOM 2520 C C . ASN B 1 86 ? -3.895 -10.578 -12.148 1 93.62 86 ASN B C 1
ATOM 2522 O O . ASN B 1 86 ? -2.885 -9.875 -12.195 1 93.62 86 ASN B O 1
ATOM 2526 N N . LEU B 1 87 ? -5.062 -10.102 -12.32 1 95.81 87 LEU B N 1
ATOM 2527 C CA . LEU B 1 87 ? -5.258 -8.664 -12.492 1 95.81 87 LEU B CA 1
ATOM 2528 C C . LEU B 1 87 ? -4.938 -7.914 -11.195 1 95.81 87 LEU B C 1
ATOM 2530 O O . LEU B 1 87 ? -4.363 -6.824 -11.234 1 95.81 87 LEU B O 1
ATOM 2534 N N . GLY B 1 88 ? -5.355 -8.492 -10.094 1 96.81 88 GLY B N 1
ATOM 2535 C CA . GLY B 1 88 ? -5.004 -7.902 -8.812 1 96.81 88 GLY B CA 1
ATOM 2536 C C . GLY B 1 88 ? -3.506 -7.844 -8.57 1 96.81 88 GLY B C 1
ATOM 2537 O O . GLY B 1 88 ? -2.99 -6.836 -8.078 1 96.81 88 GLY B O 1
ATOM 2538 N N . LEU B 1 89 ? -2.869 -8.891 -8.938 1 96.5 89 LEU B N 1
ATOM 2539 C CA . LEU B 1 89 ? -1.418 -8.93 -8.789 1 96.5 89 LEU B CA 1
ATOM 2540 C C . LEU B 1 89 ? -0.75 -7.91 -9.703 1 96.5 89 LEU B C 1
ATOM 2542 O O . LEU B 1 89 ? 0.261 -7.305 -9.336 1 96.5 89 LEU B O 1
ATOM 2546 N N . LEU B 1 90 ? -1.288 -7.723 -10.875 1 97.69 90 LEU B N 1
ATOM 2547 C CA . LEU B 1 90 ? -0.792 -6.703 -11.789 1 97.69 90 LEU B CA 1
ATOM 2548 C C . LEU B 1 90 ? -0.944 -5.312 -11.188 1 97.69 90 LEU B C 1
ATOM 2550 O O . LEU B 1 90 ? -0.012 -4.504 -11.227 1 97.69 90 LEU B O 1
ATOM 2554 N N . VAL B 1 91 ? -2.066 -5 -10.617 1 98.56 91 VAL B N 1
ATOM 2555 C CA . VAL B 1 91 ? -2.338 -3.701 -10.016 1 98.56 91 VAL B CA 1
ATOM 2556 C C . VAL B 1 91 ? -1.35 -3.441 -8.883 1 98.56 91 VAL B C 1
ATOM 2558 O O . VAL B 1 91 ? -0.83 -2.33 -8.742 1 98.56 91 VAL B O 1
ATOM 2561 N N . LEU B 1 92 ? -1.101 -4.461 -8.117 1 98.06 92 LEU B N 1
ATOM 2562 C CA . LEU B 1 92 ? -0.17 -4.355 -7 1 98.06 92 LEU B CA 1
ATOM 2563 C C . LEU B 1 92 ? 1.232 -4.012 -7.492 1 98.06 92 LEU B C 1
ATOM 2565 O O . LEU B 1 92 ? 1.863 -3.082 -6.984 1 98.06 92 LEU B O 1
ATOM 2569 N N . ARG B 1 93 ? 1.664 -4.707 -8.469 1 97.75 93 ARG B N 1
ATOM 2570 C CA . ARG B 1 93 ? 2.996 -4.512 -9.023 1 97.75 93 ARG B CA 1
ATOM 2571 C C . ARG B 1 93 ? 3.119 -3.137 -9.68 1 97.75 93 ARG B C 1
ATOM 2573 O O . ARG B 1 93 ? 4.113 -2.436 -9.477 1 97.75 93 ARG B O 1
ATOM 2580 N N . LEU B 1 94 ? 2.131 -2.785 -10.422 1 98.69 94 LEU B N 1
ATOM 2581 C CA . LEU B 1 94 ? 2.135 -1.475 -11.062 1 98.69 94 LEU B CA 1
ATOM 2582 C C . LEU B 1 94 ? 2.098 -0.361 -10.023 1 98.69 94 LEU B C 1
ATOM 2584 O O . LEU B 1 94 ? 2.793 0.648 -10.156 1 98.69 94 LEU B O 1
ATOM 2588 N N . GLY B 1 95 ? 1.273 -0.568 -9.023 1 98.75 95 GLY B N 1
ATOM 2589 C CA . GLY B 1 95 ? 1.182 0.434 -7.977 1 98.75 95 GLY B CA 1
ATOM 2590 C C . GLY B 1 95 ? 2.52 0.751 -7.336 1 98.75 95 GLY B C 1
ATOM 2591 O O . GLY B 1 95 ? 2.938 1.91 -7.305 1 98.75 95 GLY B O 1
ATOM 2592 N N . LEU B 1 96 ? 3.221 -0.278 -6.855 1 98.88 96 LEU B N 1
ATOM 2593 C CA . LEU B 1 96 ? 4.516 -0.054 -6.227 1 98.88 96 LEU B CA 1
ATOM 2594 C C . LEU B 1 96 ? 5.539 0.433 -7.246 1 98.88 96 LEU B C 1
ATOM 2596 O O . LEU B 1 96 ? 6.355 1.309 -6.945 1 98.88 96 LEU B O 1
ATOM 2600 N N . GLY B 1 97 ? 5.488 -0.138 -8.461 1 98.88 97 GLY B N 1
ATOM 2601 C CA . GLY B 1 97 ? 6.418 0.276 -9.5 1 98.88 97 GLY B CA 1
ATOM 2602 C C . GLY B 1 97 ? 6.309 1.747 -9.852 1 98.88 97 GLY B C 1
ATOM 2603 O O . GLY B 1 97 ? 7.32 2.432 -10.008 1 98.88 97 GLY B O 1
ATOM 2604 N N . VAL B 1 98 ? 5.148 2.227 -9.984 1 98.81 98 VAL B N 1
ATOM 2605 C CA . VAL B 1 98 ? 4.914 3.621 -10.344 1 98.81 98 VAL B CA 1
ATOM 2606 C C . VAL B 1 98 ? 5.379 4.535 -9.211 1 98.81 98 VAL B C 1
ATOM 2608 O O . VAL B 1 98 ? 5.988 5.578 -9.453 1 98.81 98 VAL B O 1
ATOM 2611 N N . VAL B 1 99 ? 5.074 4.145 -7.922 1 98.81 99 VAL B N 1
ATOM 2612 C CA . VAL B 1 99 ? 5.52 4.934 -6.777 1 98.81 99 VAL B CA 1
ATOM 2613 C C . VAL B 1 99 ? 7.043 5.047 -6.793 1 98.81 99 VAL B C 1
ATOM 2615 O O . VAL B 1 99 ? 7.594 6.145 -6.703 1 98.81 99 VAL B O 1
ATOM 2618 N N . LEU B 1 100 ? 7.73 3.918 -6.941 1 98.81 100 LEU B N 1
ATOM 2619 C CA . LEU B 1 100 ? 9.188 3.91 -6.945 1 98.81 100 LEU B CA 1
ATOM 2620 C C . LEU B 1 100 ? 9.734 4.684 -8.141 1 98.81 100 LEU B C 1
ATOM 2622 O O . LEU B 1 100 ? 10.695 5.445 -8.008 1 98.81 100 LEU B O 1
ATOM 2626 N N . GLY B 1 101 ? 9.109 4.477 -9.281 1 98.75 101 GLY B N 1
ATOM 2627 C CA . GLY B 1 101 ? 9.539 5.188 -10.477 1 98.75 101 GLY B CA 1
ATOM 2628 C C . GLY B 1 101 ? 9.406 6.695 -10.352 1 98.75 101 GLY B C 1
ATOM 2629 O O . GLY B 1 101 ? 10.32 7.434 -10.727 1 98.75 101 GLY B O 1
ATOM 2630 N N . ALA B 1 102 ? 8.305 7.164 -9.867 1 98.5 102 ALA B N 1
ATOM 2631 C CA . ALA B 1 102 ? 8.078 8.594 -9.688 1 98.5 102 ALA B CA 1
ATOM 2632 C C . ALA B 1 102 ? 9.102 9.188 -8.719 1 98.5 102 ALA B C 1
ATOM 2634 O O . ALA B 1 102 ? 9.672 10.25 -8.984 1 98.5 102 ALA B O 1
ATOM 2635 N N . HIS B 1 103 ? 9.352 8.531 -7.629 1 98.44 103 HIS B N 1
ATOM 2636 C CA . HIS B 1 103 ? 10.328 9.008 -6.656 1 98.44 103 HIS B CA 1
ATOM 2637 C C . HIS B 1 103 ? 11.734 9 -7.238 1 98.44 103 HIS B C 1
ATOM 2639 O O . HIS B 1 103 ? 12.5 9.945 -7.035 1 98.44 103 HIS B O 1
ATOM 2645 N N . GLY B 1 104 ? 12.023 7.895 -7.945 1 98.44 104 GLY B N 1
ATOM 2646 C CA . GLY B 1 104 ? 13.328 7.824 -8.586 1 98.44 104 GLY B CA 1
ATOM 2647 C C . GLY B 1 104 ? 13.562 8.945 -9.586 1 98.44 104 GLY B C 1
ATOM 2648 O O . GLY B 1 104 ? 14.648 9.539 -9.617 1 98.44 104 GLY B O 1
ATOM 2649 N N . LEU B 1 105 ? 12.578 9.234 -10.367 1 98.44 105 LEU B N 1
ATOM 2650 C CA . LEU B 1 105 ? 12.68 10.312 -11.344 1 98.44 105 LEU B CA 1
ATOM 2651 C C . LEU B 1 105 ? 12.812 11.664 -10.648 1 98.44 105 LEU B C 1
ATOM 2653 O O . LEU B 1 105 ? 13.578 12.523 -11.086 1 98.44 105 LEU B O 1
ATOM 2657 N N . GLN B 1 106 ? 12.094 11.836 -9.609 1 98.06 106 GLN B N 1
ATOM 2658 C CA . GLN B 1 106 ? 12.195 13.078 -8.844 1 98.06 106 GLN B CA 1
ATOM 2659 C C . GLN B 1 106 ? 13.586 13.242 -8.242 1 98.06 106 GLN B C 1
ATOM 2661 O O . GLN B 1 106 ? 14.156 14.328 -8.273 1 98.06 106 GLN B O 1
ATOM 2666 N N . LYS B 1 107 ? 14.117 12.172 -7.738 1 98.25 107 LYS B N 1
ATOM 2667 C CA . LYS B 1 107 ? 15.422 12.211 -7.074 1 98.25 107 LYS B CA 1
ATOM 2668 C C . LYS B 1 107 ? 16.547 12.367 -8.094 1 98.25 107 LYS B C 1
ATOM 2670 O O . LYS B 1 107 ? 17.562 13.008 -7.805 1 98.25 107 LYS B O 1
ATOM 2675 N N . LEU B 1 108 ? 16.359 11.836 -9.281 1 98.12 108 LEU B N 1
ATOM 2676 C CA . LEU B 1 108 ? 17.422 11.891 -10.289 1 98.12 108 LEU B CA 1
ATOM 2677 C C . LEU B 1 108 ? 17.391 13.227 -11.023 1 98.12 108 LEU B C 1
ATOM 2679 O O . LEU B 1 108 ? 18.453 13.805 -11.297 1 98.12 108 LEU B O 1
ATOM 2683 N N . PHE B 1 109 ? 16.141 13.773 -11.25 1 97.81 109 PHE B N 1
ATOM 2684 C CA . PHE B 1 109 ? 16.062 14.852 -12.227 1 97.81 109 PHE B CA 1
ATOM 2685 C C . PHE B 1 109 ? 15.414 16.094 -11.617 1 97.81 109 PHE B C 1
ATOM 2687 O O . PHE B 1 109 ? 15.336 17.141 -12.258 1 97.81 109 PHE B O 1
ATOM 2694 N N . GLY B 1 110 ? 14.875 16.016 -10.477 1 97.31 110 GLY B N 1
ATOM 2695 C CA . GLY B 1 110 ? 14.227 17.156 -9.844 1 97.31 110 GLY B CA 1
ATOM 2696 C C . GLY B 1 110 ? 12.844 17.438 -10.398 1 97.31 110 GLY B C 1
ATOM 2697 O O . GLY B 1 110 ? 12.328 18.547 -10.242 1 97.31 110 GLY B O 1
ATOM 2698 N N . TRP B 1 111 ? 12.273 16.422 -11.031 1 95.81 111 TRP B N 1
ATOM 2699 C CA . TRP B 1 111 ? 10.938 16.594 -11.594 1 95.81 111 TRP B CA 1
ATOM 2700 C C . TRP B 1 111 ? 9.914 16.828 -10.492 1 95.81 111 TRP B C 1
ATOM 2702 O O . TRP B 1 111 ? 10.117 16.438 -9.344 1 95.81 111 TRP B O 1
ATOM 2712 N N . TRP B 1 112 ? 8.797 17.641 -10.797 1 94.06 112 TRP B N 1
ATOM 2713 C CA . TRP B 1 112 ? 7.66 17.922 -9.93 1 94.06 112 TRP B CA 1
ATOM 2714 C C . TRP B 1 112 ? 8.102 18.672 -8.68 1 94.06 112 TRP B C 1
ATOM 2716 O O . TRP B 1 112 ? 7.637 18.375 -7.574 1 94.06 112 TRP B O 1
ATOM 2726 N N . GLY B 1 113 ? 9.164 19.484 -8.82 1 93 113 GLY B N 1
ATOM 2727 C CA . GLY B 1 113 ? 9.609 20.328 -7.73 1 93 113 GLY B CA 1
ATOM 2728 C C . GLY B 1 113 ? 10.523 19.625 -6.75 1 93 113 GLY B C 1
ATOM 2729 O O . GLY B 1 113 ? 10.703 20.094 -5.621 1 93 113 GLY B O 1
ATOM 2730 N N . GLY B 1 114 ? 11.062 18.516 -7.117 1 95 114 GLY B N 1
ATOM 2731 C CA . GLY B 1 114 ? 11.953 17.781 -6.238 1 95 114 GLY B CA 1
ATOM 2732 C C . GLY B 1 114 ? 13.359 18.344 -6.195 1 95 114 GLY B C 1
ATOM 2733 O O . GLY B 1 114 ? 13.719 19.203 -7.008 1 95 114 GLY B O 1
ATOM 2734 N N . GLY B 1 115 ? 14.211 17.859 -5.312 1 96.38 115 GLY B N 1
ATOM 2735 C CA . GLY B 1 115 ? 15.539 18.375 -5.055 1 96.38 115 GLY B CA 1
ATOM 2736 C C . GLY B 1 115 ? 16.594 17.781 -5.973 1 96.38 115 GLY B C 1
ATOM 2737 O O . GLY B 1 115 ? 17.734 18.25 -5.988 1 96.38 115 GLY B O 1
ATOM 2738 N N . GLY B 1 116 ? 16.203 16.766 -6.758 1 97.88 116 GLY B N 1
ATOM 2739 C CA . GLY B 1 116 ? 17.188 16.141 -7.629 1 97.88 116 GLY B CA 1
ATOM 2740 C C . GLY B 1 116 ? 18.297 15.43 -6.871 1 97.88 116 GLY B C 1
ATOM 2741 O O . GLY B 1 116 ? 18.172 15.18 -5.668 1 97.88 116 GLY B O 1
ATOM 2742 N N . LEU B 1 117 ? 19.328 15.133 -7.621 1 97.81 117 LEU B N 1
ATOM 2743 C CA . LEU B 1 117 ? 20.453 14.406 -7.043 1 97.81 117 LEU B CA 1
ATOM 2744 C C . LEU B 1 117 ? 21.141 15.234 -5.957 1 97.81 117 LEU B C 1
ATOM 2746 O O . LEU B 1 117 ? 21.594 14.695 -4.949 1 97.81 117 LEU B O 1
ATOM 2750 N N . GLY B 1 118 ? 21.234 16.531 -6.215 1 97.88 118 GLY B N 1
ATOM 2751 C CA . GLY B 1 118 ? 21.828 17.406 -5.211 1 97.88 118 GLY B CA 1
ATOM 2752 C C . GLY B 1 118 ? 21.078 17.375 -3.891 1 97.88 118 GLY B C 1
ATOM 2753 O O . GLY B 1 118 ? 21.688 17.281 -2.824 1 97.88 118 GLY B O 1
ATOM 2754 N N . GLY B 1 119 ? 19.75 17.469 -3.975 1 97.94 119 GLY B N 1
ATOM 2755 C CA . GLY B 1 119 ? 18.938 17.375 -2.773 1 97.94 119 GLY B CA 1
ATOM 2756 C C . GLY B 1 119 ? 19.094 16.062 -2.045 1 97.94 119 GLY B C 1
ATOM 2757 O O . GLY B 1 119 ? 19.156 16.031 -0.814 1 97.94 119 GLY B O 1
ATOM 2758 N N . LEU B 1 120 ? 19.125 15 -2.818 1 97.56 120 LEU B N 1
ATOM 2759 C CA . LEU B 1 120 ? 19.281 13.68 -2.207 1 97.56 120 LEU B CA 1
ATOM 2760 C C . LEU B 1 120 ? 20.656 13.547 -1.551 1 97.56 120 LEU B C 1
ATOM 2762 O O . LEU B 1 120 ? 20.75 13.047 -0.428 1 97.56 120 LEU B O 1
ATOM 2766 N N . LYS B 1 121 ? 21.625 13.953 -2.252 1 97.88 121 LYS B N 1
ATOM 2767 C CA . LYS B 1 121 ? 22.984 13.914 -1.708 1 97.88 121 LYS B CA 1
ATOM 2768 C C . LYS B 1 121 ? 23.062 14.648 -0.375 1 97.88 121 LYS B C 1
ATOM 2770 O O . LYS B 1 121 ? 23.625 14.133 0.593 1 97.88 121 LYS B O 1
ATOM 2775 N N . ASN B 1 122 ? 22.547 15.82 -0.303 1 97.75 122 ASN B N 1
ATOM 2776 C CA . ASN B 1 122 ? 22.547 16.609 0.921 1 97.75 122 ASN B CA 1
ATOM 2777 C C . ASN B 1 122 ? 21.781 15.914 2.045 1 97.75 122 ASN B C 1
ATOM 2779 O O . ASN B 1 122 ? 22.234 15.906 3.191 1 97.75 122 ASN B O 1
ATOM 2783 N N . SER B 1 123 ? 20.656 15.328 1.679 1 95.5 123 SER B N 1
ATOM 2784 C CA . SER B 1 123 ? 19.859 14.617 2.678 1 95.5 123 SER B CA 1
ATOM 2785 C C . SER B 1 123 ? 20.625 13.43 3.246 1 95.5 123 SER B C 1
ATOM 2787 O O . SER B 1 123 ? 20.562 13.156 4.445 1 95.5 123 SER B O 1
ATOM 2789 N N . LEU B 1 124 ? 21.312 12.75 2.367 1 95.88 124 LEU B N 1
ATOM 2790 C CA . LEU B 1 124 ? 22.094 11.602 2.791 1 95.88 124 LEU B CA 1
ATOM 2791 C C . LEU B 1 124 ? 23.25 12.039 3.686 1 95.88 124 LEU B C 1
ATOM 2793 O O . LEU B 1 124 ? 23.516 11.406 4.711 1 95.88 124 LEU B O 1
ATOM 2797 N N . ALA B 1 125 ? 23.875 13.086 3.316 1 95.56 125 ALA B N 1
ATOM 2798 C CA . ALA B 1 125 ? 24.984 13.617 4.121 1 95.56 125 ALA B CA 1
ATOM 2799 C C . ALA B 1 125 ? 24.484 14.07 5.492 1 95.56 125 ALA B C 1
ATOM 2801 O O . ALA B 1 125 ? 25.109 13.781 6.512 1 95.56 125 ALA B O 1
ATOM 2802 N N . ASP B 1 126 ? 23.375 14.68 5.469 1 93.81 126 ASP B N 1
ATOM 2803 C CA . ASP B 1 126 ? 22.781 15.164 6.715 1 93.81 126 ASP B CA 1
ATOM 2804 C C . ASP B 1 126 ? 22.406 14 7.633 1 93.81 126 ASP B C 1
ATOM 2806 O O . ASP B 1 126 ? 22.453 14.133 8.859 1 93.81 126 ASP B O 1
ATOM 2810 N N . ALA B 1 127 ? 22.062 12.906 7.027 1 92.62 127 ALA B N 1
ATOM 2811 C CA . ALA B 1 127 ? 21.688 11.727 7.793 1 92.62 127 ALA B CA 1
ATOM 2812 C C . ALA B 1 127 ? 22.906 10.969 8.289 1 92.62 127 ALA B C 1
ATOM 2814 O O . ALA B 1 127 ? 22.781 9.984 9.023 1 92.62 127 ALA B O 1
ATOM 2815 N N . GLY B 1 128 ? 24.078 11.352 7.754 1 93.12 128 GLY B N 1
ATOM 2816 C CA . GLY B 1 128 ? 25.312 10.789 8.289 1 93.12 128 GLY B CA 1
ATOM 2817 C C . GLY B 1 128 ? 25.922 9.742 7.383 1 93.12 128 GLY B C 1
ATOM 2818 O O . GLY B 1 128 ? 26.859 9.047 7.781 1 93.12 128 GLY B O 1
ATOM 2819 N N . TYR B 1 129 ? 25.453 9.672 6.203 1 95.31 129 TYR B N 1
ATOM 2820 C CA . TYR B 1 129 ? 25.969 8.633 5.32 1 95.31 129 TYR B CA 1
ATOM 2821 C C . TYR B 1 129 ? 27.344 9.023 4.785 1 95.31 129 TYR B C 1
ATOM 2823 O O . TYR B 1 129 ? 27.562 10.172 4.402 1 95.31 129 TYR B O 1
ATOM 2831 N N . GLN B 1 130 ? 28.141 8.008 4.832 1 93.75 130 GLN B N 1
ATOM 2832 C CA . GLN B 1 130 ? 29.406 8.125 4.102 1 93.75 130 GLN B CA 1
ATOM 2833 C C . GLN B 1 130 ? 29.188 7.918 2.605 1 93.75 130 GLN B C 1
ATOM 2835 O O . GLN B 1 130 ? 28.281 7.184 2.197 1 93.75 130 GLN B O 1
ATOM 2840 N N . HIS B 1 131 ? 30 8.656 1.752 1 95.25 131 HIS B N 1
ATOM 2841 C CA . HIS B 1 131 ? 29.953 8.508 0.302 1 95.25 131 HIS B CA 1
ATOM 2842 C C . HIS B 1 131 ? 28.578 8.922 -0.244 1 95.25 131 HIS B C 1
ATOM 2844 O O . HIS B 1 131 ? 28 8.203 -1.054 1 95.25 131 HIS B O 1
ATOM 2850 N N . ALA B 1 132 ? 28.094 10 0.237 1 96.56 132 ALA B N 1
ATOM 2851 C CA . ALA B 1 132 ? 26.75 10.469 -0.115 1 96.56 132 ALA B CA 1
ATOM 2852 C C . ALA B 1 132 ? 26.625 10.672 -1.621 1 96.56 132 ALA B C 1
ATOM 2854 O O . ALA B 1 132 ? 25.547 10.453 -2.193 1 96.56 132 ALA B O 1
ATOM 2855 N N . ASP B 1 133 ? 27.688 11.039 -2.225 1 96.62 133 ASP B N 1
ATOM 2856 C CA . ASP B 1 133 ? 27.656 11.266 -3.666 1 96.62 133 ASP B CA 1
ATOM 2857 C C . ASP B 1 133 ? 27.344 9.984 -4.426 1 96.62 133 ASP B C 1
ATOM 2859 O O . ASP B 1 133 ? 26.328 9.898 -5.113 1 96.62 133 ASP B O 1
ATOM 2863 N N . ILE B 1 134 ? 28.094 9.016 -4.195 1 96.81 134 ILE B N 1
ATOM 2864 C CA . ILE B 1 134 ? 27.891 7.742 -4.887 1 96.81 134 ILE B CA 1
ATOM 2865 C C . ILE B 1 134 ? 26.578 7.113 -4.441 1 96.81 134 ILE B C 1
ATOM 2867 O O . ILE B 1 134 ? 25.844 6.543 -5.258 1 96.81 134 ILE B O 1
ATOM 2871 N N . LEU B 1 135 ? 26.266 7.258 -3.209 1 97 135 LEU B N 1
ATOM 2872 C CA . LEU B 1 135 ? 25.047 6.645 -2.68 1 97 135 LEU B CA 1
ATOM 2873 C C . LEU B 1 135 ? 23.812 7.289 -3.283 1 97 135 LEU B C 1
ATOM 2875 O O . LEU B 1 135 ? 22.797 6.625 -3.469 1 97 135 LEU B O 1
ATOM 2879 N N . SER B 1 136 ? 23.906 8.594 -3.541 1 98 136 SER B N 1
ATOM 2880 C CA . SER B 1 136 ? 22.75 9.273 -4.141 1 98 136 SER B CA 1
ATOM 2881 C C . SER B 1 136 ? 22.453 8.719 -5.531 1 98 136 SER B C 1
ATOM 2883 O O . SER B 1 136 ? 21.297 8.5 -5.879 1 98 136 SER B O 1
ATOM 2885 N N . TYR B 1 137 ? 23.453 8.398 -6.348 1 97.81 137 TYR B N 1
ATOM 2886 C CA . TYR B 1 137 ? 23.266 7.828 -7.676 1 97.81 137 TYR B CA 1
ATOM 2887 C C . TYR B 1 137 ? 22.719 6.406 -7.59 1 97.81 137 TYR B C 1
ATOM 2889 O O . TYR B 1 137 ? 21.781 6.055 -8.305 1 97.81 137 TYR B O 1
ATOM 2897 N N . VAL B 1 138 ? 23.312 5.672 -6.699 1 97.44 138 VAL B N 1
ATOM 2898 C CA . VAL B 1 138 ? 22.938 4.27 -6.562 1 97.44 138 VAL B CA 1
ATOM 2899 C C . VAL B 1 138 ? 21.5 4.168 -6.047 1 97.44 138 VAL B C 1
ATOM 2901 O O . VAL B 1 138 ? 20.719 3.357 -6.539 1 97.44 138 VAL B O 1
ATOM 2904 N N . SER B 1 139 ? 21.203 4.98 -5.07 1 97.69 139 SER B N 1
ATOM 2905 C CA . SER B 1 139 ? 19.859 4.949 -4.469 1 97.69 139 SER B CA 1
ATOM 2906 C C . SER B 1 139 ? 18.797 5.391 -5.465 1 97.69 139 SER B C 1
ATOM 2908 O O . SER B 1 139 ? 17.828 4.68 -5.695 1 97.69 139 SER B O 1
ATOM 2910 N N . ALA B 1 140 ? 18.984 6.543 -6.094 1 98.44 140 ALA B N 1
ATOM 2911 C CA . ALA B 1 140 ? 17.984 7.078 -7.027 1 98.44 140 ALA B CA 1
ATOM 2912 C C . ALA B 1 140 ? 17.875 6.199 -8.266 1 98.44 140 ALA B C 1
ATOM 2914 O O . ALA B 1 140 ? 16.766 5.887 -8.711 1 98.44 140 ALA B O 1
ATOM 2915 N N . GLY B 1 141 ? 19.031 5.844 -8.812 1 98.5 141 GLY B N 1
ATOM 2916 C CA . GLY B 1 141 ? 19.031 4.957 -9.969 1 98.5 141 GLY B CA 1
ATOM 2917 C C . GLY B 1 141 ? 18.438 3.598 -9.672 1 98.5 141 GLY B C 1
ATOM 2918 O O . GLY B 1 141 ? 17.688 3.051 -10.492 1 98.5 141 GLY B O 1
ATOM 2919 N N . GLY B 1 142 ? 18.828 3.043 -8.516 1 98.56 142 GLY B N 1
ATOM 2920 C CA . GLY B 1 142 ? 18.266 1.767 -8.102 1 98.56 142 GLY B CA 1
ATOM 2921 C C . GLY B 1 142 ? 16.766 1.812 -7.906 1 98.56 142 GLY B C 1
ATOM 2922 O O . GLY B 1 142 ? 16.047 0.871 -8.273 1 98.56 142 GLY B O 1
ATOM 2923 N N . GLU B 1 143 ? 16.359 2.889 -7.305 1 98.69 143 GLU B N 1
ATOM 2924 C CA . GLU B 1 143 ? 14.922 3.07 -7.098 1 98.69 143 GLU B CA 1
ATOM 2925 C C . GLU B 1 143 ? 14.172 3.117 -8.422 1 98.69 143 GLU B C 1
ATOM 2927 O O . GLU B 1 143 ? 13.148 2.447 -8.586 1 98.69 143 GLU B O 1
ATOM 2932 N N . LEU B 1 144 ? 14.656 3.85 -9.383 1 98.75 144 LEU B N 1
ATOM 2933 C CA . LEU B 1 144 ? 14.039 3.924 -10.703 1 98.75 144 LEU B CA 1
ATOM 2934 C C . LEU B 1 144 ? 14.086 2.568 -11.406 1 98.75 144 LEU B C 1
ATOM 2936 O O . LEU B 1 144 ? 13.094 2.133 -11.992 1 98.75 144 LEU B O 1
ATOM 2940 N N . ALA B 1 145 ? 15.195 1.938 -11.328 1 98.81 145 ALA B N 1
ATOM 2941 C CA . ALA B 1 145 ? 15.359 0.634 -11.961 1 98.81 145 ALA B CA 1
ATOM 2942 C C . ALA B 1 145 ? 14.367 -0.379 -11.398 1 98.81 145 ALA B C 1
ATOM 2944 O O . ALA B 1 145 ? 13.711 -1.102 -12.148 1 98.81 145 ALA B O 1
ATOM 2945 N N . ALA B 1 146 ? 14.289 -0.419 -10.055 1 98.81 146 ALA B N 1
ATOM 2946 C CA . ALA B 1 146 ? 13.328 -1.319 -9.422 1 98.81 146 ALA B CA 1
ATOM 2947 C C . ALA B 1 146 ? 11.906 -1.002 -9.875 1 98.81 146 ALA B C 1
ATOM 2949 O O . ALA B 1 146 ? 11.117 -1.908 -10.164 1 98.81 146 ALA B O 1
ATOM 2950 N N . GLY B 1 147 ? 11.578 0.292 -9.922 1 98.88 147 GLY B N 1
ATOM 2951 C CA . GLY B 1 147 ? 10.258 0.708 -10.375 1 98.88 147 GLY B CA 1
ATOM 2952 C C . GLY B 1 147 ? 9.945 0.259 -11.797 1 98.88 147 GLY B C 1
ATOM 2953 O O . GLY B 1 147 ? 8.891 -0.315 -12.047 1 98.88 147 GLY B O 1
ATOM 2954 N N . VAL B 1 148 ? 10.852 0.43 -12.695 1 98.81 148 VAL B N 1
ATOM 2955 C CA . VAL B 1 148 ? 10.664 0.072 -14.102 1 98.81 148 VAL B CA 1
ATOM 2956 C C . VAL B 1 148 ? 10.531 -1.442 -14.234 1 98.81 148 VAL B C 1
ATOM 2958 O O . VAL B 1 148 ? 9.648 -1.933 -14.945 1 98.81 148 VAL B O 1
ATOM 2961 N N . LEU B 1 149 ? 11.367 -2.18 -13.562 1 98.69 149 LEU B N 1
ATOM 2962 C CA . LEU B 1 149 ? 11.32 -3.637 -13.617 1 98.69 149 LEU B CA 1
ATOM 2963 C C . LEU B 1 149 ? 9.992 -4.152 -13.07 1 98.69 149 LEU B C 1
ATOM 2965 O O . LEU B 1 149 ? 9.422 -5.102 -13.609 1 98.69 149 LEU B O 1
ATOM 2969 N N . LEU B 1 150 ? 9.5 -3.578 -12.031 1 98.62 150 LEU B N 1
ATOM 2970 C CA . LEU B 1 150 ? 8.227 -3.994 -11.469 1 98.62 150 LEU B CA 1
ATOM 2971 C C . LEU B 1 150 ? 7.078 -3.686 -12.422 1 98.62 150 LEU B C 1
ATOM 2973 O O . LEU B 1 150 ? 6.172 -4.504 -12.594 1 98.62 150 LEU B O 1
ATOM 2977 N N . VAL B 1 151 ? 7.105 -2.502 -13.047 1 98.69 151 VAL B N 1
ATOM 2978 C CA . VAL B 1 151 ? 6.062 -2.143 -14 1 98.69 151 VAL B CA 1
ATOM 2979 C C . VAL B 1 151 ? 6.047 -3.145 -15.156 1 98.69 151 VAL B C 1
ATOM 2981 O O . VAL B 1 151 ? 4.98 -3.588 -15.586 1 98.69 151 VAL B O 1
ATOM 2984 N N . LEU B 1 152 ? 7.168 -3.594 -15.539 1 98 152 LEU B N 1
ATOM 2985 C CA . LEU B 1 152 ? 7.281 -4.52 -16.656 1 98 152 LEU B CA 1
ATOM 2986 C C . LEU B 1 152 ? 6.996 -5.949 -16.219 1 98 152 LEU B C 1
ATOM 2988 O O . LEU B 1 152 ? 6.684 -6.809 -17.047 1 98 152 LEU B O 1
ATOM 2992 N N . GLY B 1 153 ? 7.07 -6.156 -14.969 1 96.94 153 GLY B N 1
ATOM 2993 C CA . GLY B 1 153 ? 6.996 -7.523 -14.469 1 96.94 153 GLY B CA 1
ATOM 2994 C C . GLY B 1 153 ? 8.18 -8.375 -14.883 1 96.94 153 GLY B C 1
ATOM 2995 O O . GLY B 1 153 ? 8.016 -9.492 -15.359 1 96.94 153 GLY B O 1
ATOM 2996 N N . LEU B 1 154 ? 9.32 -7.84 -14.75 1 96.12 154 LEU B N 1
ATOM 2997 C CA . LEU B 1 154 ? 10.578 -8.492 -15.086 1 96.12 154 LEU B CA 1
ATOM 2998 C C . LEU B 1 154 ? 11.461 -8.648 -13.852 1 96.12 154 LEU B C 1
ATOM 3000 O O . LEU B 1 154 ? 11.711 -7.676 -13.141 1 96.12 154 LEU B O 1
ATOM 3004 N N . PHE B 1 155 ? 11.906 -9.93 -13.57 1 94.12 155 PHE B N 1
ATOM 3005 C CA . PHE B 1 155 ? 12.664 -10.227 -12.359 1 94.12 155 PHE B CA 1
ATOM 3006 C C . PHE B 1 155 ? 11.938 -9.711 -11.125 1 94.12 155 PHE B C 1
ATOM 3008 O O . PHE B 1 155 ? 12.539 -9.062 -10.266 1 94.12 155 PHE B O 1
ATOM 3015 N N . THR B 1 156 ? 10.656 -9.961 -11.062 1 95.25 156 THR B N 1
ATOM 3016 C CA . THR B 1 156 ? 9.758 -9.312 -10.109 1 95.25 156 THR B CA 1
ATOM 3017 C C . THR B 1 156 ? 10.211 -9.562 -8.68 1 95.25 156 THR B C 1
ATOM 3019 O O . THR B 1 156 ? 10.352 -8.625 -7.891 1 95.25 156 THR B O 1
ATOM 3022 N N . PRO B 1 157 ? 10.562 -10.773 -8.25 1 93.19 157 PRO B N 1
ATOM 3023 C CA . PRO B 1 157 ? 10.961 -10.961 -6.852 1 93.19 157 PRO B CA 1
ATOM 3024 C C . PRO B 1 157 ? 12.258 -10.242 -6.508 1 93.19 157 PRO B C 1
ATOM 3026 O O . PRO B 1 157 ? 12.414 -9.727 -5.395 1 93.19 157 PRO B O 1
ATOM 3029 N N . VAL B 1 158 ? 13.18 -10.141 -7.426 1 94.94 158 VAL B N 1
ATOM 3030 C CA . VAL B 1 158 ? 14.461 -9.484 -7.207 1 94.94 158 VAL B CA 1
ATOM 3031 C C . VAL B 1 158 ? 14.273 -7.969 -7.168 1 94.94 158 VAL B C 1
ATOM 3033 O O . VAL B 1 158 ? 14.812 -7.289 -6.293 1 94.94 158 VAL B O 1
ATOM 3036 N N . ALA B 1 159 ? 13.492 -7.484 -8.141 1 97.88 159 ALA B N 1
ATOM 3037 C CA . ALA B 1 159 ? 13.188 -6.055 -8.156 1 97.88 159 ALA B CA 1
ATOM 3038 C C . ALA B 1 159 ? 12.484 -5.633 -6.867 1 97.88 159 ALA B C 1
ATOM 3040 O O . ALA B 1 159 ? 12.82 -4.594 -6.285 1 97.88 159 ALA B O 1
ATOM 3041 N N . ALA B 1 160 ? 11.586 -6.441 -6.418 1 98.38 160 ALA B N 1
ATOM 3042 C CA . ALA B 1 160 ? 10.867 -6.137 -5.188 1 98.38 160 ALA B CA 1
ATOM 3043 C C . ALA B 1 160 ? 11.781 -6.227 -3.973 1 98.38 160 ALA B C 1
ATOM 3045 O O . ALA B 1 160 ? 11.633 -5.473 -3.01 1 98.38 160 ALA B O 1
ATOM 3046 N N . ALA B 1 161 ? 12.711 -7.133 -4.004 1 98.38 161 ALA B N 1
ATOM 3047 C CA . ALA B 1 161 ? 13.688 -7.23 -2.924 1 98.38 161 ALA B CA 1
ATOM 3048 C C . ALA B 1 161 ? 14.578 -5.988 -2.877 1 98.38 161 ALA B C 1
ATOM 3050 O O . ALA B 1 161 ? 14.914 -5.5 -1.795 1 98.38 161 ALA B O 1
ATOM 3051 N N . GLY B 1 162 ? 14.992 -5.551 -4.02 1 98.62 162 GLY B N 1
ATOM 3052 C CA . GLY B 1 162 ? 15.711 -4.289 -4.07 1 98.62 162 GLY B CA 1
ATOM 3053 C C . GLY B 1 162 ? 14.914 -3.123 -3.52 1 98.62 162 GLY B C 1
ATOM 3054 O O . GLY B 1 162 ? 15.445 -2.301 -2.771 1 98.62 162 GLY B O 1
ATOM 3055 N N . ALA B 1 163 ? 13.656 -3.066 -3.902 1 98.81 163 ALA B N 1
ATOM 3056 C CA . ALA B 1 163 ? 12.766 -2.051 -3.354 1 98.81 163 ALA B CA 1
ATOM 3057 C C . ALA B 1 163 ? 12.664 -2.168 -1.835 1 98.81 163 ALA B C 1
ATOM 3059 O O . ALA B 1 163 ? 12.711 -1.16 -1.124 1 98.81 163 ALA B O 1
ATOM 3060 N N . LEU B 1 164 ? 12.531 -3.377 -1.365 1 98.88 164 LEU B N 1
ATOM 3061 C CA . LEU B 1 164 ? 12.445 -3.627 0.069 1 98.88 164 LEU B CA 1
ATOM 3062 C C . LEU B 1 164 ? 13.695 -3.121 0.786 1 98.88 164 LEU B C 1
ATOM 3064 O O . LEU B 1 164 ? 13.594 -2.5 1.847 1 98.88 164 LEU B O 1
ATOM 3068 N N . ALA B 1 165 ? 14.82 -3.412 0.231 1 98.75 165 ALA B N 1
ATOM 3069 C CA . ALA B 1 165 ? 16.078 -2.934 0.809 1 98.75 165 ALA B CA 1
ATOM 3070 C C . ALA B 1 165 ? 16.078 -1.415 0.947 1 98.75 165 ALA B C 1
ATOM 3072 O O . ALA B 1 165 ? 16.422 -0.881 2.002 1 98.75 165 ALA B O 1
ATOM 3073 N N . PHE B 1 166 ? 15.688 -0.802 -0.099 1 98.19 166 PHE B N 1
ATOM 3074 C CA . PHE B 1 166 ? 15.617 0.654 -0.125 1 98.19 166 PHE B CA 1
ATOM 3075 C C . PHE B 1 166 ? 14.648 1.167 0.939 1 98.19 166 PHE B C 1
ATOM 3077 O O . PHE B 1 166 ? 14.984 2.086 1.691 1 98.19 166 PHE B O 1
ATOM 3084 N N . LEU B 1 167 ? 13.523 0.613 1.057 1 98.56 167 LEU B N 1
ATOM 3085 C CA . LEU B 1 167 ? 12.477 1.068 1.959 1 98.56 167 LEU B CA 1
ATOM 3086 C C . LEU B 1 167 ? 12.852 0.806 3.412 1 98.56 167 LEU B C 1
ATOM 3088 O O . LEU B 1 167 ? 12.578 1.628 4.289 1 98.56 167 LEU B O 1
ATOM 3092 N N . ILE B 1 168 ? 13.438 -0.359 3.666 1 98.38 168 ILE B N 1
ATOM 3093 C CA . ILE B 1 168 ? 13.93 -0.67 5.004 1 98.38 168 ILE B CA 1
ATOM 3094 C C . ILE B 1 168 ? 14.992 0.348 5.414 1 98.38 168 ILE B C 1
ATOM 3096 O O . ILE B 1 168 ? 14.969 0.86 6.535 1 98.38 168 ILE B O 1
ATOM 3100 N N . ASN B 1 169 ? 15.891 0.619 4.52 1 96.94 169 ASN B N 1
ATOM 3101 C CA . ASN B 1 169 ? 16.922 1.607 4.809 1 96.94 169 ASN B CA 1
ATOM 3102 C C . ASN B 1 169 ? 16.328 2.975 5.125 1 96.94 169 ASN B C 1
ATOM 3104 O O . ASN B 1 169 ? 16.734 3.633 6.082 1 96.94 169 ASN B O 1
ATOM 3108 N N . GLU B 1 170 ? 15.359 3.393 4.305 1 95.62 170 GLU B N 1
ATOM 3109 C CA . GLU B 1 170 ? 14.695 4.676 4.52 1 95.62 170 GLU B CA 1
ATOM 3110 C C . GLU B 1 170 ? 14.008 4.715 5.883 1 95.62 170 GLU B C 1
ATOM 3112 O O . GLU B 1 170 ? 14.039 5.738 6.57 1 95.62 170 GLU B O 1
ATOM 3117 N N . LEU B 1 171 ? 13.391 3.648 6.262 1 96 171 LEU B N 1
ATOM 3118 C CA . LEU B 1 171 ? 12.711 3.574 7.551 1 96 171 LEU B CA 1
ATOM 3119 C C . LEU B 1 171 ? 13.703 3.691 8.703 1 96 171 LEU B C 1
ATOM 3121 O O . LEU B 1 171 ? 13.461 4.422 9.664 1 96 171 LEU B O 1
ATOM 3125 N N . LEU B 1 172 ? 14.812 3.01 8.578 1 94.38 172 LEU B N 1
ATOM 3126 C CA . LEU B 1 172 ? 15.828 3.035 9.625 1 94.38 172 LEU B CA 1
ATOM 3127 C C . LEU B 1 172 ? 16.406 4.438 9.789 1 94.38 172 LEU B C 1
ATOM 3129 O O . LEU B 1 172 ? 16.609 4.902 10.914 1 94.38 172 LEU B O 1
ATOM 3133 N N . VAL B 1 173 ? 16.625 5.121 8.734 1 92.56 173 VAL B N 1
ATOM 3134 C CA . VAL B 1 173 ? 17.125 6.488 8.766 1 92.56 173 VAL B CA 1
ATOM 3135 C C . VAL B 1 173 ? 16.094 7.402 9.422 1 92.56 173 VAL B C 1
ATOM 3137 O O . VAL B 1 173 ? 16.438 8.234 10.266 1 92.56 173 VAL B O 1
ATOM 3140 N N . SER B 1 174 ? 14.875 7.23 9.008 1 91.81 174 SER B N 1
ATOM 3141 C CA . SER B 1 174 ? 13.805 8.07 9.531 1 91.81 174 SER B CA 1
ATOM 3142 C C . SER B 1 174 ? 13.625 7.875 11.031 1 91.81 174 SER B C 1
ATOM 3144 O O . SER B 1 174 ? 13.477 8.844 11.781 1 91.81 174 SER B O 1
ATOM 3146 N N . ILE B 1 175 ? 13.703 6.648 11.523 1 91.75 175 ILE B N 1
ATOM 3147 C CA . ILE B 1 175 ? 13.508 6.34 12.938 1 91.75 175 ILE B CA 1
ATOM 3148 C C . ILE B 1 175 ? 14.719 6.824 13.742 1 91.75 175 ILE B C 1
ATOM 3150 O O . ILE B 1 175 ? 14.57 7.32 14.859 1 91.75 175 ILE B O 1
ATOM 3154 N N . SER B 1 176 ? 15.844 6.754 13.195 1 88.12 176 SER B N 1
ATOM 3155 C CA . SER B 1 176 ? 17.062 7.133 13.898 1 88.12 176 SER B CA 1
ATOM 3156 C C . SER B 1 176 ? 17.188 8.648 14 1 88.12 176 SER B C 1
ATOM 3158 O O . SER B 1 176 ? 17.859 9.164 14.914 1 88.12 176 SER B O 1
ATOM 3160 N N . GLY B 1 177 ? 16.562 9.297 13.094 1 84.31 177 GLY B N 1
ATOM 3161 C CA . GLY B 1 177 ? 16.594 10.75 13.133 1 84.31 177 GLY B CA 1
ATOM 3162 C C . GLY B 1 177 ? 15.703 11.352 14.203 1 84.31 177 GLY B C 1
ATOM 3163 O O . GLY B 1 177 ? 15.852 12.523 14.555 1 84.31 177 GLY B O 1
ATOM 3164 N N . ARG B 1 178 ? 14.734 10.547 14.719 1 79.19 178 ARG B N 1
ATOM 3165 C CA . ARG B 1 178 ? 13.859 10.961 15.812 1 79.19 178 ARG B CA 1
ATOM 3166 C C . ARG B 1 178 ? 13.781 9.891 16.891 1 79.19 178 ARG B C 1
ATOM 3168 O O . ARG B 1 178 ? 12.727 9.281 17.094 1 79.19 178 ARG B O 1
ATOM 3175 N N . PRO B 1 179 ? 14.789 9.586 17.609 1 67.94 179 PRO B N 1
ATOM 3176 C CA . PRO B 1 179 ? 14.945 8.383 18.422 1 67.94 179 PRO B CA 1
ATOM 3177 C C . PRO B 1 179 ? 13.898 8.281 19.531 1 67.94 179 PRO B C 1
ATOM 3179 O O . PRO B 1 179 ? 13.516 7.172 19.906 1 67.94 179 PRO B O 1
ATOM 3182 N N . HIS B 1 180 ? 13.414 9.312 19.953 1 69.75 180 HIS B N 1
ATOM 3183 C CA . HIS B 1 180 ? 12.625 9.141 21.156 1 69.75 180 HIS B CA 1
ATOM 3184 C C . HIS B 1 180 ? 11.125 9.172 20.844 1 69.75 180 HIS B C 1
ATOM 3186 O O . HIS B 1 180 ? 10.297 9.125 21.766 1 69.75 180 HIS B O 1
ATOM 3192 N N . THR B 1 181 ? 10.945 9 19.719 1 80.94 181 THR B N 1
ATOM 3193 C CA . THR B 1 181 ? 9.508 9.125 19.5 1 80.94 181 THR B CA 1
ATOM 3194 C C . THR B 1 181 ? 9.094 8.422 18.203 1 80.94 181 THR B C 1
ATOM 3196 O O . THR B 1 181 ? 9.406 8.891 17.109 1 80.94 181 THR B O 1
ATOM 3199 N N . PHE B 1 182 ? 8.742 7.16 18.391 1 85.69 182 PHE B N 1
ATOM 3200 C CA . PHE B 1 182 ? 8.172 6.5 17.219 1 85.69 182 PHE B CA 1
ATOM 3201 C C . PHE B 1 182 ? 6.699 6.852 17.062 1 85.69 182 PHE B C 1
ATOM 3203 O O . PHE B 1 182 ? 5.922 6.723 18.016 1 85.69 182 PHE B O 1
ATOM 3210 N N . ALA B 1 183 ? 6.414 7.402 15.922 1 90.94 183 ALA B N 1
ATOM 3211 C CA . ALA B 1 183 ? 5.02 7.668 15.578 1 90.94 183 ALA B CA 1
ATOM 3212 C C . ALA B 1 183 ? 4.598 6.887 14.344 1 90.94 183 ALA B C 1
ATOM 3214 O O . ALA B 1 183 ? 5.352 6.801 13.367 1 90.94 183 ALA B O 1
ATOM 3215 N N . TYR B 1 184 ? 3.49 6.336 14.484 1 94.38 184 TYR B N 1
ATOM 3216 C CA . TYR B 1 184 ? 2.986 5.539 13.367 1 94.38 184 TYR B CA 1
ATOM 3217 C C . TYR B 1 184 ? 2.219 6.41 12.383 1 94.38 184 TYR B C 1
ATOM 3219 O O . TYR B 1 184 ? 2.461 6.348 11.172 1 94.38 184 TYR B O 1
ATOM 3227 N N . PHE B 1 185 ? 1.361 7.242 12.812 1 94.62 185 PHE B N 1
ATOM 3228 C CA . PHE B 1 185 ? 0.396 7.961 11.992 1 94.62 185 PHE B CA 1
ATOM 3229 C C . PHE B 1 185 ? 1.043 9.172 11.328 1 94.62 185 PHE B C 1
ATOM 3231 O O . PHE B 1 185 ? 1.902 9.82 11.922 1 94.62 185 PHE B O 1
ATOM 3238 N N . LEU B 1 186 ? 0.618 9.445 10.117 1 91.88 186 LEU B N 1
ATOM 3239 C CA . LEU B 1 186 ? 0.976 10.688 9.445 1 91.88 186 LEU B CA 1
ATOM 3240 C C . LEU B 1 186 ? 0.304 11.883 10.109 1 91.88 186 LEU B C 1
ATOM 3242 O O . LEU B 1 186 ? -0.722 11.727 10.781 1 91.88 186 LEU B O 1
ATOM 3246 N N . PRO B 1 187 ? 1 12.992 10 1 90.38 187 PRO B N 1
ATOM 3247 C CA . PRO B 1 187 ? 2.102 13.359 9.102 1 90.38 187 PRO B CA 1
ATOM 3248 C C . PRO B 1 187 ? 3.473 13.117 9.734 1 90.38 187 PRO B C 1
ATOM 3250 O O . PRO B 1 187 ? 4.488 13.148 9.031 1 90.38 187 PRO B O 1
ATOM 3253 N N . GLN B 1 188 ? 3.572 12.828 11.023 1 86.06 188 GLN B N 1
ATOM 3254 C CA . GLN B 1 188 ? 4.871 12.703 11.672 1 86.06 188 GLN B CA 1
ATOM 3255 C C . GLN B 1 188 ? 5.336 11.25 11.703 1 86.06 188 GLN B C 1
ATOM 3257 O O . GLN B 1 188 ? 6.496 10.969 12.016 1 86.06 188 GLN B O 1
ATOM 3262 N N . GLY B 1 189 ? 4.422 10.422 11.383 1 92.62 189 GLY B N 1
ATOM 3263 C CA . GLY B 1 189 ? 4.719 9.008 11.594 1 92.62 189 GLY B CA 1
ATOM 3264 C C . GLY B 1 189 ? 5.199 8.305 10.336 1 92.62 189 GLY B C 1
ATOM 3265 O O . GLY B 1 189 ? 5.5 8.953 9.328 1 92.62 189 GLY B O 1
ATOM 3266 N N . HIS B 1 190 ? 5.32 6.938 10.445 1 96.06 190 HIS B N 1
ATOM 3267 C CA . HIS B 1 190 ? 5.992 6.137 9.43 1 96.06 190 HIS B CA 1
ATOM 3268 C C . HIS B 1 190 ? 5.004 5.234 8.695 1 96.06 190 HIS B C 1
ATOM 3270 O O . HIS B 1 190 ? 5.398 4.242 8.078 1 96.06 190 HIS B O 1
ATOM 3276 N N . GLU B 1 191 ? 3.742 5.488 8.773 1 97 191 GLU B N 1
ATOM 3277 C CA . GLU B 1 191 ? 2.713 4.586 8.266 1 97 191 GLU B CA 1
ATOM 3278 C C . GLU B 1 191 ? 2.848 4.383 6.762 1 97 191 GLU B C 1
ATOM 3280 O O . GLU B 1 191 ? 2.607 3.287 6.25 1 97 191 GLU B O 1
ATOM 3285 N N . TYR B 1 192 ? 3.191 5.527 6.012 1 97.88 192 TYR B N 1
ATOM 3286 C CA . TYR B 1 192 ? 3.334 5.395 4.566 1 97.88 192 TYR B CA 1
ATOM 3287 C C . TYR B 1 192 ? 4.5 4.477 4.215 1 97.88 192 TYR B C 1
ATOM 3289 O O . TYR B 1 192 ? 4.355 3.566 3.396 1 97.88 192 TYR B O 1
ATOM 3297 N N . GLN B 1 193 ? 5.613 4.68 4.832 1 97.56 193 GLN B N 1
ATOM 3298 C CA . GLN B 1 193 ? 6.785 3.85 4.59 1 97.56 193 GLN B CA 1
ATOM 3299 C C . GLN B 1 193 ? 6.504 2.387 4.922 1 97.56 193 GLN B C 1
ATOM 3301 O O . GLN B 1 193 ? 6.863 1.489 4.156 1 97.56 193 GLN B O 1
ATOM 3306 N N . ILE B 1 194 ? 5.867 2.219 6.008 1 98.56 194 ILE B N 1
ATOM 3307 C CA . ILE B 1 194 ? 5.547 0.862 6.438 1 98.56 194 ILE B CA 1
ATOM 3308 C C . ILE B 1 194 ? 4.594 0.216 5.434 1 98.56 194 ILE B C 1
ATOM 3310 O O . ILE B 1 194 ? 4.73 -0.966 5.109 1 98.56 194 ILE B O 1
ATOM 3314 N N . THR B 1 195 ? 3.648 0.947 4.945 1 98.75 195 THR B N 1
ATOM 3315 C CA . THR B 1 195 ? 2.717 0.444 3.943 1 98.75 195 THR B CA 1
ATOM 3316 C C . THR B 1 195 ? 3.461 0.008 2.686 1 98.75 195 THR B C 1
ATOM 3318 O O . THR B 1 195 ? 3.17 -1.049 2.121 1 98.75 195 THR B O 1
ATOM 3321 N N . LEU B 1 196 ? 4.398 0.797 2.213 1 98.88 196 LEU B N 1
ATOM 3322 C CA . LEU B 1 196 ? 5.164 0.438 1.025 1 98.88 196 LEU B CA 1
ATOM 3323 C C . LEU B 1 196 ? 6.008 -0.809 1.277 1 98.88 196 LEU B C 1
ATOM 3325 O O . LEU B 1 196 ? 6.207 -1.622 0.373 1 98.88 196 LEU B O 1
ATOM 3329 N N . ILE B 1 197 ? 6.512 -0.949 2.488 1 98.88 197 ILE B N 1
ATOM 3330 C CA . ILE B 1 197 ? 7.258 -2.145 2.863 1 98.88 197 ILE B CA 1
ATOM 3331 C C . ILE B 1 197 ? 6.352 -3.369 2.781 1 98.88 197 ILE B C 1
ATOM 3333 O O . ILE B 1 197 ? 6.738 -4.402 2.23 1 98.88 197 ILE B O 1
ATOM 3337 N N . VAL B 1 198 ? 5.184 -3.234 3.297 1 98.75 198 VAL B N 1
ATOM 3338 C CA . VAL B 1 198 ? 4.207 -4.316 3.244 1 98.75 198 VAL B CA 1
ATOM 3339 C C . VAL B 1 198 ? 3.92 -4.68 1.789 1 98.75 198 VAL B C 1
ATOM 3341 O O . VAL B 1 198 ? 3.836 -5.863 1.444 1 98.75 198 VAL B O 1
ATOM 3344 N N . LEU B 1 199 ? 3.785 -3.674 0.903 1 98.75 199 LEU B N 1
ATOM 3345 C CA . LEU B 1 199 ? 3.555 -3.904 -0.519 1 98.75 199 LEU B CA 1
ATOM 3346 C C . LEU B 1 199 ? 4.711 -4.684 -1.138 1 98.75 199 LEU B C 1
ATOM 3348 O O . LEU B 1 199 ? 4.488 -5.652 -1.868 1 98.75 199 LEU B O 1
ATOM 3352 N N . ALA B 1 200 ? 5.883 -4.281 -0.844 1 98.88 200 ALA B N 1
ATOM 3353 C CA . ALA B 1 200 ? 7.059 -4.953 -1.392 1 98.88 200 ALA B CA 1
ATOM 3354 C C . ALA B 1 200 ? 7.121 -6.41 -0.934 1 98.88 200 ALA B C 1
ATOM 3356 O O . ALA B 1 200 ? 7.383 -7.309 -1.736 1 98.88 200 ALA B O 1
ATOM 3357 N N . VAL B 1 201 ? 6.879 -6.617 0.351 1 98.69 201 VAL B N 1
ATOM 3358 C CA . VAL B 1 201 ? 6.887 -7.969 0.904 1 98.69 201 VAL B CA 1
ATOM 3359 C C . VAL B 1 201 ? 5.816 -8.812 0.221 1 98.69 201 VAL B C 1
ATOM 3361 O O . VAL B 1 201 ? 6.074 -9.961 -0.166 1 98.69 201 VAL B O 1
ATOM 3364 N N . ALA B 1 202 ? 4.668 -8.258 0.033 1 98.44 202 ALA B N 1
ATOM 3365 C CA . ALA B 1 202 ? 3.576 -8.969 -0.623 1 98.44 202 ALA B CA 1
ATOM 3366 C C . ALA B 1 202 ? 3.959 -9.367 -2.045 1 98.44 202 ALA B C 1
ATOM 3368 O O . ALA B 1 202 ? 3.676 -10.492 -2.48 1 98.44 202 ALA B O 1
ATOM 3369 N N . ILE B 1 203 ? 4.578 -8.516 -2.762 1 97.56 203 ILE B N 1
ATOM 3370 C CA . ILE B 1 203 ? 4.941 -8.781 -4.148 1 97.56 203 ILE B CA 1
ATOM 3371 C C . ILE B 1 203 ? 6.008 -9.867 -4.207 1 97.56 203 ILE B C 1
ATOM 3373 O O . ILE B 1 203 ? 5.953 -10.758 -5.059 1 97.56 203 ILE B O 1
ATOM 3377 N N . ILE B 1 204 ? 6.98 -9.812 -3.305 1 97.06 204 ILE B N 1
ATOM 3378 C CA . ILE B 1 204 ? 8.023 -10.836 -3.254 1 97.06 204 ILE B CA 1
ATOM 3379 C C . ILE B 1 204 ? 7.391 -12.211 -3.08 1 97.06 204 ILE B C 1
ATOM 3381 O O . ILE B 1 204 ? 7.77 -13.164 -3.76 1 97.06 204 ILE B O 1
ATOM 3385 N N . LEU B 1 205 ? 6.41 -12.281 -2.252 1 95.62 205 LEU B N 1
ATOM 3386 C CA . LEU B 1 205 ? 5.805 -13.562 -1.905 1 95.62 205 LEU B CA 1
ATOM 3387 C C . LEU B 1 205 ? 4.789 -13.992 -2.961 1 95.62 205 LEU B C 1
ATOM 3389 O O . LEU B 1 205 ? 4.738 -15.156 -3.344 1 95.62 205 LEU B O 1
ATOM 3393 N N . ALA B 1 206 ? 4.02 -13.062 -3.498 1 93.44 206 ALA B N 1
ATOM 3394 C CA . ALA B 1 206 ? 2.939 -13.383 -4.426 1 93.44 206 ALA B CA 1
ATOM 3395 C C . ALA B 1 206 ? 3.484 -13.672 -5.824 1 93.44 206 ALA B C 1
ATOM 3397 O O . ALA B 1 206 ? 2.912 -14.477 -6.566 1 93.44 206 ALA B O 1
ATOM 3398 N N . GLY B 1 207 ? 4.555 -12.891 -6.164 1 90.38 207 GLY B N 1
ATOM 3399 C CA . GLY B 1 207 ? 5.145 -13.117 -7.477 1 90.38 207 GLY B CA 1
ATOM 3400 C C . GLY B 1 207 ? 4.59 -12.195 -8.547 1 90.38 207 GLY B C 1
ATOM 3401 O O . GLY B 1 207 ? 3.793 -11.305 -8.25 1 90.38 207 GLY B O 1
ATOM 3402 N N . PRO B 1 208 ? 5.031 -12.406 -9.719 1 89.88 208 PRO B N 1
ATOM 3403 C CA . PRO B 1 208 ? 4.742 -11.469 -10.812 1 89.88 208 PRO B CA 1
ATOM 3404 C C . PRO B 1 208 ? 3.316 -11.602 -11.336 1 89.88 208 PRO B C 1
ATOM 3406 O O . PRO B 1 208 ? 2.801 -10.672 -11.969 1 89.88 208 PRO B O 1
ATOM 3409 N N . GLY B 1 209 ? 2.717 -12.695 -11.164 1 89.31 209 GLY B N 1
ATOM 3410 C CA . GLY B 1 209 ? 1.447 -12.969 -11.82 1 89.31 209 GLY B CA 1
ATOM 3411 C C . GLY B 1 209 ? 1.596 -13.305 -13.297 1 89.31 209 GLY B C 1
ATOM 3412 O O . GLY B 1 209 ? 2.709 -13.531 -13.773 1 89.31 209 GLY B O 1
ATOM 3413 N N . ARG B 1 210 ? 0.497 -13.312 -13.984 1 89.88 210 ARG B N 1
ATOM 3414 C CA . ARG B 1 210 ? 0.453 -13.773 -15.367 1 89.88 210 ARG B CA 1
ATOM 3415 C C . ARG B 1 210 ? 0.801 -12.641 -16.328 1 89.88 210 ARG B C 1
ATOM 3417 O O . ARG B 1 210 ? 1.3 -12.891 -17.438 1 89.88 210 ARG B O 1
ATOM 3424 N N . TYR B 1 211 ? 0.486 -11.469 -15.883 1 93.12 211 TYR B N 1
ATOM 3425 C CA . TYR B 1 211 ? 0.656 -10.328 -16.766 1 93.12 211 TYR B CA 1
ATOM 3426 C C . TYR B 1 211 ? 1.993 -9.641 -16.516 1 93.12 211 TYR B C 1
ATOM 3428 O O . TYR B 1 211 ? 2.041 -8.562 -15.922 1 93.12 211 TYR B O 1
ATOM 3436 N N . GLY B 1 212 ? 3.062 -10.18 -16.922 1 91.56 212 GLY B N 1
ATOM 3437 C CA . GLY B 1 212 ? 4.422 -9.68 -16.828 1 91.56 212 GLY B CA 1
ATOM 3438 C C . GLY B 1 212 ? 5.41 -10.453 -17.688 1 91.56 212 GLY B C 1
ATOM 3439 O O . GLY B 1 212 ? 5.086 -11.531 -18.188 1 91.56 212 GLY B O 1
ATOM 3440 N N . LEU B 1 213 ? 6.539 -9.93 -17.797 1 92.25 213 LEU B N 1
ATOM 3441 C CA . LEU B 1 213 ? 7.559 -10.539 -18.641 1 92.25 213 LEU B CA 1
ATOM 3442 C C . LEU B 1 213 ? 8.164 -11.766 -17.969 1 92.25 213 LEU B C 1
ATOM 3444 O O . LEU B 1 213 ? 8.844 -12.57 -18.609 1 92.25 213 LEU B O 1
ATOM 3448 N N . ASP B 1 214 ? 7.812 -11.852 -16.672 1 89.31 214 ASP B N 1
ATOM 3449 C CA . ASP B 1 214 ? 8.258 -13.031 -15.938 1 89.31 214 ASP B CA 1
ATOM 3450 C C . ASP B 1 214 ? 7.32 -14.219 -16.172 1 89.31 214 ASP B C 1
ATOM 3452 O O . ASP B 1 214 ? 7.637 -15.344 -15.797 1 89.31 214 ASP B O 1
ATOM 3456 N N . ALA B 1 215 ? 6.125 -14.094 -16.641 1 80.12 215 ALA B N 1
ATOM 3457 C CA . ALA B 1 215 ? 5.02 -15.047 -16.641 1 80.12 215 ALA B CA 1
ATOM 3458 C C . ALA B 1 215 ? 5.469 -16.406 -17.188 1 80.12 215 ALA B C 1
ATOM 3460 O O . ALA B 1 215 ? 5.094 -17.438 -16.641 1 80.12 215 ALA B O 1
ATOM 3461 N N . ASN B 1 216 ? 6.301 -16.453 -18.125 1 74.25 216 ASN B N 1
ATOM 3462 C CA . ASN B 1 216 ? 6.641 -17.719 -18.75 1 74.25 216 ASN B CA 1
ATOM 3463 C C . ASN B 1 216 ? 8.07 -18.156 -18.422 1 74.25 216 ASN B C 1
ATOM 3465 O O . ASN B 1 216 ? 8.625 -19.047 -19.062 1 74.25 216 ASN B O 1
ATOM 3469 N N . ARG B 1 217 ? 8.523 -17.531 -17.375 1 74.19 217 ARG B N 1
ATOM 3470 C CA . ARG B 1 217 ? 9.906 -17.859 -17.062 1 74.19 217 ARG B CA 1
ATOM 3471 C C . ARG B 1 217 ? 9.984 -18.781 -15.859 1 74.19 217 ARG B C 1
ATOM 3473 O O . ARG B 1 217 ? 9.211 -18.656 -14.906 1 74.19 217 ARG B O 1
ATOM 3480 N N . GLY B 1 218 ? 10.703 -19.828 -15.992 1 63.94 218 GLY B N 1
ATOM 3481 C CA . GLY B 1 218 ? 10.812 -20.875 -15 1 63.94 218 GLY B CA 1
ATOM 3482 C C . GLY B 1 218 ? 11.203 -20.375 -13.625 1 63.94 218 GLY B C 1
ATOM 3483 O O . GLY B 1 218 ? 10.797 -20.938 -12.609 1 63.94 218 GLY B O 1
ATOM 3484 N N . TRP B 1 219 ? 12.055 -19.359 -13.633 1 61.25 219 TRP B N 1
ATOM 3485 C CA . TRP B 1 219 ? 12.5 -18.875 -12.328 1 61.25 219 TRP B CA 1
ATOM 3486 C C . TRP B 1 219 ? 11.344 -18.266 -11.555 1 61.25 219 TRP B C 1
ATOM 3488 O O . TRP B 1 219 ? 11.398 -18.141 -10.328 1 61.25 219 TRP B O 1
ATOM 3498 N N . SER B 1 220 ? 10.359 -17.844 -12.375 1 54.5 220 SER B N 1
ATOM 3499 C CA . SER B 1 220 ? 9.227 -17.188 -11.727 1 54.5 220 SER B CA 1
ATOM 3500 C C . SER B 1 220 ? 8.383 -18.188 -10.945 1 54.5 220 SER B C 1
ATOM 3502 O O . SER B 1 220 ? 7.602 -17.797 -10.07 1 54.5 220 SER B O 1
ATOM 3504 N N . HIS B 1 221 ? 8.594 -19.406 -11.367 1 55.25 221 HIS B N 1
ATOM 3505 C CA . HIS B 1 221 ? 7.801 -20.453 -10.727 1 55.25 221 HIS B CA 1
ATOM 3506 C C . HIS B 1 221 ? 8.609 -21.172 -9.656 1 55.25 221 HIS B C 1
ATOM 3508 O O . HIS B 1 221 ? 8.242 -22.266 -9.227 1 55.25 221 HIS B O 1
ATOM 3514 N N . ARG B 1 222 ? 9.695 -20.547 -9.297 1 55.97 222 ARG B N 1
ATOM 3515 C CA . ARG B 1 222 ? 10.586 -21.266 -8.398 1 55.97 222 ARG B CA 1
ATOM 3516 C C . ARG B 1 222 ? 9.93 -21.5 -7.039 1 55.97 222 ARG B C 1
ATOM 3518 O O . ARG B 1 222 ? 9.078 -20.719 -6.617 1 55.97 222 ARG B O 1
ATOM 3525 N N . PRO B 1 223 ? 10.297 -22.609 -6.414 1 56.91 223 PRO B N 1
ATOM 3526 C CA . PRO B 1 223 ? 9.82 -23.125 -5.129 1 56.91 223 PRO B CA 1
ATOM 3527 C C . PRO B 1 223 ? 9.812 -22.062 -4.031 1 56.91 223 PRO B C 1
ATOM 3529 O O . PRO B 1 223 ? 10.445 -21.016 -4.18 1 56.91 223 PRO B O 1
ATOM 3532 N N . PHE B 1 224 ? 9.07 -22.234 -3.049 1 61.5 224 PHE B N 1
ATOM 3533 C CA . PHE B 1 224 ? 8.828 -21.484 -1.814 1 61.5 224 PHE B CA 1
ATOM 3534 C C . PHE B 1 224 ? 10.133 -20.953 -1.236 1 61.5 224 PHE B C 1
ATOM 3536 O O . PHE B 1 224 ? 10.195 -19.812 -0.772 1 61.5 224 PHE B O 1
ATOM 3543 N N . ILE B 1 225 ? 11.227 -21.469 -1.658 1 78.94 225 ILE B N 1
ATOM 3544 C CA . ILE B 1 225 ? 12.477 -21.078 -1.013 1 78.94 225 ILE B CA 1
ATOM 3545 C C . ILE B 1 225 ? 13.031 -19.828 -1.67 1 78.94 225 ILE B C 1
ATOM 3547 O O . ILE B 1 225 ? 13.656 -19 -1.006 1 78.94 225 ILE B O 1
ATOM 3551 N N . GLY B 1 226 ? 12.656 -19.625 -2.898 1 85.44 226 GLY B N 1
ATOM 3552 C CA . GLY B 1 226 ? 13.156 -18.453 -3.6 1 85.44 226 GLY B CA 1
ATOM 3553 C C . GLY B 1 226 ? 12.57 -17.156 -3.094 1 85.44 226 GLY B C 1
ATOM 3554 O O . GLY B 1 226 ? 13.273 -16.156 -2.973 1 85.44 226 GLY B O 1
ATOM 3555 N N . SER B 1 227 ? 11.367 -17.219 -2.717 1 90.31 227 SER B N 1
ATOM 3556 C CA . SER B 1 227 ? 10.703 -16.016 -2.205 1 90.31 227 SER B CA 1
ATOM 3557 C C . SER B 1 227 ? 11.25 -15.625 -0.836 1 90.31 227 SER B C 1
ATOM 3559 O O . SER B 1 227 ? 11.477 -14.445 -0.566 1 90.31 227 SER B O 1
ATOM 3561 N N . PHE B 1 228 ? 11.531 -16.562 -0.017 1 92.75 228 PHE B N 1
ATOM 3562 C CA . PHE B 1 228 ? 12.055 -16.281 1.313 1 92.75 228 PHE B CA 1
ATOM 3563 C C . PHE B 1 228 ? 13.492 -15.781 1.234 1 92.75 228 PHE B C 1
ATOM 3565 O O . PHE B 1 228 ? 13.898 -14.906 2.002 1 92.75 228 PHE B O 1
ATOM 3572 N N . VAL B 1 229 ? 14.234 -16.344 0.326 1 94.19 229 VAL B N 1
ATOM 3573 C CA . VAL B 1 229 ? 15.609 -15.883 0.124 1 94.19 229 VAL B CA 1
ATOM 3574 C C . VAL B 1 229 ? 15.602 -14.43 -0.335 1 94.19 229 VAL B C 1
ATOM 3576 O O . VAL B 1 229 ? 16.359 -13.609 0.178 1 94.19 229 VAL B O 1
ATOM 3579 N N . ALA B 1 230 ? 14.727 -14.102 -1.278 1 95.5 230 ALA B N 1
ATOM 3580 C CA . ALA B 1 230 ? 14.609 -12.727 -1.753 1 95.5 230 ALA B CA 1
ATOM 3581 C C . ALA B 1 230 ? 14.188 -11.789 -0.624 1 95.5 230 ALA B C 1
ATOM 3583 O O . ALA B 1 230 ? 14.719 -10.688 -0.5 1 95.5 230 ALA B O 1
ATOM 3584 N N . LEU B 1 231 ? 13.273 -12.273 0.148 1 97.19 231 LEU B N 1
ATOM 3585 C CA . LEU B 1 231 ? 12.781 -11.484 1.273 1 97.19 231 LEU B CA 1
ATOM 3586 C C . LEU B 1 231 ? 13.898 -11.195 2.266 1 97.19 231 LEU B C 1
ATOM 3588 O O . LEU B 1 231 ? 14.141 -10.039 2.621 1 97.19 231 LEU B O 1
ATOM 3592 N N . LEU B 1 232 ? 14.625 -12.156 2.68 1 98 232 LEU B N 1
ATOM 3593 C CA . LEU B 1 232 ? 15.711 -12.008 3.648 1 98 232 LEU B CA 1
ATOM 3594 C C . LEU B 1 232 ? 16.844 -11.18 3.07 1 98 232 LEU B C 1
ATOM 3596 O O . LEU B 1 232 ? 17.453 -10.375 3.779 1 98 232 LEU B O 1
ATOM 3600 N N . ALA B 1 233 ? 17.125 -11.398 1.82 1 97.94 233 ALA B N 1
ATOM 3601 C CA . ALA B 1 233 ? 18.188 -10.625 1.162 1 97.94 233 ALA B CA 1
ATOM 3602 C C . ALA B 1 233 ? 17.844 -9.141 1.129 1 97.94 233 ALA B C 1
ATOM 3604 O O . ALA B 1 233 ? 18.703 -8.289 1.379 1 97.94 233 ALA B O 1
ATOM 3605 N N . GLY B 1 234 ? 16.578 -8.82 0.796 1 98.44 234 GLY B N 1
ATOM 3606 C CA . GLY B 1 234 ? 16.156 -7.43 0.802 1 98.44 234 GLY B CA 1
ATOM 3607 C C . GLY B 1 234 ? 16.266 -6.781 2.168 1 98.44 234 GLY B C 1
ATOM 3608 O O . GLY B 1 234 ? 16.797 -5.672 2.291 1 98.44 234 GLY B O 1
ATOM 3609 N N . ILE B 1 235 ? 15.789 -7.5 3.17 1 98.62 235 ILE B N 1
ATOM 3610 C CA . ILE B 1 235 ? 15.852 -6.988 4.535 1 98.62 235 ILE B CA 1
ATOM 3611 C C . ILE B 1 235 ? 17.312 -6.805 4.945 1 98.62 235 ILE B C 1
ATOM 3613 O O . ILE B 1 235 ? 17.703 -5.734 5.43 1 98.62 235 ILE B O 1
ATOM 3617 N N . ALA B 1 236 ? 18.125 -7.793 4.707 1 98.5 236 ALA B N 1
ATOM 3618 C CA . ALA B 1 236 ? 19.531 -7.773 5.105 1 98.5 236 ALA B CA 1
ATOM 3619 C C . ALA B 1 236 ? 20.281 -6.664 4.383 1 98.5 236 ALA B C 1
ATOM 3621 O O . ALA B 1 236 ? 21.109 -5.977 4.984 1 98.5 236 ALA B O 1
ATOM 3622 N N . ALA B 1 237 ? 20.016 -6.465 3.137 1 98.12 237 ALA B N 1
ATOM 3623 C CA . ALA B 1 237 ? 20.703 -5.434 2.365 1 98.12 237 ALA B CA 1
ATOM 3624 C C . ALA B 1 237 ? 20.359 -4.043 2.895 1 98.12 237 ALA B C 1
ATOM 3626 O O . ALA B 1 237 ? 21.25 -3.191 3.018 1 98.12 237 ALA B O 1
ATOM 3627 N N . GLY B 1 238 ? 19.094 -3.775 3.189 1 97.69 238 GLY B N 1
ATOM 3628 C CA . GLY B 1 238 ? 18.719 -2.49 3.754 1 97.69 238 GLY B CA 1
ATOM 3629 C C . GLY B 1 238 ? 19.391 -2.197 5.078 1 97.69 238 GLY B C 1
ATOM 3630 O O . GLY B 1 238 ? 19.875 -1.089 5.301 1 97.69 238 GLY B O 1
ATOM 3631 N N . ILE B 1 239 ? 19.453 -3.178 5.906 1 97 239 ILE B N 1
ATOM 3632 C CA . ILE B 1 239 ? 20.094 -3.041 7.219 1 97 239 ILE B CA 1
ATOM 3633 C C . ILE B 1 239 ? 21.594 -2.861 7.051 1 97 239 ILE B C 1
ATOM 3635 O O . ILE B 1 239 ? 22.203 -2.01 7.707 1 97 239 ILE B O 1
ATOM 3639 N N . ALA B 1 240 ? 22.203 -3.588 6.184 1 96.5 240 ALA B N 1
ATOM 3640 C CA . ALA B 1 240 ? 23.641 -3.547 5.984 1 96.5 240 ALA B CA 1
ATOM 3641 C C . ALA B 1 240 ? 24.094 -2.168 5.512 1 96.5 240 ALA B C 1
ATOM 3643 O O . ALA B 1 240 ? 25.109 -1.642 5.984 1 96.5 240 ALA B O 1
ATOM 3644 N N . VAL B 1 241 ? 23.328 -1.624 4.586 1 95.5 241 VAL B N 1
ATOM 3645 C CA . VAL B 1 241 ? 23.672 -0.297 4.09 1 95.5 241 VAL B CA 1
ATOM 3646 C C . VAL B 1 241 ? 23.625 0.711 5.234 1 95.5 241 VAL B C 1
ATOM 3648 O O . VAL B 1 241 ? 24.516 1.568 5.352 1 95.5 241 VAL B O 1
ATOM 3651 N N . TRP B 1 242 ? 22.625 0.612 6.055 1 94.5 242 TRP B N 1
ATOM 3652 C CA . TRP B 1 242 ? 22.5 1.529 7.184 1 94.5 242 TRP B CA 1
ATOM 3653 C C . TRP B 1 242 ? 23.609 1.32 8.195 1 94.5 242 TRP B C 1
ATOM 3655 O O . TRP B 1 242 ? 24.234 2.285 8.648 1 94.5 242 TRP B O 1
ATOM 3665 N N . VAL B 1 243 ? 24.031 0.155 8.531 1 93.69 243 VAL B N 1
ATOM 3666 C CA . VAL B 1 243 ? 25.016 -0.172 9.547 1 93.69 243 VAL B CA 1
ATOM 3667 C C . VAL B 1 243 ? 26.422 0.184 9.039 1 93.69 243 VAL B C 1
ATOM 3669 O O . VAL B 1 243 ? 27.219 0.757 9.773 1 93.69 243 VAL B O 1
ATOM 3672 N N . LEU B 1 244 ? 26.641 -0.047 7.809 1 93.75 244 LEU B N 1
ATOM 3673 C CA . LEU B 1 244 ? 28 0.042 7.289 1 93.75 244 LEU B CA 1
ATOM 3674 C C . LEU B 1 244 ? 28.297 1.449 6.781 1 93.75 244 LEU B C 1
ATOM 3676 O O . LEU B 1 244 ? 29.438 1.905 6.836 1 93.75 244 LEU B O 1
ATOM 3680 N N . LEU B 1 245 ? 27.203 2.098 6.363 1 93 245 LEU B N 1
ATOM 3681 C CA . LEU B 1 245 ? 27.516 3.332 5.648 1 93 245 LEU B CA 1
ATOM 3682 C C . LEU B 1 245 ? 26.969 4.543 6.402 1 93 245 LEU B C 1
ATOM 3684 O O . LEU B 1 245 ? 27.344 5.68 6.102 1 93 245 LEU B O 1
ATOM 3688 N N . ASN B 1 246 ? 26.031 4.266 7.328 1 86.94 246 ASN B N 1
ATOM 3689 C CA . ASN B 1 246 ? 25.516 5.387 8.102 1 86.94 246 ASN B CA 1
ATOM 3690 C C . ASN B 1 246 ? 26.375 5.656 9.336 1 86.94 246 ASN B C 1
ATOM 3692 O O . ASN B 1 246 ? 26.531 4.777 10.188 1 86.94 246 ASN B O 1
ATOM 3696 N N . GLY B 1 247 ? 27.156 6.559 9.414 1 68.56 247 GLY B N 1
ATOM 3697 C CA . GLY B 1 247 ? 28.141 6.918 10.422 1 68.56 247 GLY B CA 1
ATOM 3698 C C . GLY B 1 247 ? 27.531 7.168 11.789 1 68.56 247 GLY B C 1
ATOM 3699 O O . GLY B 1 247 ? 28.219 7.113 12.805 1 68.56 247 GLY B O 1
ATOM 3700 N N . VAL B 1 248 ? 26.281 7.551 11.812 1 64.12 248 VAL B N 1
ATOM 3701 C CA . VAL B 1 248 ? 25.672 7.883 13.094 1 64.12 248 VAL B CA 1
ATOM 3702 C C . VAL B 1 248 ? 25.031 6.633 13.703 1 64.12 248 VAL B C 1
ATOM 3704 O O . VAL B 1 248 ? 24.312 6.719 14.703 1 64.12 248 VAL B O 1
ATOM 3707 N N . ASN B 1 249 ? 25.281 5.539 13.086 1 60.03 249 ASN B N 1
ATOM 3708 C CA . ASN B 1 249 ? 24.656 4.305 13.562 1 60.03 249 ASN B CA 1
ATOM 3709 C C . ASN B 1 249 ? 25.109 3.961 14.977 1 60.03 249 ASN B C 1
ATOM 3711 O O . ASN B 1 249 ? 26.312 3.857 15.25 1 60.03 249 ASN B O 1
ATOM 3715 N N . PRO B 1 250 ? 24.156 4.07 15.922 1 53.88 250 PRO B N 1
ATOM 3716 C CA . PRO B 1 250 ? 24.578 3.828 17.297 1 53.88 250 PRO B CA 1
ATOM 3717 C C . PRO B 1 250 ? 25.219 2.457 17.5 1 53.88 250 PRO B C 1
ATOM 3719 O O . PRO B 1 250 ? 25.797 2.186 18.547 1 53.88 250 PRO B O 1
ATOM 3722 N N . ILE B 1 251 ? 24.891 1.633 16.609 1 47.59 251 ILE B N 1
ATOM 3723 C CA . ILE B 1 251 ? 25.516 0.329 16.812 1 47.59 251 ILE B CA 1
ATOM 3724 C C . ILE B 1 251 ? 26.906 0.327 16.219 1 47.59 251 ILE B C 1
ATOM 3726 O O . ILE B 1 251 ? 27.641 -0.667 16.312 1 47.59 251 ILE B O 1
ATOM 3730 N N . ALA B 1 252 ? 27.188 1.297 15.5 1 40.66 252 ALA B N 1
ATOM 3731 C CA . ALA B 1 252 ? 28.547 1.193 14.977 1 40.66 252 ALA B CA 1
ATOM 3732 C C . ALA B 1 252 ? 29.578 1.533 16.047 1 40.66 252 ALA B C 1
ATOM 3734 O O . ALA B 1 252 ? 29.312 2.359 16.922 1 40.66 252 ALA B O 1
#

InterPro domains:
  IPR032808 DoxX family [PF07681] (88-168)
  IPR051907 DoxX-like inner membrane-associated oxidoreductase [PTHR33452] (79-230)

Secondary structure (DSSP, 8-state):
--------------------------------------------------------------------THHHHHHHHHHT--TTHHHHHHHHHHHHHHHHHHHHHHHHH-GGG--HHHHHHHHHHHTTBSSHHHHHHHHHHHHHHHHHHHHHTSSHHHHHHHHHHHHHHHHHHHHHHSTT----STTTSSHHHHHHHHHHHHHHHH---SSSTTTT-GGGG--HHHHHHHHHHHHHHHHHHHHHHBTT-TT-/--------------------------------------------------------------------THHHHHHHHHHT--TTHHHHHHHHHHHHHHHHHHHHHHHHH-GGG--HHHHHHHHHHHTTBSSHHHHHHHHHHHHHHHHHHHHHTSSHHHHHHHHHHHHHHHHHHHHHHSTT----STTTSSHHHHHHHHHHHHHHHH---SSSTTTT-GGGG--HHHHHHHHHHHHHHHHHHHHHHBTT-TT-

Nearest PDB structures (foldseek):
  6vn7-assembly1_R  TM=2.816E-01  e=3.093E+00  Homo sapiens
  6p9y-assembly1_R  TM=2.955E-01  e=6.954E+00  Homo sapiens
  4zud-assembly1_A  TM=3.122E-01  e=5.747E+00  Escherichia coli
  4yay-assembly1_A  TM=2.647E-01  e=5.479E+00  Escherichia coli
  6vn7-assembly1_R  TM=2.781E-01  e=2.685E+00  Homo sapiens